Protein AF-A0A412KP10-F1 (afdb_monomer)

Sequence (404 aa):
MRKADDGAYVVTQIYSGVNSINGANCYIDQDGYIKDGSGTRIGQVLYYVGNEQYPNHDNIYYIGATITDPSKNLLAYNSRESYRRLEGVEKEKNELLAPALAEAKVETGKITVKVVPQTMDNARNGSELYDSTTACDPFMYEVRVTNGTNEKIYKIYSENESFSISKEITGKVKISVRAVSMFDDVEPSKWYDLPEQSINKVLPDPDVRIELISKQNADNNHVYRFVLNNLDEYNATDENGNAIYPNWQVKIKVAGIGDLTLNASNPTGTMQVAHREDGAHTYQMTAQASTTSGTTMAESSKEISTATQLPGYRPPITLKEWTPKLEQNVTVTGTTLEDLSVKVELDAKDQKMNTPPIYRAELIGTWNGEDNIVFAKEDILTVSAGKASATFTNLPEYIGRQVT

Solvent-accessible surface area (backbone atoms only — not comparable to full-atom values): 23023 Å² total; per-residue (Å²): 91,70,44,88,89,82,52,34,24,34,45,67,50,68,40,91,91,63,89,75,81,59,73,91,47,38,49,70,50,99,85,36,39,29,21,41,79,86,66,50,78,50,28,32,57,52,30,48,64,44,75,61,87,72,95,49,74,67,59,59,53,50,52,64,73,70,43,82,51,66,94,74,16,54,53,58,45,29,45,51,58,47,47,54,78,40,32,21,48,23,75,89,75,44,26,29,53,36,47,70,41,66,49,75,46,82,54,76,23,26,40,38,40,40,50,40,56,30,39,37,15,72,22,52,80,63,37,92,86,38,54,88,77,45,62,27,55,44,62,28,34,39,37,38,43,30,43,89,82,45,76,50,77,44,82,38,82,52,51,69,44,72,46,72,61,54,73,81,54,44,45,60,33,47,40,30,37,21,29,30,57,85,45,93,87,41,43,55,18,57,72,39,75,42,79,77,46,73,38,48,53,48,42,67,63,68,45,76,45,77,43,87,41,82,40,91,94,43,76,83,36,45,32,36,37,39,35,51,79,55,49,64,71,57,66,35,55,46,99,87,68,46,59,71,47,67,65,44,32,36,43,35,37,35,62,97,69,51,74,50,66,29,27,89,93,38,60,58,42,75,47,71,49,73,67,58,93,86,66,79,31,71,32,52,30,40,29,31,23,34,46,54,92,92,51,92,69,43,25,18,16,54,74,46,78,42,84,41,78,59,67,46,80,69,68,86,53,29,84,78,92,45,87,51,55,39,46,79,46,78,48,79,46,64,91,49,75,80,57,32,33,43,35,43,34,43,31,38,55,84,47,78,49,97,70,56,59,73,46,76,50,67,49,64,41,74,52,98,89,42,73,74,43,75,76,48,74,48,78,34,62,44,45,52,40,31,72,25,67,46,69,51,57,76,61,64,68,71,82,74,57,77,85,126

Mean predicted aligned error: 14.52 Å

Secondary structure (DSSP, 8-state):
-B-TTT--EEEEEEPTT-----TTSEEE-TTSEEEETTS-EEEEEEEEEESS---SHHHHHHHHHH---TTT-HHHHHHHHHHHTTTTEETTTTEEPPPSEEEEEEETTEEEEEEEPPBHHHHTTT-TTS-TT-B---SEEEEEEE-SS-EEEEEESSSEEEEEPPTT--EEEEEEEEEE-SSTTSBPPPPEEPPPEEEPEEPPPP-EEEEEEE-TTSGGGEEEEEEETTHHHHT-B-TTS-BSSTTEEEEEEETTTEEEEEESS--EEEEE----TT---EEEEEEEEEEPTT-TTEE--PPEEEEEE------SSBSSSSSSBPEEEEEEE-SSSSS-EEEEEEE-TT---SSPPEEEEEEEEEETTEEEEEEEEEEEE--SSSEEEEEE-S--GGGG----

Organism: NCBI:txid39486

Nearest PDB structures (foldseek):
  4z6a-assembly1_T  TM=3.660E-01  e=2.085E-05  Homo sapiens
  4zma-assembly1_T  TM=3.516E-01  e=5.536E-05  Homo sapiens
  1tfh-assembly1_A  TM=3.583E-01  e=4.220E-05  Homo sapiens
  1w2k-assembly1_T  TM=3.477E-01  e=1.249E-04  Homo sapiens
  2hft-assembly1_A-2  TM=3.495E-01  e=1.638E-04  Homo sapiens

pLDDT: mean 84.83, std 11.31, range [42.09, 98.44]

Foldseek 3Di:
DAQPPPRWDFDKDFDPPCPDDDNVQWDQDPLFFIAGVVRDTGIGTQFTDTNDDDPDPVVLVVLVVPDPPCVPSRSNVRNQVNLVLQQLQQPVQLAHAWFPDKDWDDAQQKIKIATHAAFNCVSDVNPPPGDRPRGRQAQWKWKWKDPPPDIDIDIGRDNIDMDGDDLPRFAKIKIWMWGDHPDPSGHIHDTDTDPIDGAAREQDFFDKDKDWDADPPAALRTKIKIAGPVVCSQQDADPVRHGLHPQKKKWKAWPPFGIDIADPVRRMDMTHDHADPVQPQKTKMWIKMDHPPPDPNHRIYDIDIDTDGDHSDDFLEDDDDDPPHWDWDWDWDDDDQQFTKIKIKTASAQAADPQFDKDKDFDFADDPNDGGDTQDIDIWRDDGHGMTMDMDHPTDPVRVDDPD

Structure (mmCIF, N/CA/C/O backbone):
data_AF-A0A412KP10-F1
#
_entry.id   AF-A0A412KP10-F1
#
loop_
_atom_site.group_PDB
_atom_site.id
_atom_site.type_symbol
_atom_site.label_atom_id
_atom_site.label_alt_id
_atom_site.label_comp_id
_atom_site.label_asym_id
_atom_site.label_entity_id
_atom_site.label_seq_id
_atom_site.pdbx_PDB_ins_code
_atom_site.Cartn_x
_atom_site.Cartn_y
_atom_site.Cartn_z
_atom_site.occupancy
_atom_site.B_iso_or_equiv
_atom_site.auth_seq_id
_atom_site.auth_comp_id
_atom_site.auth_asym_id
_atom_site.auth_atom_id
_atom_site.pdbx_PDB_model_num
ATOM 1 N N . MET A 1 1 ? -0.105 12.695 -44.748 1.00 79.44 1 MET A N 1
ATOM 2 C CA . MET A 1 1 ? 0.785 12.783 -45.932 1.00 79.44 1 MET A CA 1
ATOM 3 C C . MET A 1 1 ? 0.633 11.505 -46.753 1.00 79.44 1 MET A C 1
ATOM 5 O O . MET A 1 1 ? 0.355 10.481 -46.147 1.00 79.44 1 MET A O 1
ATOM 9 N N . ARG A 1 2 ? 0.754 11.546 -48.088 1.00 81.94 2 ARG A N 1
ATOM 10 C CA . ARG A 1 2 ? 0.743 10.344 -48.945 1.00 81.94 2 ARG A CA 1
ATOM 11 C C . ARG A 1 2 ? 2.174 10.014 -49.364 1.00 81.94 2 ARG A C 1
ATOM 13 O O . ARG A 1 2 ? 2.870 10.911 -49.835 1.00 81.94 2 ARG A O 1
ATOM 20 N N . LYS A 1 3 ? 2.600 8.768 -49.186 1.00 82.06 3 LYS A N 1
ATOM 21 C CA . LYS A 1 3 ? 3.906 8.287 -49.627 1.00 82.06 3 LYS A CA 1
ATOM 22 C C . LYS A 1 3 ? 3.930 8.107 -51.146 1.00 82.06 3 LYS A C 1
ATOM 24 O O . LYS A 1 3 ? 2.923 7.744 -51.753 1.00 82.06 3 LYS A O 1
ATOM 29 N N . ALA A 1 4 ? 5.073 8.396 -51.759 1.00 79.88 4 ALA A N 1
ATOM 30 C CA . ALA A 1 4 ? 5.234 8.336 -53.211 1.00 79.88 4 ALA A CA 1
ATOM 31 C C . ALA A 1 4 ? 5.583 6.929 -53.732 1.00 79.88 4 ALA A C 1
ATOM 33 O O . ALA A 1 4 ? 5.329 6.645 -54.897 1.00 79.88 4 ALA A O 1
ATOM 34 N N . ASP A 1 5 ? 6.157 6.070 -52.887 1.00 78.69 5 ASP A N 1
ATOM 35 C CA . ASP A 1 5 ? 6.628 4.719 -53.218 1.00 78.69 5 ASP A CA 1
ATOM 36 C C . ASP A 1 5 ? 5.481 3.701 -53.319 1.00 78.69 5 ASP A C 1
ATOM 38 O O . ASP A 1 5 ? 5.358 3.009 -54.326 1.00 78.69 5 ASP A O 1
ATOM 42 N N . ASP A 1 6 ? 4.628 3.630 -52.298 1.00 81.69 6 ASP A N 1
ATOM 43 C CA . ASP A 1 6 ? 3.544 2.646 -52.180 1.00 81.69 6 ASP A CA 1
ATOM 44 C C . ASP A 1 6 ? 2.143 3.277 -52.213 1.00 81.69 6 ASP A C 1
ATOM 46 O O . ASP A 1 6 ? 1.133 2.576 -52.287 1.00 81.69 6 ASP A O 1
ATOM 50 N N . GLY A 1 7 ? 2.064 4.611 -52.200 1.00 81.50 7 GLY A N 1
ATOM 51 C CA . GLY A 1 7 ? 0.806 5.345 -52.208 1.00 81.50 7 GLY A CA 1
ATOM 52 C C . GLY A 1 7 ? 0.069 5.362 -50.868 1.00 81.50 7 GLY A C 1
ATOM 53 O O . GLY A 1 7 ? -1.032 5.922 -50.839 1.00 81.50 7 GLY A O 1
ATOM 54 N N . ALA A 1 8 ? 0.646 4.808 -49.796 1.00 81.81 8 ALA A N 1
ATOM 55 C CA . ALA A 1 8 ? 0.033 4.747 -48.476 1.00 81.81 8 ALA A CA 1
ATOM 56 C C . ALA A 1 8 ? -0.031 6.128 -47.812 1.00 81.81 8 ALA A C 1
ATOM 58 O O . ALA A 1 8 ? 0.820 6.999 -48.004 1.00 81.81 8 ALA A O 1
ATOM 59 N N . TYR A 1 9 ? -1.049 6.335 -46.990 1.00 81.19 9 TYR A N 1
ATOM 60 C CA . TYR A 1 9 ? -1.227 7.526 -46.181 1.00 81.19 9 TYR A CA 1
ATOM 61 C C . TYR A 1 9 ? -0.643 7.310 -44.784 1.00 81.19 9 TYR A C 1
ATOM 63 O O . TYR A 1 9 ? -0.798 6.259 -44.158 1.00 81.19 9 TYR A O 1
ATOM 71 N N . VAL A 1 10 ? 0.025 8.346 -44.288 1.00 81.50 10 VAL A N 1
ATOM 72 C CA . VAL A 1 10 ? 0.677 8.383 -42.978 1.00 81.50 10 VAL A CA 1
ATOM 73 C C . VAL A 1 10 ? 0.269 9.634 -42.211 1.00 81.50 10 VAL A C 1
ATOM 75 O O . VAL A 1 10 ? 0.104 10.718 -42.793 1.00 81.50 10 VAL A O 1
ATOM 78 N N . VAL A 1 11 ? 0.140 9.491 -40.896 1.00 81.50 11 VAL A N 1
ATOM 79 C CA . VAL A 1 11 ? 0.078 10.616 -39.963 1.00 81.50 11 VAL A CA 1
ATOM 80 C C . VAL A 1 11 ? 1.502 10.969 -39.571 1.00 81.50 11 VAL A C 1
ATOM 82 O O . VAL A 1 11 ? 2.318 10.091 -39.303 1.00 81.50 11 VAL A O 1
ATOM 85 N N . THR A 1 12 ? 1.822 12.257 -39.587 1.00 82.75 12 THR A N 1
ATOM 86 C CA . THR A 1 12 ? 3.193 12.748 -39.434 1.00 82.75 12 THR A CA 1
ATOM 87 C C . THR A 1 12 ? 3.227 13.913 -38.465 1.00 82.75 12 THR A C 1
ATOM 89 O O . THR A 1 12 ? 2.376 14.798 -38.545 1.00 82.75 12 THR A O 1
ATOM 92 N N . GLN A 1 13 ? 4.248 13.959 -37.622 1.00 84.75 13 GLN A N 1
ATOM 93 C CA . GLN A 1 13 ? 4.609 15.147 -36.866 1.00 84.75 13 GLN A CA 1
ATOM 94 C C . GLN A 1 13 ? 5.710 15.877 -37.621 1.00 84.75 13 GLN A C 1
ATOM 96 O O . GLN A 1 13 ? 6.762 15.302 -37.893 1.00 84.75 13 GLN A O 1
ATOM 101 N N . ILE A 1 14 ? 5.470 17.140 -37.949 1.00 86.75 14 ILE A N 1
ATOM 102 C CA . ILE A 1 14 ? 6.458 18.000 -38.596 1.00 86.75 14 ILE A CA 1
ATOM 103 C C . ILE A 1 14 ? 7.065 18.906 -37.529 1.00 86.75 14 ILE A C 1
ATOM 105 O O . ILE A 1 14 ? 6.340 19.437 -36.686 1.00 86.75 14 ILE A O 1
ATOM 109 N N . TYR A 1 15 ? 8.391 19.020 -37.509 1.00 84.56 15 TYR A N 1
ATOM 110 C CA . TYR A 1 15 ? 9.088 19.755 -36.459 1.00 84.56 15 TYR A CA 1
ATOM 111 C C . TYR A 1 15 ? 8.885 21.266 -36.585 1.00 84.56 15 TYR A C 1
ATOM 113 O O . TYR A 1 15 ? 8.647 21.808 -37.666 1.00 84.56 15 TYR A O 1
ATOM 121 N N . SER A 1 16 ? 8.961 21.947 -35.440 1.00 74.06 16 SER A N 1
ATOM 122 C CA . SER A 1 16 ? 8.778 23.396 -35.363 1.00 74.06 16 SER A CA 1
ATOM 123 C C . SER A 1 16 ? 9.774 24.119 -36.276 1.00 74.06 16 SER A C 1
ATOM 125 O O . SER A 1 16 ? 10.959 23.792 -36.285 1.00 74.06 16 SER A O 1
ATOM 127 N N . GLY A 1 17 ? 9.291 25.092 -37.052 1.00 77.56 17 GLY A N 1
ATOM 128 C CA . GLY A 1 17 ? 10.096 25.846 -38.023 1.00 77.56 17 GLY A CA 1
ATOM 129 C C . GLY A 1 17 ? 10.082 25.291 -39.453 1.00 77.56 17 GLY A C 1
ATOM 130 O O . GLY A 1 17 ? 10.558 25.963 -40.367 1.00 77.56 17 GLY A O 1
ATOM 131 N N . VAL A 1 18 ? 9.490 24.115 -39.684 1.00 82.00 18 VAL A N 1
ATOM 132 C CA . VAL A 1 18 ? 9.300 23.560 -41.032 1.00 82.00 18 VAL A CA 1
ATOM 133 C C . VAL A 1 18 ? 7.932 23.989 -41.569 1.00 82.00 18 VAL A C 1
ATOM 135 O O . VAL A 1 18 ? 6.897 23.429 -41.220 1.00 82.00 18 VAL A O 1
ATOM 138 N N . ASN A 1 19 ? 7.926 25.000 -42.441 1.00 76.56 19 ASN A N 1
ATOM 139 C CA . ASN A 1 19 ? 6.686 25.607 -42.951 1.00 76.56 19 ASN A CA 1
ATOM 140 C C . ASN A 1 19 ? 6.087 24.886 -44.172 1.00 76.56 19 ASN A C 1
ATOM 142 O O . ASN A 1 19 ? 4.939 25.130 -44.533 1.00 76.56 19 ASN A O 1
ATOM 146 N N . SER A 1 20 ? 6.857 24.027 -44.845 1.00 76.12 20 SER A N 1
ATOM 147 C CA . SER A 1 20 ? 6.394 23.250 -46.001 1.00 76.12 20 SER A CA 1
ATOM 148 C C . SER A 1 20 ? 7.300 22.043 -46.242 1.00 76.12 20 SER A C 1
ATOM 150 O O . SER A 1 20 ? 8.484 22.095 -45.916 1.00 76.12 20 SER A O 1
ATOM 152 N N . ILE A 1 21 ? 6.753 20.977 -46.830 1.00 78.19 21 ILE A N 1
ATOM 153 C CA . ILE A 1 21 ? 7.496 19.761 -47.184 1.00 78.19 21 ILE A CA 1
ATOM 154 C C . ILE A 1 21 ? 7.459 19.594 -48.693 1.00 78.19 21 ILE A C 1
ATOM 156 O O . ILE A 1 21 ? 6.390 19.436 -49.283 1.00 78.19 21 ILE A O 1
ATOM 160 N N . ASN A 1 22 ? 8.635 19.609 -49.317 1.00 81.88 22 ASN A N 1
ATOM 161 C CA . ASN A 1 22 ? 8.770 19.297 -50.731 1.00 81.88 22 ASN A CA 1
ATOM 162 C C . ASN A 1 22 ? 8.966 17.787 -50.896 1.00 81.88 22 ASN A C 1
ATOM 164 O O . ASN A 1 22 ? 10.085 17.291 -50.779 1.00 81.88 22 ASN A O 1
ATOM 168 N N . GLY A 1 23 ? 7.880 17.070 -51.191 1.00 76.25 23 GLY A N 1
ATOM 169 C CA . GLY A 1 23 ? 7.894 15.612 -51.333 1.00 76.25 23 GLY A CA 1
ATOM 170 C C . GLY A 1 23 ? 8.857 15.069 -52.396 1.00 76.25 23 GLY A C 1
ATOM 171 O O . GLY A 1 23 ? 9.241 13.913 -52.298 1.00 76.25 23 GLY A O 1
ATOM 172 N N . ALA A 1 24 ? 9.292 15.876 -53.374 1.00 81.50 24 ALA A N 1
ATOM 173 C CA . ALA A 1 24 ? 10.288 15.454 -54.367 1.00 81.50 24 ALA A CA 1
ATOM 174 C C . ALA A 1 24 ? 11.726 15.441 -53.815 1.00 81.50 24 ALA A C 1
ATOM 176 O O . ALA A 1 24 ? 12.576 14.723 -54.330 1.00 81.50 24 ALA A O 1
ATOM 177 N N . ASN A 1 25 ? 11.984 16.225 -52.764 1.00 84.31 25 ASN A N 1
ATOM 178 C CA . ASN A 1 25 ? 13.296 16.378 -52.136 1.00 84.31 25 ASN A CA 1
ATOM 179 C C . ASN A 1 25 ? 13.304 15.855 -50.695 1.00 84.31 25 ASN A C 1
ATOM 181 O O . ASN A 1 25 ? 14.192 16.214 -49.931 1.00 84.31 25 ASN A O 1
ATOM 185 N N . CYS A 1 26 ? 12.301 15.072 -50.297 1.00 88.31 26 CYS A N 1
ATOM 186 C CA . CYS A 1 26 ? 12.229 14.477 -48.970 1.00 88.31 26 CYS A CA 1
ATOM 187 C C . CYS A 1 26 ? 12.041 12.969 -49.092 1.00 88.31 26 CYS A C 1
ATOM 189 O O . CYS A 1 26 ? 11.443 12.486 -50.051 1.00 88.31 26 CYS A O 1
ATOM 191 N N . TYR A 1 27 ? 12.509 12.231 -48.097 1.00 86.62 27 TYR A N 1
ATOM 192 C CA . TYR A 1 27 ? 12.306 10.791 -48.010 1.00 86.62 27 TYR A CA 1
ATOM 193 C C . TYR A 1 27 ? 11.984 10.386 -46.574 1.00 86.62 27 TYR A C 1
ATOM 195 O O . TYR A 1 27 ? 12.261 11.125 -45.626 1.00 86.62 27 TYR A O 1
ATOM 203 N N . ILE A 1 28 ? 11.357 9.220 -46.434 1.00 85.50 28 ILE A N 1
ATOM 204 C CA . ILE A 1 28 ? 11.134 8.568 -45.146 1.00 85.50 28 ILE A CA 1
ATOM 205 C C . ILE A 1 28 ? 12.194 7.478 -45.030 1.00 85.50 28 ILE A C 1
ATOM 207 O O . ILE A 1 28 ? 12.312 6.651 -45.935 1.00 85.50 28 ILE A O 1
ATOM 211 N N . ASP A 1 29 ? 12.993 7.504 -43.970 1.00 79.75 29 ASP A N 1
ATOM 212 C CA . ASP A 1 29 ? 13.972 6.445 -43.732 1.00 79.75 29 ASP A CA 1
ATOM 213 C C . ASP A 1 29 ? 13.335 5.192 -43.105 1.00 79.75 29 ASP A C 1
ATOM 215 O O . ASP A 1 29 ? 12.141 5.140 -42.804 1.00 79.75 29 ASP A O 1
ATOM 219 N N . GLN A 1 30 ? 14.147 4.150 -42.926 1.00 72.44 30 GLN A N 1
ATOM 220 C CA . GLN A 1 30 ? 13.713 2.864 -42.371 1.00 72.44 30 GLN A CA 1
ATOM 221 C C . GLN A 1 30 ? 13.149 2.950 -40.942 1.00 72.44 30 GLN A C 1
ATOM 223 O O . GLN A 1 30 ? 12.477 2.018 -40.506 1.00 72.44 30 GLN A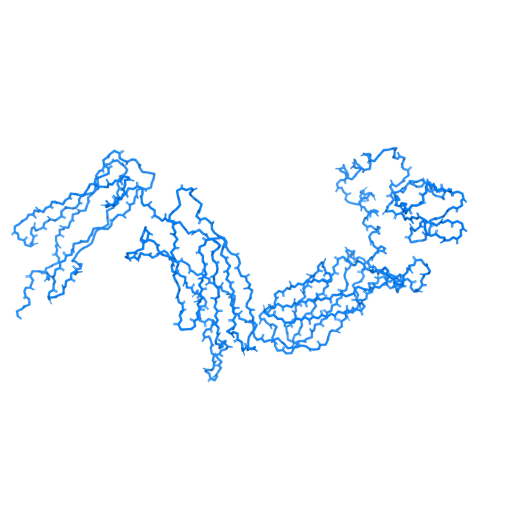 O 1
ATOM 228 N N . ASP A 1 31 ? 13.431 4.034 -40.218 1.00 68.62 31 ASP A N 1
ATOM 229 C CA . ASP A 1 31 ? 12.998 4.255 -38.838 1.00 68.62 31 ASP A CA 1
ATOM 230 C C . ASP A 1 31 ? 11.792 5.215 -38.766 1.00 68.62 31 ASP A C 1
ATOM 232 O O . ASP A 1 31 ? 11.282 5.530 -37.689 1.00 68.62 31 ASP A O 1
ATOM 236 N N . GLY A 1 32 ? 11.276 5.633 -39.928 1.00 77.81 32 GLY A N 1
ATOM 237 C CA . GLY A 1 32 ? 10.089 6.468 -40.049 1.00 77.81 32 GLY A CA 1
ATOM 238 C C . GLY A 1 32 ? 10.366 7.964 -39.912 1.00 77.81 32 GLY A C 1
ATOM 239 O O . GLY A 1 32 ? 9.411 8.735 -39.801 1.00 77.81 32 GLY A O 1
ATOM 240 N N . TYR A 1 33 ? 11.624 8.416 -39.939 1.00 82.25 33 TYR A N 1
ATOM 241 C CA . TYR A 1 33 ? 11.930 9.846 -39.934 1.00 82.25 33 TYR A CA 1
ATOM 242 C C . TYR A 1 33 ? 11.780 10.454 -41.318 1.00 82.25 33 TYR A C 1
ATOM 244 O O . TYR A 1 33 ? 12.179 9.874 -42.324 1.00 82.25 33 TYR A O 1
ATOM 252 N N . ILE A 1 34 ? 11.236 11.666 -41.355 1.00 87.19 34 ILE A N 1
ATOM 253 C CA . ILE A 1 34 ? 11.106 12.461 -42.570 1.00 87.19 34 ILE A CA 1
ATOM 254 C C . ILE A 1 34 ? 12.347 13.338 -42.668 1.00 87.19 34 ILE A C 1
ATOM 256 O O . ILE A 1 34 ? 12.588 14.185 -41.798 1.00 87.19 34 ILE A O 1
ATOM 260 N N . LYS A 1 35 ? 13.125 13.137 -43.728 1.00 86.50 35 LYS A N 1
ATOM 261 C CA . LYS A 1 35 ? 14.367 13.859 -43.994 1.00 86.50 35 LYS A CA 1
ATOM 262 C C . LYS A 1 35 ? 14.273 14.669 -45.273 1.00 86.50 35 LYS A C 1
ATOM 264 O O . LYS A 1 35 ? 13.626 14.238 -46.224 1.00 86.50 35 LYS A O 1
ATOM 269 N N . ASP A 1 36 ? 14.929 15.822 -45.295 1.00 87.62 36 ASP A N 1
ATOM 270 C CA . ASP A 1 36 ? 15.137 16.583 -46.526 1.00 87.62 36 ASP A CA 1
ATOM 271 C C . ASP A 1 36 ? 16.292 16.004 -47.369 1.00 87.62 36 ASP A C 1
ATOM 273 O O . ASP A 1 36 ? 16.970 15.050 -46.979 1.00 87.62 36 ASP A O 1
ATOM 277 N N . GLY A 1 37 ? 16.542 16.601 -48.536 1.00 82.81 37 GLY A N 1
ATOM 278 C CA . GLY A 1 37 ? 17.571 16.152 -49.476 1.00 82.81 37 GLY A CA 1
ATOM 279 C C . GLY A 1 37 ? 19.006 16.285 -48.958 1.00 82.81 37 GLY A C 1
ATOM 280 O O . GLY A 1 37 ? 19.913 15.732 -49.572 1.00 82.81 37 GLY A O 1
ATOM 281 N N . SER A 1 38 ? 19.220 16.984 -47.837 1.00 82.62 38 SER A N 1
ATOM 282 C CA . SER A 1 38 ? 20.507 17.062 -47.136 1.00 82.62 38 SER A CA 1
ATOM 283 C C . SER A 1 38 ? 20.658 15.998 -46.040 1.00 82.62 38 SER A C 1
ATOM 285 O O . SER A 1 38 ? 21.730 15.864 -45.459 1.00 82.62 38 SER A O 1
ATOM 287 N N . GLY A 1 39 ? 19.598 15.231 -45.753 1.00 81.06 39 GLY A N 1
ATOM 288 C CA . GLY A 1 39 ? 19.554 14.251 -44.667 1.00 81.06 39 GLY A CA 1
ATOM 289 C C . GLY A 1 39 ? 19.132 14.833 -43.314 1.00 81.06 39 GLY A C 1
ATOM 290 O O . GLY A 1 39 ? 19.095 14.091 -42.325 1.00 81.06 39 GLY A O 1
ATOM 291 N N . THR A 1 40 ? 18.777 16.122 -43.263 1.00 84.06 40 THR A N 1
ATOM 292 C CA . THR A 1 40 ? 18.306 16.801 -42.049 1.00 84.06 40 THR A CA 1
ATOM 293 C C . THR A 1 40 ? 16.900 16.329 -41.699 1.00 84.06 40 THR A C 1
ATOM 295 O O . THR A 1 40 ? 16.026 16.252 -42.563 1.00 84.06 40 THR A O 1
ATOM 298 N N . ARG A 1 41 ? 16.656 16.016 -40.420 1.00 85.19 41 ARG A N 1
ATOM 299 C CA . ARG A 1 41 ? 15.336 15.578 -39.943 1.00 85.19 41 ARG A CA 1
ATOM 300 C C . ARG A 1 41 ? 14.390 16.765 -39.831 1.00 85.19 41 ARG A C 1
ATOM 302 O O . ARG A 1 41 ? 14.661 17.713 -39.100 1.00 85.19 41 ARG A O 1
ATOM 309 N N . ILE A 1 42 ? 13.258 16.669 -40.513 1.00 87.62 42 ILE A N 1
ATOM 310 C CA . ILE A 1 42 ? 12.224 17.711 -40.560 1.00 87.62 42 ILE A CA 1
ATOM 311 C C . ILE A 1 42 ? 10.883 17.232 -39.989 1.00 87.62 42 ILE A C 1
ATOM 313 O O . ILE A 1 42 ? 9.948 18.016 -39.827 1.00 87.62 42 ILE A O 1
ATOM 317 N N . GLY A 1 43 ? 10.779 15.947 -39.658 1.00 86.06 43 GLY A N 1
ATOM 318 C CA . GLY A 1 43 ? 9.617 15.370 -39.001 1.00 86.06 43 GLY A CA 1
ATOM 319 C C . GLY A 1 43 ? 9.751 13.867 -38.800 1.00 86.06 43 GLY A C 1
ATOM 320 O O . GLY A 1 43 ? 10.803 13.276 -39.041 1.00 86.06 43 GLY A O 1
ATOM 321 N N . GLN A 1 44 ? 8.657 13.242 -38.386 1.00 84.94 44 GLN A N 1
ATOM 322 C CA . GLN A 1 44 ? 8.554 11.799 -38.201 1.00 84.94 44 GLN A CA 1
ATOM 323 C C . GLN A 1 44 ? 7.159 11.289 -38.555 1.00 84.94 44 GLN A C 1
ATOM 325 O O . GLN A 1 44 ? 6.153 11.978 -38.364 1.00 84.94 44 GLN A O 1
ATOM 330 N N . VAL A 1 45 ? 7.094 10.058 -39.047 1.00 83.62 45 VAL A N 1
ATOM 331 C CA . VAL A 1 45 ? 5.858 9.295 -39.187 1.00 83.62 45 VAL A CA 1
ATOM 332 C C . VAL A 1 45 ? 5.398 8.883 -37.794 1.00 83.62 45 VAL A C 1
ATOM 334 O O . VAL A 1 45 ? 6.130 8.260 -37.032 1.00 83.62 45 VAL A O 1
ATOM 337 N N . LEU A 1 46 ? 4.175 9.255 -37.437 1.00 78.00 46 LEU A N 1
ATOM 338 C CA . LEU A 1 46 ? 3.551 8.828 -36.192 1.00 78.00 46 LEU A CA 1
ATOM 339 C C . LEU A 1 46 ? 2.909 7.459 -36.336 1.00 78.00 46 LEU A C 1
ATOM 341 O O . LEU A 1 46 ? 3.034 6.690 -35.403 1.00 78.00 46 LEU A O 1
ATOM 345 N N . TYR A 1 47 ? 2.239 7.177 -37.457 1.00 76.81 47 TYR A N 1
ATOM 346 C CA . TYR A 1 47 ? 1.681 5.864 -37.796 1.00 76.81 47 TYR A CA 1
ATOM 347 C C . TYR A 1 47 ? 1.114 5.861 -39.225 1.00 76.81 47 TYR A C 1
ATOM 349 O O . TYR A 1 47 ? 0.827 6.910 -39.813 1.00 76.81 47 TYR A O 1
ATOM 357 N N . TYR A 1 48 ? 0.932 4.665 -39.786 1.00 78.50 48 TYR A N 1
ATOM 358 C CA . TYR A 1 48 ? 0.307 4.442 -41.091 1.00 78.50 48 TYR A CA 1
ATOM 359 C C . TYR A 1 48 ? -1.219 4.334 -40.956 1.00 78.50 48 TYR A C 1
ATOM 361 O O . TYR A 1 48 ? -1.725 3.766 -39.989 1.00 78.50 48 TYR A O 1
ATOM 369 N N . VAL A 1 49 ? -1.960 4.844 -41.942 1.00 75.44 49 VAL A N 1
ATOM 370 C CA . VAL A 1 49 ? -3.437 4.774 -41.991 1.00 75.44 49 VAL A CA 1
ATOM 371 C C . VAL A 1 49 ? -3.964 4.018 -43.222 1.00 75.44 49 VAL A C 1
ATOM 373 O O . VAL A 1 49 ? -5.166 3.989 -43.471 1.00 75.44 49 VAL A O 1
ATOM 376 N N . GLY A 1 50 ? -3.077 3.351 -43.968 1.00 73.06 50 GLY A N 1
ATOM 377 C CA . GLY A 1 50 ? -3.423 2.531 -45.135 1.00 73.06 50 GLY A CA 1
ATOM 378 C C . GLY A 1 50 ? -3.516 3.333 -46.437 1.00 73.06 50 GLY A C 1
ATOM 379 O O . GLY A 1 50 ? -2.954 4.416 -46.540 1.00 73.06 50 GLY A O 1
ATOM 380 N N . ASN A 1 51 ? -4.207 2.801 -47.449 1.00 74.44 51 ASN A N 1
ATOM 381 C CA . ASN A 1 51 ? -4.254 3.383 -48.804 1.00 74.44 51 ASN A CA 1
ATOM 382 C C . ASN A 1 51 ? -5.433 4.340 -49.038 1.00 74.44 51 ASN A C 1
ATOM 384 O O . ASN A 1 51 ? -5.586 4.880 -50.134 1.00 74.44 51 ASN A O 1
ATOM 388 N N . GLU A 1 52 ? -6.269 4.547 -48.026 1.00 71.00 52 GLU A N 1
ATOM 389 C CA . GLU A 1 52 ? -7.431 5.425 -48.113 1.00 71.00 52 GLU A CA 1
ATOM 390 C C . GLU A 1 52 ? -7.061 6.874 -47.788 1.00 71.00 52 GLU A C 1
ATOM 392 O O . GLU A 1 52 ? -6.257 7.163 -46.899 1.00 71.00 52 GLU A O 1
ATOM 397 N N . GLN A 1 53 ? -7.663 7.806 -48.527 1.00 67.69 53 GLN A N 1
ATOM 398 C CA . GLN A 1 53 ? -7.486 9.230 -48.289 1.00 67.69 53 GLN A CA 1
ATOM 399 C C . GLN A 1 53 ? -8.431 9.699 -47.181 1.00 67.69 53 GLN A C 1
ATOM 401 O O . GLN A 1 53 ? -9.648 9.622 -47.326 1.00 67.69 53 GLN A O 1
ATOM 406 N N . TYR A 1 54 ? -7.870 10.297 -46.129 1.00 69.19 54 TYR A N 1
ATOM 407 C CA . TYR A 1 54 ? -8.641 10.887 -45.031 1.00 69.19 54 TYR A CA 1
ATOM 408 C C . TYR A 1 54 ? -8.532 12.416 -45.067 1.00 69.19 54 TYR A C 1
ATOM 410 O O . TYR A 1 54 ? -7.517 12.968 -44.638 1.00 69.19 54 TYR A O 1
ATOM 418 N N . PRO A 1 55 ? -9.531 13.120 -45.628 1.00 62.94 55 PRO A N 1
ATOM 419 C CA . PRO A 1 55 ? -9.462 14.568 -45.831 1.00 62.94 55 PRO A CA 1
ATOM 420 C C . PRO A 1 55 ? -9.563 15.393 -44.535 1.00 62.94 55 PRO A C 1
ATOM 422 O O . PRO A 1 55 ? -9.196 16.565 -44.537 1.00 62.94 55 PRO A O 1
ATOM 425 N N . ASN A 1 56 ? -10.034 14.807 -43.434 1.00 66.19 56 ASN A N 1
ATOM 426 C CA . ASN A 1 56 ? -10.260 15.466 -42.149 1.00 66.19 56 ASN A CA 1
ATOM 427 C C . ASN A 1 56 ? -9.934 14.532 -40.970 1.00 66.19 56 ASN A C 1
ATOM 429 O O . ASN A 1 56 ? -10.116 13.317 -41.048 1.00 66.19 56 ASN A O 1
ATOM 433 N N . HIS A 1 57 ? -9.453 15.123 -39.870 1.00 60.16 57 HIS A N 1
ATOM 434 C CA . HIS A 1 57 ? -9.005 14.411 -38.666 1.00 60.16 57 HIS A CA 1
ATOM 435 C C . HIS A 1 57 ? -10.118 13.557 -38.029 1.00 60.16 57 HIS A C 1
ATOM 437 O O . HIS A 1 57 ? -9.845 12.472 -37.519 1.00 60.16 57 HIS A O 1
ATOM 443 N N . ASP A 1 58 ? -11.377 13.987 -38.147 1.00 62.50 58 ASP A N 1
ATOM 444 C CA . ASP A 1 58 ? -12.543 13.266 -37.620 1.00 62.50 58 ASP A CA 1
ATOM 445 C C . ASP A 1 58 ? -12.690 11.857 -38.218 1.00 62.50 58 ASP A C 1
ATOM 447 O O . ASP A 1 58 ? -13.088 10.927 -37.520 1.00 62.50 58 ASP A O 1
ATOM 451 N N . ASN A 1 59 ? -12.293 11.646 -39.478 1.00 63.12 59 ASN A N 1
ATOM 452 C CA . ASN A 1 59 ? -12.381 10.328 -40.114 1.00 63.12 59 ASN A CA 1
ATOM 453 C C . ASN A 1 59 ? -11.374 9.320 -39.530 1.00 63.12 59 ASN A C 1
ATOM 455 O O . ASN A 1 59 ? -11.646 8.122 -39.526 1.00 63.12 59 ASN A O 1
ATOM 459 N N . ILE A 1 60 ? -10.246 9.793 -38.984 1.00 63.94 60 ILE A N 1
ATOM 460 C CA . ILE A 1 60 ? -9.263 8.946 -38.287 1.00 63.94 60 ILE A CA 1
ATOM 461 C C . ILE A 1 60 ? -9.846 8.470 -36.946 1.00 63.94 60 ILE A C 1
ATOM 463 O O . ILE A 1 60 ? -9.709 7.300 -36.592 1.00 63.94 60 ILE A O 1
ATOM 467 N N . TYR A 1 61 ? -10.569 9.346 -36.237 1.00 61.75 61 TYR A N 1
ATOM 468 C CA . TYR A 1 61 ? -11.275 8.995 -34.999 1.00 61.75 61 TYR A CA 1
ATOM 469 C C . TYR A 1 61 ? -12.340 7.908 -35.226 1.00 61.75 61 TYR A C 1
ATOM 471 O O . TYR A 1 61 ? -12.419 6.949 -34.456 1.00 61.75 61 TYR A O 1
ATOM 479 N N . TYR A 1 62 ? -13.112 7.999 -36.317 1.00 61.12 62 TYR A N 1
ATOM 480 C CA . TYR A 1 62 ? -14.149 7.010 -36.639 1.00 61.12 62 TYR A CA 1
ATOM 481 C C . TYR A 1 62 ? -13.602 5.593 -36.873 1.00 61.12 62 TYR A C 1
ATOM 483 O O . TYR A 1 62 ? -14.244 4.629 -36.457 1.00 61.12 62 TYR A O 1
ATOM 491 N N . ILE A 1 63 ? -12.414 5.440 -37.466 1.00 61.75 63 ILE A N 1
ATOM 492 C CA . ILE A 1 63 ? -11.771 4.125 -37.664 1.00 61.75 63 ILE A CA 1
ATOM 493 C C . ILE A 1 63 ? -11.407 3.486 -36.324 1.00 61.75 63 ILE A C 1
ATOM 495 O O . ILE A 1 63 ? -11.706 2.314 -36.092 1.00 61.75 63 ILE A O 1
ATOM 499 N N . GLY A 1 64 ? -10.809 4.270 -35.424 1.00 59.88 64 GLY A N 1
ATOM 500 C CA . GLY A 1 64 ? -10.439 3.803 -34.089 1.00 59.88 64 GLY A CA 1
ATOM 501 C C . GLY A 1 64 ? -11.648 3.403 -33.239 1.00 59.88 64 GLY A C 1
ATOM 502 O O . GLY A 1 64 ? -11.566 2.436 -32.487 1.00 59.88 64 GLY A O 1
ATOM 503 N N . ALA A 1 65 ? -12.769 4.117 -33.384 1.00 62.94 65 ALA A N 1
ATOM 504 C CA . ALA A 1 65 ? -13.972 3.924 -32.574 1.00 62.94 65 ALA A CA 1
ATOM 505 C C . ALA A 1 65 ? -14.918 2.815 -33.079 1.00 62.94 65 ALA A C 1
ATOM 507 O O . ALA A 1 65 ? -15.686 2.271 -32.287 1.00 62.94 65 ALA A O 1
ATOM 508 N N . THR A 1 66 ? -14.901 2.484 -34.376 1.00 64.00 66 THR A N 1
ATOM 509 C CA . THR A 1 66 ? -15.852 1.522 -34.976 1.00 64.00 66 THR A CA 1
ATOM 510 C C . THR A 1 66 ? -15.278 0.119 -35.172 1.00 64.00 66 THR A C 1
ATOM 512 O O . THR A 1 66 ? -16.040 -0.849 -35.190 1.00 64.00 66 THR A O 1
ATOM 515 N N . ILE A 1 67 ? -13.951 -0.025 -35.270 1.00 68.25 67 ILE A N 1
ATOM 516 C CA . ILE A 1 67 ? -13.282 -1.324 -35.414 1.00 68.25 67 ILE A CA 1
ATOM 517 C C . ILE A 1 67 ? -12.776 -1.786 -34.044 1.00 68.25 67 ILE A C 1
ATOM 519 O O . ILE A 1 67 ? -11.685 -1.423 -33.606 1.00 68.25 67 ILE A O 1
ATOM 523 N N . THR A 1 68 ? -13.581 -2.601 -33.364 1.00 66.31 68 THR A N 1
ATOM 524 C CA . THR A 1 68 ? -13.277 -3.124 -32.019 1.00 66.31 68 THR A CA 1
ATOM 525 C C . THR A 1 68 ? -12.354 -4.339 -32.022 1.00 66.31 68 THR A C 1
ATOM 527 O O . THR A 1 68 ? -11.782 -4.655 -30.985 1.00 66.31 68 THR A O 1
ATOM 530 N N . ASP A 1 69 ? -12.196 -5.014 -33.166 1.00 68.62 69 ASP A N 1
ATOM 531 C CA . ASP A 1 69 ? -11.247 -6.115 -33.348 1.00 68.62 69 ASP A CA 1
ATOM 532 C C . ASP A 1 69 ? -9.829 -5.545 -33.543 1.00 68.62 69 ASP A C 1
ATOM 534 O O . ASP A 1 69 ? -9.548 -4.975 -34.606 1.00 68.62 69 ASP A O 1
ATOM 538 N N . PRO A 1 70 ? -8.914 -5.695 -32.564 1.00 64.19 70 PRO A N 1
ATOM 539 C CA . PRO A 1 70 ? -7.580 -5.102 -32.637 1.00 64.19 70 PRO A CA 1
ATOM 540 C C . PRO A 1 70 ? -6.759 -5.616 -33.825 1.00 64.19 70 PRO A C 1
ATOM 542 O O . PRO A 1 70 ? -5.926 -4.883 -34.347 1.00 64.19 70 PRO A O 1
ATOM 545 N N . SER A 1 71 ? -7.029 -6.840 -34.299 1.00 65.06 71 SER A N 1
ATOM 546 C CA . SER A 1 71 ? -6.333 -7.438 -35.449 1.00 65.06 71 SER A CA 1
ATOM 547 C C . SER A 1 71 ? -6.718 -6.806 -36.791 1.00 65.06 71 SER A C 1
ATOM 549 O O . SER A 1 71 ? -5.990 -6.929 -37.774 1.00 65.06 71 SER A O 1
ATOM 551 N N . LYS A 1 72 ? -7.860 -6.111 -36.835 1.00 69.31 72 LYS A N 1
ATOM 552 C CA . LYS A 1 72 ? -8.382 -5.410 -38.019 1.00 69.31 72 LYS A CA 1
ATOM 553 C C . LYS A 1 72 ? -8.298 -3.894 -37.881 1.00 69.31 72 LYS A C 1
ATOM 555 O O . LYS A 1 72 ? -8.484 -3.177 -38.862 1.00 69.31 72 LYS A O 1
ATOM 560 N N . ASN A 1 73 ? -8.017 -3.396 -36.678 1.00 72.75 73 ASN A N 1
ATOM 561 C CA . ASN A 1 73 ? -7.829 -1.980 -36.414 1.00 72.75 73 ASN A CA 1
ATOM 562 C C . ASN A 1 73 ? -6.393 -1.575 -36.768 1.00 72.75 73 ASN A C 1
ATOM 564 O O . ASN A 1 73 ? -5.518 -1.456 -35.912 1.00 72.75 73 ASN A O 1
ATOM 568 N N . LEU A 1 74 ? -6.161 -1.368 -38.066 1.00 68.88 74 LEU A N 1
ATOM 569 C CA . LEU A 1 74 ? -4.854 -1.001 -38.608 1.00 68.88 74 LEU A CA 1
ATOM 570 C C . LEU A 1 74 ? -4.311 0.299 -37.985 1.00 68.88 74 LEU A C 1
ATOM 572 O O . LEU A 1 74 ? -3.106 0.435 -37.805 1.00 68.88 74 LEU A O 1
ATOM 576 N N . LEU A 1 75 ? -5.193 1.225 -37.596 1.00 71.56 75 LEU A N 1
ATOM 577 C CA . LEU A 1 75 ? -4.819 2.447 -36.887 1.00 71.56 75 LEU A CA 1
ATOM 578 C C . LEU A 1 75 ? -4.246 2.136 -35.497 1.00 71.56 75 LEU A C 1
ATOM 580 O O . LEU A 1 75 ? -3.164 2.622 -35.171 1.00 71.56 75 LEU A O 1
ATOM 584 N N . ALA A 1 76 ? -4.933 1.320 -34.694 1.00 69.81 76 ALA A N 1
ATOM 585 C CA . ALA A 1 76 ? -4.456 0.910 -33.375 1.00 69.81 76 ALA A CA 1
ATOM 586 C C . ALA A 1 76 ? -3.164 0.086 -33.473 1.00 69.81 76 ALA A C 1
ATOM 588 O O . ALA A 1 76 ? -2.213 0.356 -32.741 1.00 69.81 76 ALA A O 1
ATOM 589 N N . TYR A 1 77 ? -3.104 -0.855 -34.420 1.00 72.88 77 TYR A N 1
ATOM 590 C CA . TYR A 1 77 ? -1.909 -1.653 -34.691 1.00 72.88 77 TYR A CA 1
ATOM 591 C C . TYR A 1 77 ? -0.717 -0.764 -35.064 1.00 72.88 77 TYR A C 1
ATOM 593 O O . TYR A 1 77 ? 0.307 -0.805 -34.394 1.00 72.88 77 TYR A O 1
ATOM 601 N N . ASN A 1 78 ? -0.864 0.120 -36.054 1.00 73.50 78 ASN A N 1
ATOM 602 C CA . ASN A 1 78 ? 0.231 0.979 -36.505 1.00 73.50 78 ASN A CA 1
ATOM 603 C C . ASN A 1 78 ? 0.630 2.039 -35.473 1.00 73.50 78 ASN A C 1
ATOM 605 O O . ASN A 1 78 ? 1.801 2.413 -35.414 1.00 73.50 78 ASN A O 1
ATOM 609 N N . SER A 1 79 ? -0.317 2.529 -34.666 1.00 72.94 79 SER A N 1
ATOM 610 C CA . SER A 1 79 ? -0.019 3.441 -33.551 1.00 72.94 79 SER A CA 1
ATOM 611 C C . SER A 1 79 ? 0.815 2.738 -32.487 1.00 72.94 79 SER A C 1
ATOM 613 O O . SER A 1 79 ? 1.789 3.302 -31.997 1.00 72.94 79 SER A O 1
ATOM 615 N N . ARG A 1 80 ? 0.476 1.483 -32.178 1.00 74.44 80 ARG A N 1
ATOM 616 C CA . ARG A 1 80 ? 1.231 0.654 -31.242 1.00 74.44 80 ARG A CA 1
ATOM 617 C C . ARG A 1 80 ? 2.609 0.303 -31.800 1.00 74.44 80 ARG A C 1
ATOM 619 O O . ARG A 1 80 ? 3.601 0.571 -31.142 1.00 74.44 80 ARG A O 1
ATOM 626 N N . GLU A 1 81 ? 2.699 -0.194 -33.032 1.00 77.12 81 GLU A N 1
ATOM 627 C CA . GLU A 1 81 ? 3.975 -0.500 -33.706 1.00 77.12 81 GLU A CA 1
ATOM 628 C C . GLU A 1 81 ? 4.905 0.714 -33.798 1.00 77.12 81 GLU A C 1
ATOM 630 O O . GLU A 1 81 ? 6.126 0.594 -33.746 1.00 77.12 81 GLU A O 1
ATOM 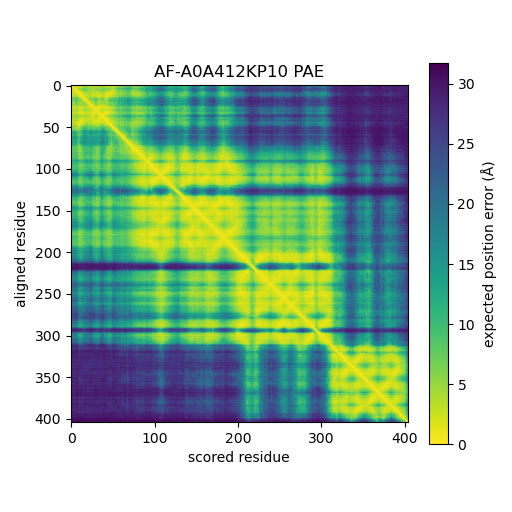635 N N . SER A 1 82 ? 4.339 1.915 -33.858 1.00 75.31 82 SER A N 1
ATOM 636 C CA . SER A 1 82 ? 5.120 3.145 -33.831 1.00 75.31 82 SER A CA 1
ATOM 637 C C . SER A 1 82 ? 5.783 3.417 -32.483 1.00 75.31 82 SER A C 1
ATOM 639 O O . SER A 1 82 ? 6.810 4.087 -32.468 1.00 75.31 82 SER A O 1
ATOM 641 N N . TYR A 1 83 ? 5.264 2.872 -31.380 1.00 79.38 83 TYR A N 1
ATOM 642 C CA . TYR A 1 83 ? 5.917 2.900 -30.070 1.00 79.38 83 TYR A CA 1
ATOM 643 C C . TYR A 1 83 ? 7.110 1.939 -29.998 1.00 79.38 83 TYR A C 1
ATOM 645 O O . TYR A 1 83 ? 8.119 2.267 -29.382 1.00 79.38 83 TYR A O 1
ATOM 653 N N . ARG A 1 84 ? 7.070 0.805 -30.718 1.00 83.44 84 ARG A N 1
ATOM 654 C CA . ARG A 1 84 ? 8.167 -0.186 -30.770 1.00 83.44 84 ARG A CA 1
ATOM 655 C C . ARG A 1 84 ? 9.524 0.440 -31.106 1.00 83.44 84 ARG A C 1
ATOM 657 O O . ARG A 1 84 ? 10.560 -0.008 -30.626 1.00 83.44 84 ARG A O 1
ATOM 664 N N . ARG A 1 85 ? 9.528 1.496 -31.926 1.00 78.62 85 ARG A N 1
ATOM 665 C CA . AR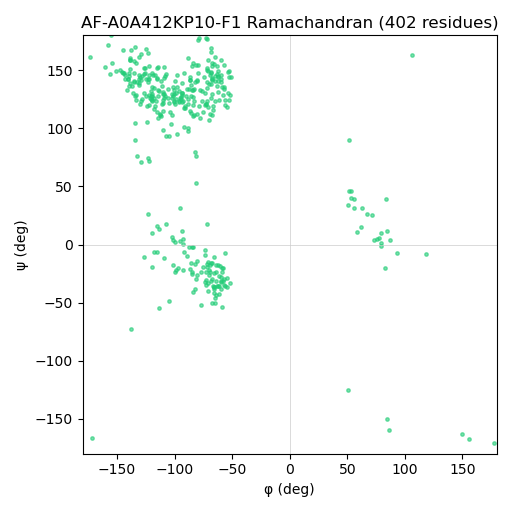G A 1 85 ? 10.748 2.219 -32.321 1.00 78.62 85 ARG A CA 1
ATOM 666 C C . ARG A 1 85 ? 11.369 3.047 -31.194 1.00 78.62 85 ARG A C 1
ATOM 668 O O . ARG A 1 85 ? 12.482 3.514 -31.377 1.00 78.62 85 ARG A O 1
ATOM 675 N N . LEU A 1 86 ? 10.641 3.296 -30.106 1.00 84.81 86 LEU A N 1
ATOM 676 C CA . LEU A 1 86 ? 11.092 4.078 -28.955 1.00 84.81 86 LEU A CA 1
ATOM 677 C C . LEU A 1 86 ? 11.569 3.180 -27.813 1.00 84.81 86 LEU A C 1
ATOM 679 O O . LEU A 1 86 ? 12.375 3.623 -27.010 1.00 84.81 86 LEU A O 1
ATOM 683 N N . GLU A 1 87 ? 11.145 1.914 -27.761 1.00 89.00 87 GLU A N 1
ATOM 684 C CA . GLU A 1 87 ? 11.458 1.030 -26.630 1.00 89.00 87 GLU A CA 1
ATOM 685 C C . GLU A 1 87 ? 12.946 0.658 -26.509 1.00 89.00 87 GLU A C 1
ATOM 687 O O . GLU A 1 87 ? 13.377 0.206 -25.453 1.00 89.00 87 GLU A O 1
ATOM 692 N N . GLY A 1 88 ? 13.751 0.862 -27.558 1.00 88.81 88 GLY A N 1
ATOM 693 C CA . GLY A 1 88 ? 15.172 0.496 -27.554 1.00 88.81 88 GLY A CA 1
ATOM 694 C C . GLY A 1 88 ? 15.431 -0.974 -27.898 1.00 88.81 88 GLY A C 1
ATOM 695 O O . GLY A 1 88 ? 16.295 -1.609 -27.297 1.00 88.81 88 GLY A O 1
ATOM 696 N N . VAL A 1 89 ? 14.679 -1.532 -28.854 1.00 89.06 89 VAL A N 1
ATOM 697 C CA . VAL A 1 89 ? 14.867 -2.911 -29.343 1.00 89.06 89 VAL A CA 1
ATOM 698 C C . VAL A 1 89 ? 16.127 -3.015 -30.208 1.00 89.06 89 VAL A C 1
ATOM 700 O O . VAL A 1 89 ? 16.224 -2.378 -31.265 1.00 89.06 89 VAL A O 1
ATOM 703 N N . GLU A 1 90 ? 17.069 -3.869 -29.802 1.00 86.00 90 GLU A N 1
ATOM 704 C CA . GLU A 1 90 ? 18.253 -4.210 -30.587 1.00 86.00 90 GLU A CA 1
ATOM 705 C C . GLU A 1 90 ? 17.837 -5.005 -31.833 1.00 86.00 90 GLU A C 1
ATOM 707 O O . GLU A 1 90 ? 17.399 -6.155 -31.749 1.00 86.00 90 GLU A O 1
ATOM 712 N N . LYS A 1 91 ? 17.992 -4.395 -33.015 1.00 74.00 91 LYS A N 1
ATOM 713 C CA . LYS A 1 91 ? 17.430 -4.907 -34.283 1.00 74.00 91 LYS A CA 1
ATOM 714 C C . LYS A 1 91 ? 17.873 -6.334 -34.629 1.00 74.00 91 LYS A C 1
ATOM 716 O O . LYS A 1 91 ? 17.106 -7.076 -35.230 1.00 74.00 91 LYS A O 1
ATOM 721 N N . GLU A 1 92 ? 19.109 -6.694 -34.293 1.00 79.69 92 GLU A N 1
ATOM 722 C CA . GLU A 1 92 ? 19.698 -7.989 -34.660 1.00 79.69 92 GLU A CA 1
ATOM 723 C C . GLU A 1 92 ? 19.279 -9.125 -33.724 1.00 79.69 92 GLU A C 1
ATOM 725 O O . GLU A 1 92 ? 19.205 -10.274 -34.156 1.00 79.69 92 GLU A O 1
ATOM 730 N N . LYS A 1 93 ? 19.002 -8.810 -32.454 1.00 83.50 93 LYS A N 1
ATOM 731 C CA . LYS A 1 93 ? 18.643 -9.804 -31.435 1.00 83.50 93 LYS A CA 1
ATOM 732 C C . LYS A 1 93 ? 17.150 -9.869 -31.151 1.00 83.50 93 LYS A C 1
ATOM 734 O O . LYS A 1 93 ? 16.697 -10.862 -30.595 1.00 83.50 93 LYS A O 1
ATOM 739 N N . ASN A 1 94 ? 16.408 -8.831 -31.539 1.00 89.31 94 ASN A N 1
ATOM 740 C CA . ASN A 1 94 ? 15.014 -8.638 -31.153 1.00 89.31 94 ASN A CA 1
ATOM 741 C C . ASN A 1 94 ? 14.832 -8.696 -29.619 1.00 89.31 94 ASN A C 1
ATOM 743 O O . ASN A 1 94 ? 13.887 -9.284 -29.100 1.00 89.31 94 ASN A O 1
ATOM 747 N N . GLU A 1 95 ? 15.792 -8.093 -28.911 1.00 93.19 95 GLU A N 1
ATOM 748 C CA . GLU A 1 95 ? 15.912 -8.022 -27.451 1.00 93.19 95 GLU A CA 1
ATOM 749 C C . GLU A 1 95 ? 16.018 -6.544 -27.053 1.00 93.19 95 GLU A C 1
ATOM 751 O O . GLU A 1 95 ? 16.646 -5.754 -27.764 1.00 93.19 95 GLU A O 1
ATOM 756 N N . LEU A 1 96 ? 15.414 -6.141 -25.936 1.00 94.69 96 LEU A N 1
ATOM 757 C CA . LEU A 1 96 ? 15.579 -4.779 -25.427 1.00 94.69 96 LEU A CA 1
ATOM 758 C C . LEU A 1 96 ? 16.996 -4.514 -24.914 1.00 94.69 96 LEU A C 1
ATOM 760 O O . LEU A 1 96 ? 17.653 -5.378 -24.331 1.00 94.69 96 LEU A O 1
ATOM 764 N N . LEU A 1 97 ? 17.444 -3.267 -25.042 1.00 93.56 97 LEU A N 1
ATOM 765 C CA . LEU A 1 97 ? 18.640 -2.817 -24.343 1.00 93.56 97 LEU A CA 1
ATOM 766 C C . LEU A 1 97 ? 18.423 -2.766 -22.830 1.00 93.56 97 LEU A C 1
ATOM 768 O O . LEU A 1 97 ? 17.376 -2.350 -22.334 1.00 93.56 97 LEU A O 1
ATOM 772 N N . ALA A 1 98 ? 19.457 -3.156 -22.085 1.00 95.38 98 ALA A N 1
ATOM 773 C CA . ALA A 1 98 ? 19.467 -2.980 -20.641 1.00 95.38 98 ALA A CA 1
ATOM 774 C C . ALA A 1 98 ? 19.539 -1.486 -20.279 1.00 95.38 98 ALA A C 1
ATOM 776 O O . ALA A 1 98 ? 20.093 -0.699 -21.055 1.00 95.38 98 ALA A O 1
ATOM 777 N N . PRO A 1 99 ? 19.037 -1.085 -19.095 1.00 96.56 99 PRO A N 1
ATOM 778 C CA . PRO A 1 99 ? 19.229 0.270 -18.593 1.00 96.56 99 PRO A CA 1
ATOM 779 C C . PRO A 1 99 ? 20.700 0.701 -18.629 1.00 96.56 99 PRO A C 1
ATOM 781 O O . PRO A 1 99 ? 21.593 -0.106 -18.363 1.00 96.56 99 PRO A O 1
ATOM 784 N N . ALA A 1 100 ? 20.953 1.982 -18.912 1.00 95.25 100 ALA A N 1
ATOM 785 C CA . ALA A 1 100 ? 22.304 2.541 -18.866 1.00 95.25 100 ALA A CA 1
ATOM 786 C C . ALA A 1 100 ? 22.858 2.546 -17.435 1.00 95.25 100 ALA A C 1
ATOM 788 O O . ALA A 1 100 ? 24.041 2.294 -17.212 1.00 95.25 100 ALA A O 1
ATOM 789 N N . LEU A 1 101 ? 21.985 2.844 -16.473 1.00 96.88 101 LEU A N 1
ATOM 790 C CA . LEU A 1 101 ? 22.271 2.842 -15.047 1.00 96.88 101 LEU A CA 1
ATOM 791 C C . LEU A 1 101 ? 20.982 2.513 -14.292 1.00 96.88 101 LEU A C 1
ATOM 793 O O . LEU A 1 101 ? 19.889 2.891 -14.711 1.00 96.88 101 LEU A O 1
ATOM 797 N N . ALA A 1 102 ? 21.112 1.861 -13.143 1.00 97.50 102 ALA A N 1
ATOM 798 C CA . ALA A 1 102 ? 20.044 1.787 -12.162 1.00 97.50 102 ALA A CA 1
ATOM 799 C C . ALA A 1 102 ? 20.608 1.921 -10.745 1.00 97.50 102 ALA A C 1
ATOM 801 O O . ALA A 1 102 ? 21.674 1.389 -10.427 1.00 97.50 102 ALA A O 1
ATOM 802 N N . GLU A 1 103 ? 19.863 2.609 -9.890 1.00 97.44 103 GLU A N 1
ATOM 803 C CA . GLU A 1 103 ? 20.139 2.772 -8.468 1.00 97.44 103 GLU A CA 1
ATOM 804 C C . GLU A 1 103 ? 18.915 2.338 -7.663 1.00 97.44 103 GLU A C 1
ATOM 806 O O . GLU A 1 103 ? 17.775 2.506 -8.094 1.00 97.44 103 GLU A O 1
ATOM 811 N N . ALA A 1 104 ? 19.139 1.792 -6.472 1.00 96.12 104 ALA A N 1
ATOM 812 C CA . ALA A 1 104 ? 18.066 1.435 -5.559 1.00 96.12 104 ALA A CA 1
ATOM 813 C C . ALA A 1 104 ? 18.418 1.882 -4.150 1.00 96.12 104 ALA A C 1
ATOM 815 O O . ALA A 1 104 ? 19.561 1.737 -3.716 1.00 96.12 104 ALA A O 1
ATOM 816 N N . LYS A 1 105 ? 17.419 2.387 -3.435 1.00 93.81 105 LYS A N 1
ATOM 817 C CA . LYS A 1 105 ? 17.534 2.801 -2.042 1.00 93.81 105 LYS A CA 1
ATOM 818 C C . LYS A 1 105 ? 16.505 2.056 -1.205 1.00 93.81 105 LYS A C 1
ATOM 820 O O . LYS A 1 105 ? 15.305 2.189 -1.444 1.00 93.81 105 LYS A O 1
ATOM 825 N N . VAL A 1 106 ? 16.991 1.286 -0.236 1.00 89.94 106 VAL A N 1
ATOM 826 C CA . VAL A 1 106 ? 16.176 0.653 0.805 1.00 89.94 106 VAL A CA 1
ATOM 827 C C . VAL A 1 106 ? 16.006 1.651 1.940 1.00 89.94 106 VAL A C 1
ATOM 829 O O . VAL A 1 106 ? 16.980 2.029 2.589 1.00 89.94 106 VAL A O 1
ATOM 832 N N . GLU A 1 107 ? 14.778 2.093 2.179 1.00 86.50 107 GLU A N 1
ATOM 833 C CA . GLU A 1 107 ? 14.462 2.887 3.359 1.00 86.50 107 GLU A CA 1
ATOM 834 C C . GLU A 1 107 ? 12.988 2.775 3.719 1.00 86.50 107 GLU A C 1
ATOM 836 O O . GLU A 1 107 ? 12.113 2.720 2.851 1.00 86.50 107 GLU A O 1
ATOM 841 N N . THR A 1 108 ? 12.684 2.827 5.015 1.00 82.19 108 THR A N 1
ATOM 842 C CA . THR A 1 108 ? 11.306 2.971 5.510 1.00 82.19 108 THR A CA 1
ATOM 843 C C . THR A 1 108 ? 10.356 1.887 4.979 1.00 82.19 108 THR A C 1
ATOM 845 O O . THR A 1 108 ? 9.207 2.171 4.642 1.00 82.19 108 THR A O 1
ATOM 848 N N . GLY A 1 109 ? 10.819 0.633 4.869 1.00 85.00 109 GLY A N 1
ATOM 849 C CA . GLY A 1 109 ? 9.957 -0.451 4.368 1.00 85.00 109 GLY A CA 1
ATOM 850 C C . GLY A 1 109 ? 9.745 -0.478 2.859 1.00 85.00 109 GLY A C 1
ATOM 851 O O . GLY A 1 109 ? 8.939 -1.271 2.360 1.00 85.00 109 GLY A O 1
ATOM 852 N N . LYS A 1 110 ? 10.441 0.387 2.119 1.00 91.75 110 LYS A N 1
ATOM 853 C CA . LYS A 1 110 ? 10.318 0.516 0.670 1.00 91.75 110 LYS A CA 1
ATOM 854 C C . LYS A 1 110 ? 11.672 0.383 -0.012 1.00 91.75 110 LYS A C 1
ATOM 856 O O . LYS A 1 110 ? 12.710 0.729 0.547 1.0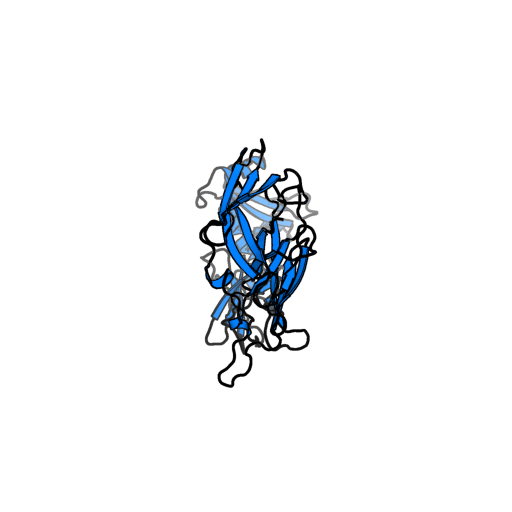0 91.75 110 LYS A O 1
ATOM 861 N N . ILE A 1 111 ? 11.630 -0.091 -1.250 1.00 94.19 111 ILE A N 1
ATOM 862 C CA . ILE A 1 111 ? 12.723 0.043 -2.206 1.00 94.19 111 ILE A CA 1
ATOM 863 C C . ILE A 1 111 ? 12.291 1.114 -3.195 1.00 94.19 111 ILE A C 1
ATOM 865 O O . ILE A 1 111 ? 11.247 0.982 -3.831 1.00 94.19 111 ILE A O 1
ATOM 869 N N . THR A 1 112 ? 13.085 2.172 -3.300 1.00 96.06 112 THR A N 1
ATOM 870 C CA . THR A 1 112 ? 12.948 3.179 -4.355 1.00 96.06 112 THR A CA 1
ATOM 871 C C . THR A 1 112 ? 13.978 2.882 -5.423 1.00 96.06 112 THR A C 1
ATOM 873 O O . THR A 1 112 ? 15.168 2.867 -5.113 1.00 96.06 112 THR A O 1
ATOM 876 N N . VAL A 1 113 ? 13.530 2.639 -6.650 1.00 97.38 113 VAL A N 1
ATOM 877 C CA . VAL A 1 113 ? 14.398 2.374 -7.800 1.00 97.38 113 VAL A CA 1
ATOM 878 C C . VAL A 1 113 ? 14.409 3.596 -8.698 1.00 97.38 113 VAL A C 1
ATOM 880 O O . VAL A 1 113 ? 13.359 4.163 -8.994 1.00 97.38 113 VAL A O 1
ATOM 883 N N . LYS A 1 114 ? 15.610 3.985 -9.121 1.00 97.88 114 LYS A N 1
ATOM 884 C CA . LYS A 1 114 ? 15.847 4.989 -10.149 1.00 97.88 114 LYS A CA 1
ATOM 885 C C . LYS A 1 114 ? 16.536 4.330 -11.328 1.00 97.88 114 LYS A C 1
ATOM 887 O O . LYS A 1 114 ? 17.601 3.741 -11.159 1.00 97.88 114 LYS A O 1
ATOM 892 N N . VAL A 1 115 ? 15.943 4.435 -12.502 1.00 97.94 115 VAL A N 1
ATOM 893 C CA . VAL A 1 115 ? 16.445 3.862 -13.745 1.00 97.94 115 VAL A CA 1
ATOM 894 C C . VAL A 1 115 ? 16.836 5.000 -14.673 1.00 97.94 115 VAL A C 1
ATOM 896 O O . VAL A 1 115 ? 16.088 5.955 -14.850 1.00 97.94 115 VAL A O 1
ATOM 899 N N . VAL A 1 116 ? 18.020 4.909 -15.262 1.00 96.75 116 VAL A N 1
ATOM 900 C CA . VAL A 1 116 ? 18.412 5.738 -16.399 1.00 96.75 116 VAL A CA 1
ATOM 901 C C . VAL A 1 116 ? 18.282 4.849 -17.633 1.00 96.75 116 VAL A C 1
ATOM 903 O O . VAL A 1 116 ? 19.049 3.882 -17.756 1.00 96.75 116 VAL A O 1
ATOM 906 N N . PRO A 1 117 ? 17.314 5.121 -18.526 1.00 95.06 117 PRO A N 1
ATOM 907 C CA . PRO A 1 117 ? 17.150 4.334 -19.737 1.00 95.06 117 PRO A CA 1
ATOM 908 C C . PRO A 1 117 ? 18.408 4.389 -20.606 1.00 95.06 117 PRO A C 1
ATOM 910 O O . PRO A 1 117 ? 19.226 5.307 -20.498 1.00 95.06 117 PRO A O 1
ATOM 913 N N . GLN A 1 118 ? 18.566 3.402 -21.484 1.00 92.56 118 GLN A N 1
ATOM 914 C CA . GLN A 1 118 ? 19.586 3.494 -22.523 1.00 92.56 118 GLN A CA 1
ATOM 915 C C . GLN A 1 118 ? 19.235 4.582 -23.550 1.00 92.56 118 GLN A C 1
ATOM 917 O O . GLN A 1 118 ? 18.107 5.051 -23.595 1.00 92.56 118 GLN A O 1
ATOM 922 N N . THR A 1 119 ? 20.180 4.997 -24.380 1.00 89.38 119 THR A N 1
ATOM 923 C CA . THR A 1 119 ? 19.994 5.885 -25.521 1.00 89.38 119 THR A CA 1
ATOM 924 C C . THR A 1 119 ? 19.736 5.096 -26.808 1.00 89.38 119 THR A C 1
ATOM 926 O O . THR A 1 119 ? 20.217 3.981 -27.011 1.00 89.38 119 THR A O 1
ATOM 929 N N . MET A 1 120 ? 18.942 5.685 -27.698 1.00 82.69 120 MET A N 1
ATOM 930 C CA . MET A 1 120 ? 18.467 5.031 -28.920 1.00 82.69 120 MET A CA 1
ATOM 931 C C . MET A 1 120 ? 19.573 4.692 -29.935 1.00 82.69 120 MET A C 1
ATOM 933 O O . MET A 1 120 ? 19.413 3.772 -30.739 1.00 82.69 120 MET A O 1
ATOM 937 N N . ASP A 1 121 ? 20.703 5.399 -29.904 1.00 78.19 121 ASP A N 1
ATOM 938 C CA . ASP A 1 121 ? 21.868 5.140 -30.761 1.00 78.19 121 ASP A CA 1
ATOM 939 C C . ASP A 1 121 ? 22.470 3.743 -30.532 1.00 78.19 121 ASP A C 1
ATOM 941 O O . ASP A 1 121 ? 22.859 3.067 -31.490 1.00 78.19 121 ASP A O 1
ATOM 945 N N . ASN A 1 122 ? 22.458 3.252 -29.292 1.00 74.25 122 ASN A N 1
ATOM 946 C CA . ASN A 1 122 ? 22.945 1.913 -28.964 1.00 74.25 122 ASN A CA 1
ATOM 947 C C . ASN A 1 122 ? 22.002 0.799 -29.443 1.00 74.25 122 ASN A C 1
ATOM 949 O O . ASN A 1 122 ? 22.457 -0.316 -29.683 1.00 74.25 122 ASN A O 1
ATOM 953 N N . ALA A 1 123 ? 20.705 1.073 -29.640 1.00 71.00 123 ALA A N 1
ATOM 954 C CA . ALA A 1 123 ? 19.746 0.054 -30.097 1.00 71.00 123 ALA A CA 1
ATOM 955 C C . ALA A 1 123 ? 19.917 -0.255 -31.594 1.00 71.00 123 ALA A C 1
ATOM 957 O O . ALA A 1 123 ? 19.466 -1.282 -32.111 1.00 71.00 123 ALA A O 1
ATOM 958 N N . ARG A 1 124 ? 20.568 0.663 -32.313 1.00 69.88 124 ARG A N 1
ATOM 959 C CA . ARG A 1 124 ? 20.721 0.642 -33.768 1.00 69.88 124 ARG A CA 1
ATOM 960 C C . ARG A 1 124 ? 22.188 0.666 -34.206 1.00 69.88 124 ARG A C 1
ATOM 962 O O . ARG A 1 124 ? 22.466 1.111 -35.317 1.00 69.88 124 ARG A O 1
ATOM 969 N N . ASN A 1 125 ? 23.111 0.182 -33.365 1.00 62.41 125 ASN A N 1
ATOM 970 C CA . ASN A 1 125 ? 24.551 0.089 -33.654 1.00 62.41 125 ASN A CA 1
ATOM 971 C C . ASN A 1 125 ? 25.164 1.414 -34.154 1.00 62.41 125 ASN A C 1
ATOM 973 O O . ASN A 1 125 ? 25.899 1.439 -35.140 1.00 62.41 125 ASN A O 1
ATOM 977 N N . GLY A 1 126 ? 24.842 2.530 -33.493 1.00 53.91 126 GLY A N 1
ATOM 978 C CA . GLY A 1 126 ? 25.396 3.843 -33.835 1.00 53.91 126 GLY A CA 1
ATOM 979 C C . GLY A 1 126 ? 24.862 4.417 -35.147 1.00 53.91 126 GLY A C 1
ATOM 980 O O . GLY A 1 126 ? 25.545 5.206 -35.798 1.00 53.91 126 GLY A O 1
ATOM 981 N N . SER A 1 127 ? 23.658 4.012 -35.565 1.00 55.41 127 SER A N 1
ATOM 982 C CA . SER A 1 127 ? 22.981 4.617 -36.708 1.00 55.41 127 SER A CA 1
ATOM 983 C C . SER A 1 127 ? 22.932 6.143 -36.556 1.00 55.41 127 SER A C 1
ATOM 985 O O . SER A 1 127 ? 22.420 6.649 -35.561 1.00 55.41 127 SER A O 1
ATOM 987 N N . GLU A 1 128 ? 23.366 6.884 -37.584 1.00 51.12 128 GLU A N 1
ATOM 988 C CA . GLU A 1 128 ? 23.265 8.359 -37.669 1.00 51.12 128 GLU A CA 1
ATOM 989 C C . GLU A 1 128 ? 21.807 8.880 -37.517 1.00 51.12 128 GLU A C 1
ATOM 991 O O . GLU A 1 128 ? 21.531 10.085 -37.452 1.00 51.12 128 GLU A O 1
ATOM 996 N N . LEU A 1 129 ? 20.841 7.955 -37.486 1.00 52.50 129 LEU A N 1
ATOM 997 C CA . LEU A 1 129 ? 19.402 8.151 -37.355 1.00 52.50 129 LEU A CA 1
ATOM 998 C C . LEU A 1 129 ? 18.910 8.293 -35.914 1.00 52.50 129 LEU A C 1
ATOM 1000 O O . LEU A 1 129 ? 17.742 8.621 -35.725 1.00 52.50 129 LEU A O 1
ATOM 1004 N N . TYR A 1 130 ? 19.769 8.191 -34.901 1.00 58.75 130 TYR A N 1
ATOM 1005 C CA . TYR A 1 130 ? 19.417 8.510 -33.514 1.00 58.75 130 TYR A CA 1
ATOM 1006 C C . TYR A 1 130 ? 20.544 9.297 -32.854 1.00 58.75 130 TYR A C 1
ATOM 1008 O O . TYR A 1 130 ? 21.714 9.016 -33.089 1.00 58.75 130 TYR A O 1
ATOM 1016 N N . ASP A 1 131 ? 20.193 10.347 -32.110 1.00 62.25 131 ASP A N 1
ATOM 1017 C CA . ASP A 1 131 ? 21.198 11.058 -31.324 1.00 62.25 131 ASP A CA 1
ATOM 1018 C C . ASP A 1 131 ? 21.482 10.294 -30.024 1.00 62.25 131 ASP A C 1
ATOM 1020 O O . ASP A 1 131 ? 20.634 9.565 -29.505 1.00 62.25 131 ASP A O 1
ATOM 1024 N N . SER A 1 132 ? 22.678 10.487 -29.477 1.00 69.75 132 SER A N 1
ATOM 1025 C CA . SER A 1 132 ? 23.092 9.925 -28.188 1.00 69.75 132 SER A CA 1
ATOM 1026 C C . SER A 1 132 ? 22.401 10.605 -26.993 1.00 69.75 132 SER A C 1
ATOM 1028 O O . SER A 1 132 ? 22.917 10.562 -25.878 1.00 69.75 132 SER A O 1
ATOM 1030 N N . THR A 1 133 ? 21.297 11.328 -27.217 1.00 74.62 133 THR A N 1
ATOM 1031 C CA . THR A 1 133 ? 20.571 12.098 -26.193 1.00 74.62 133 THR A CA 1
ATOM 1032 C C . THR A 1 133 ? 19.125 11.641 -26.020 1.00 74.62 133 THR A C 1
ATOM 1034 O O . THR A 1 133 ? 18.525 11.888 -24.976 1.00 74.62 133 THR A O 1
ATOM 1037 N N . THR A 1 134 ? 18.571 10.937 -27.006 1.00 82.88 134 THR A N 1
ATOM 1038 C CA . THR A 1 134 ? 17.217 10.395 -26.978 1.00 82.88 134 THR A CA 1
ATOM 1039 C C . THR A 1 134 ? 17.220 9.099 -26.179 1.00 82.88 134 THR A C 1
ATOM 1041 O O . THR A 1 134 ? 17.809 8.104 -26.605 1.00 82.88 134 THR A O 1
ATOM 1044 N N . ALA A 1 135 ? 16.566 9.115 -25.020 1.00 88.88 135 ALA A N 1
ATOM 1045 C CA . ALA A 1 135 ? 16.376 7.940 -24.181 1.00 88.88 135 ALA A CA 1
ATOM 1046 C C . ALA A 1 135 ? 15.414 6.930 -24.834 1.00 88.88 135 ALA A C 1
ATOM 1048 O O . ALA A 1 135 ? 14.465 7.313 -25.518 1.00 88.88 135 ALA A O 1
ATOM 1049 N N . CYS A 1 136 ? 15.671 5.647 -24.602 1.00 91.62 136 CYS A N 1
ATOM 1050 C CA . CYS A 1 136 ? 14.739 4.560 -24.854 1.00 91.62 136 CYS A CA 1
ATOM 1051 C C . CYS A 1 136 ? 13.574 4.661 -23.863 1.00 91.62 136 CYS A C 1
ATOM 1053 O O . CYS A 1 136 ? 13.765 5.067 -22.717 1.00 91.62 136 CYS A O 1
ATOM 1055 N N . ASP A 1 137 ? 12.396 4.244 -24.299 1.00 91.25 137 ASP A N 1
ATOM 1056 C CA . ASP A 1 137 ? 11.135 4.332 -23.565 1.00 91.25 137 ASP A CA 1
ATOM 1057 C C . ASP A 1 137 ? 10.450 2.954 -23.550 1.00 91.25 137 ASP A C 1
ATOM 1059 O O . ASP A 1 137 ? 9.501 2.714 -24.306 1.00 91.25 137 ASP A O 1
ATOM 1063 N N . PRO A 1 138 ? 10.989 1.972 -22.802 1.00 94.88 138 PRO A N 1
ATOM 1064 C CA . PRO A 1 138 ? 10.382 0.650 -22.714 1.00 94.88 138 PRO A CA 1
ATOM 1065 C C . PRO A 1 138 ? 9.023 0.725 -22.013 1.00 94.88 138 PRO A C 1
ATOM 1067 O O . PRO A 1 138 ? 8.777 1.597 -21.188 1.00 94.88 138 PRO A O 1
ATOM 1070 N N . PHE A 1 139 ? 8.145 -0.238 -22.287 1.00 95.06 139 PHE A N 1
ATOM 1071 C CA . PHE A 1 139 ? 6.804 -0.265 -21.698 1.00 95.06 139 PHE A CA 1
ATOM 1072 C C . PHE A 1 139 ? 6.793 -0.329 -20.165 1.00 95.06 139 PHE A C 1
ATOM 1074 O O . PHE A 1 139 ? 5.921 0.251 -19.517 1.00 95.06 139 PHE A O 1
ATOM 1081 N N . MET A 1 140 ? 7.727 -1.083 -19.584 1.00 96.62 140 MET A N 1
ATOM 1082 C CA . MET A 1 140 ? 7.911 -1.169 -18.139 1.00 96.62 140 MET A CA 1
ATOM 1083 C C . MET A 1 140 ? 9.328 -1.636 -17.796 1.00 96.62 140 MET A C 1
ATOM 1085 O O . MET A 1 140 ? 10.065 -2.137 -18.650 1.00 96.62 140 MET A O 1
ATOM 1089 N N . TYR A 1 141 ? 9.662 -1.591 -16.510 1.00 98.19 141 TYR A N 1
ATOM 1090 C CA . TYR A 1 141 ? 10.822 -2.285 -15.968 1.00 98.19 141 TYR A CA 1
ATOM 1091 C C . TYR A 1 141 ? 10.401 -3.372 -14.984 1.00 98.19 141 TYR A C 1
ATOM 1093 O O . TYR A 1 141 ? 9.482 -3.204 -14.179 1.00 98.19 141 TYR A O 1
ATOM 1101 N N . GLU A 1 142 ? 11.127 -4.483 -15.010 1.00 98.44 142 GLU A N 1
ATOM 1102 C CA . GLU A 1 142 ? 11.065 -5.496 -13.964 1.00 98.44 142 GLU A CA 1
ATOM 1103 C C . GLU A 1 142 ? 12.221 -5.310 -12.993 1.00 98.44 142 GLU A C 1
ATOM 1105 O O . GLU A 1 142 ? 13.380 -5.220 -13.396 1.00 98.44 142 GLU A O 1
ATOM 1110 N N . VAL A 1 143 ? 11.901 -5.300 -11.703 1.00 98.19 143 VAL A N 1
ATOM 1111 C CA . VAL A 1 143 ? 12.864 -5.249 -10.609 1.00 98.19 143 VAL A CA 1
ATOM 1112 C C . VAL A 1 143 ? 12.828 -6.576 -9.874 1.00 98.19 143 VAL A C 1
ATOM 1114 O O . VAL A 1 143 ? 11.861 -6.894 -9.181 1.00 98.19 143 VAL A O 1
ATOM 1117 N N . ARG A 1 144 ? 13.895 -7.356 -10.003 1.00 97.75 144 ARG A N 1
ATOM 1118 C CA . ARG A 1 144 ? 14.078 -8.597 -9.257 1.00 97.75 144 ARG A CA 1
ATOM 1119 C C . ARG A 1 144 ? 14.801 -8.304 -7.955 1.00 97.75 144 ARG A C 1
ATOM 1121 O O . ARG A 1 144 ? 15.883 -7.724 -7.966 1.00 97.75 144 ARG A O 1
ATOM 1128 N N . VAL A 1 145 ? 14.234 -8.767 -6.849 1.00 96.88 145 VAL A N 1
ATOM 1129 C CA . VAL A 1 145 ? 14.859 -8.735 -5.525 1.00 96.88 145 VAL A CA 1
ATOM 1130 C C . VAL A 1 145 ? 14.964 -10.169 -5.023 1.00 96.88 145 VAL A C 1
ATOM 1132 O O . VAL A 1 145 ? 13.962 -10.883 -4.976 1.00 96.88 145 VAL A O 1
ATOM 1135 N N . THR A 1 146 ? 16.166 -10.601 -4.649 1.00 95.44 146 THR A N 1
ATOM 1136 C CA . THR A 1 146 ? 16.396 -11.945 -4.107 1.00 95.44 146 THR A CA 1
ATOM 1137 C C . THR A 1 146 ? 17.390 -11.931 -2.953 1.00 95.44 146 THR A C 1
ATOM 1139 O O . THR A 1 146 ? 18.351 -11.164 -2.968 1.00 95.44 146 THR A O 1
ATOM 1142 N N . ASN A 1 147 ? 17.172 -12.799 -1.963 1.00 94.25 147 ASN A N 1
ATOM 1143 C CA . ASN A 1 147 ? 18.131 -13.102 -0.893 1.00 94.25 147 ASN A CA 1
ATOM 1144 C C . ASN A 1 147 ? 18.768 -14.500 -1.055 1.00 94.25 147 ASN A C 1
ATOM 1146 O O . ASN A 1 147 ? 19.282 -15.070 -0.094 1.00 94.25 147 ASN A O 1
ATOM 1150 N N . GLY A 1 148 ? 18.680 -15.088 -2.253 1.00 92.00 148 GLY A N 1
ATOM 1151 C CA . GLY A 1 148 ? 19.174 -16.431 -2.573 1.00 92.00 148 GLY A CA 1
ATOM 1152 C C . GLY A 1 148 ? 18.228 -17.577 -2.197 1.00 92.00 148 GLY A C 1
ATOM 1153 O O . GLY A 1 148 ? 18.353 -18.654 -2.768 1.00 92.00 148 GLY A O 1
ATOM 1154 N N . THR A 1 149 ? 17.273 -17.354 -1.287 1.00 93.38 149 THR A N 1
ATOM 1155 C CA . THR A 1 149 ? 16.227 -18.339 -0.937 1.00 93.38 149 THR A CA 1
ATOM 1156 C C . THR A 1 149 ? 14.882 -17.956 -1.542 1.00 93.38 149 THR A C 1
ATOM 1158 O O . THR A 1 149 ? 14.232 -18.771 -2.187 1.00 93.38 149 THR A O 1
ATOM 1161 N N . ASN A 1 150 ? 14.492 -16.695 -1.363 1.00 94.88 150 ASN A N 1
ATOM 1162 C CA . ASN A 1 150 ? 13.257 -16.123 -1.874 1.00 94.88 150 ASN A CA 1
ATOM 1163 C C . ASN A 1 150 ? 13.577 -15.152 -3.014 1.00 94.88 150 ASN A C 1
ATOM 1165 O O . ASN A 1 150 ? 14.585 -14.435 -2.986 1.00 94.88 150 ASN A O 1
ATOM 1169 N N . GLU A 1 151 ? 12.702 -15.109 -4.011 1.00 95.62 151 GLU A N 1
ATOM 1170 C CA . GLU A 1 151 ? 12.777 -14.187 -5.140 1.00 95.62 151 GLU A CA 1
ATOM 1171 C C . GLU A 1 151 ? 11.418 -13.524 -5.342 1.00 95.62 151 GLU A C 1
ATOM 1173 O O . GLU A 1 151 ? 10.373 -14.169 -5.249 1.00 95.62 151 GLU A O 1
ATOM 1178 N N . LYS A 1 152 ? 11.434 -12.223 -5.634 1.00 96.19 152 LYS A N 1
ATOM 1179 C CA . LYS A 1 152 ? 10.241 -11.497 -6.048 1.00 96.19 152 LYS A CA 1
ATOM 1180 C C . LYS A 1 152 ? 10.560 -10.518 -7.162 1.00 96.19 152 LYS A C 1
ATOM 1182 O O . LYS A 1 152 ? 11.549 -9.789 -7.090 1.00 96.19 152 LYS A O 1
ATOM 1187 N N . ILE A 1 153 ? 9.688 -10.497 -8.163 1.00 97.12 153 ILE A N 1
ATOM 1188 C CA . ILE A 1 153 ? 9.746 -9.571 -9.291 1.00 97.12 153 ILE A CA 1
ATOM 1189 C C . ILE A 1 153 ? 8.651 -8.521 -9.104 1.00 97.12 153 ILE A C 1
ATOM 1191 O O . ILE A 1 153 ? 7.480 -8.853 -8.913 1.00 97.12 153 ILE A O 1
ATOM 1195 N N . TYR A 1 154 ? 9.048 -7.255 -9.143 1.00 97.00 154 TYR A N 1
ATOM 1196 C CA . TYR A 1 154 ? 8.166 -6.094 -9.125 1.00 97.00 154 TYR A CA 1
ATOM 1197 C C . TYR A 1 154 ? 8.149 -5.463 -10.513 1.00 97.00 154 TYR A C 1
ATOM 1199 O O . TYR A 1 154 ? 9.161 -5.480 -11.206 1.00 97.00 154 TYR A O 1
ATOM 1207 N N . LYS A 1 155 ? 7.009 -4.903 -10.910 1.00 97.38 155 LYS A N 1
ATOM 1208 C CA . LYS A 1 155 ? 6.856 -4.168 -12.167 1.00 97.38 155 LYS A CA 1
ATOM 1209 C C . LYS A 1 155 ? 6.717 -2.690 -11.837 1.00 97.38 155 LYS A C 1
ATOM 1211 O O . LYS A 1 155 ? 5.887 -2.360 -10.992 1.00 97.38 155 LYS A O 1
ATOM 1216 N N . ILE A 1 156 ? 7.526 -1.852 -12.474 1.00 97.12 156 ILE A N 1
ATOM 1217 C CA . ILE A 1 156 ? 7.471 -0.392 -12.356 1.00 97.12 156 ILE A CA 1
ATOM 1218 C C . ILE A 1 156 ? 7.249 0.206 -13.747 1.00 97.12 156 ILE A C 1
ATOM 1220 O O . ILE A 1 156 ? 7.777 -0.308 -14.734 1.00 97.12 156 ILE A O 1
ATOM 1224 N N . TYR A 1 157 ? 6.455 1.268 -13.822 1.00 95.69 157 TYR A N 1
ATOM 1225 C CA . TYR A 1 157 ? 6.063 1.930 -15.078 1.00 95.69 157 TYR A CA 1
ATOM 1226 C C . TYR A 1 157 ? 6.636 3.350 -15.182 1.00 95.69 157 TYR A C 1
ATOM 1228 O O . TYR A 1 157 ? 6.193 4.153 -15.995 1.00 95.69 157 TYR A O 1
ATOM 1236 N N . SER A 1 158 ? 7.585 3.672 -14.307 1.00 95.06 158 SER A N 1
ATOM 1237 C CA . SER A 1 158 ? 8.284 4.949 -14.225 1.00 95.06 158 SER A CA 1
ATOM 1238 C C . SER A 1 158 ? 9.758 4.688 -13.939 1.00 95.06 158 SER A C 1
ATOM 1240 O O . SER A 1 158 ? 10.107 3.756 -13.210 1.00 95.06 158 SER A O 1
ATOM 1242 N N . GLU A 1 159 ? 10.631 5.553 -14.449 1.00 96.38 159 GLU A N 1
ATOM 1243 C CA . GLU A 1 159 ? 12.064 5.562 -14.149 1.00 96.38 159 GLU A CA 1
ATOM 1244 C C . GLU A 1 159 ? 12.350 5.832 -12.673 1.00 96.38 159 GLU A C 1
ATOM 1246 O O . GLU A 1 159 ? 13.455 5.583 -12.207 1.00 96.38 159 GLU A O 1
ATOM 1251 N N . ASN A 1 160 ? 11.388 6.371 -11.926 1.00 97.06 160 ASN A N 1
ATOM 1252 C CA . ASN A 1 160 ? 11.511 6.617 -10.497 1.00 97.06 160 ASN A CA 1
ATOM 1253 C C . ASN A 1 160 ? 10.241 6.147 -9.794 1.00 97.06 160 ASN A C 1
ATOM 1255 O O . ASN A 1 160 ? 9.201 6.810 -9.863 1.00 97.06 160 ASN A O 1
ATOM 1259 N N . GLU A 1 161 ? 10.329 5.003 -9.123 1.00 96.44 161 GLU A N 1
ATOM 1260 C CA . GLU A 1 161 ? 9.187 4.382 -8.461 1.00 96.44 161 GLU A CA 1
ATOM 1261 C C . GLU A 1 161 ? 9.605 3.690 -7.160 1.00 96.44 161 GLU A C 1
ATOM 1263 O O . GLU A 1 161 ? 10.718 3.172 -7.022 1.00 96.44 161 GLU A O 1
ATOM 1268 N N . SER A 1 162 ? 8.698 3.688 -6.182 1.00 94.81 162 SER A N 1
ATOM 1269 C CA . SER A 1 162 ? 8.902 3.049 -4.884 1.00 94.81 162 SER A CA 1
ATOM 1270 C C . SER A 1 162 ? 7.854 1.972 -4.647 1.00 94.81 162 SER A C 1
ATOM 1272 O O . SER A 1 162 ? 6.659 2.217 -4.794 1.00 94.81 162 SER A O 1
ATOM 1274 N N . PHE A 1 163 ? 8.285 0.813 -4.162 1.00 94.12 163 PHE A N 1
ATOM 1275 C CA . PHE A 1 163 ? 7.396 -0.288 -3.797 1.00 94.12 163 PHE A CA 1
ATOM 1276 C C . PHE A 1 163 ? 7.765 -0.873 -2.434 1.00 94.12 163 PHE A C 1
ATOM 1278 O O . PHE A 1 163 ? 8.891 -0.746 -1.952 1.00 94.12 163 PHE A O 1
ATOM 1285 N N . SER A 1 164 ? 6.790 -1.503 -1.783 1.00 92.44 164 SER A N 1
ATOM 1286 C CA . SER A 1 164 ? 6.985 -2.114 -0.469 1.00 92.44 164 SER A CA 1
ATOM 1287 C C . SER A 1 164 ? 7.833 -3.379 -0.538 1.00 92.44 164 SER A C 1
ATOM 1289 O O . SER A 1 164 ? 7.633 -4.231 -1.406 1.00 92.44 164 SER A O 1
ATOM 1291 N N . ILE A 1 165 ? 8.713 -3.535 0.445 1.00 90.94 165 ILE A N 1
ATOM 1292 C CA . ILE A 1 165 ? 9.561 -4.714 0.613 1.00 90.94 165 ILE A CA 1
ATOM 1293 C C . ILE A 1 165 ? 8.699 -5.935 0.975 1.00 90.94 165 ILE A C 1
ATOM 1295 O O . ILE A 1 165 ? 7.716 -5.836 1.715 1.00 90.94 165 ILE A O 1
ATOM 1299 N N . SER A 1 166 ? 9.059 -7.109 0.452 1.00 89.12 166 SER A N 1
ATOM 1300 C CA . SER A 1 166 ? 8.445 -8.374 0.869 1.00 89.12 166 SER A CA 1
ATOM 1301 C C . SER A 1 166 ? 8.986 -8.798 2.229 1.00 89.12 166 SER A C 1
ATOM 1303 O O . SER A 1 166 ? 10.200 -8.859 2.395 1.00 89.12 166 SER A O 1
ATOM 1305 N N . LYS A 1 167 ? 8.114 -9.183 3.167 1.00 86.38 167 LYS A N 1
ATOM 1306 C CA . LYS A 1 167 ? 8.525 -9.658 4.503 1.00 86.38 167 LYS A CA 1
ATOM 1307 C C . LYS A 1 167 ? 9.440 -10.892 4.454 1.00 86.38 167 LYS A C 1
ATOM 1309 O O . LYS A 1 167 ? 10.216 -11.115 5.373 1.00 86.38 167 LYS A O 1
ATOM 1314 N N . GLU A 1 168 ? 9.370 -11.661 3.370 1.00 88.88 168 GLU A N 1
ATOM 1315 C CA . GLU A 1 168 ? 10.169 -12.872 3.125 1.00 88.88 168 GLU A CA 1
ATOM 1316 C C . GLU A 1 168 ? 11.594 -12.582 2.619 1.00 88.88 168 GLU A C 1
ATOM 1318 O O . GLU A 1 168 ? 12.442 -13.476 2.595 1.00 88.88 168 GLU A O 1
ATOM 1323 N N . ILE A 1 169 ? 11.866 -11.350 2.178 1.00 90.44 169 ILE A N 1
ATOM 1324 C CA . ILE A 1 169 ? 13.152 -10.954 1.602 1.00 90.44 169 ILE A CA 1
ATOM 1325 C C . ILE A 1 169 ? 13.878 -10.062 2.606 1.00 90.44 169 ILE A C 1
ATOM 1327 O O . ILE A 1 169 ? 13.698 -8.848 2.636 1.00 90.44 169 ILE A O 1
ATOM 1331 N N . THR A 1 170 ? 14.714 -10.689 3.426 1.00 89.75 170 THR A N 1
ATOM 1332 C CA . THR A 1 170 ? 15.540 -10.031 4.447 1.00 89.75 170 THR A CA 1
ATOM 1333 C C . THR A 1 170 ? 16.996 -10.473 4.335 1.00 89.75 170 THR A C 1
ATOM 1335 O O . THR A 1 170 ? 17.285 -11.521 3.753 1.00 89.75 170 THR A O 1
ATOM 1338 N N . GLY A 1 171 ? 17.901 -9.726 4.963 1.00 90.88 171 GLY A N 1
ATOM 1339 C CA . GLY A 1 171 ? 19.339 -9.976 4.954 1.00 90.88 171 GLY A CA 1
ATOM 1340 C C . GLY A 1 171 ? 20.016 -9.374 3.727 1.00 90.88 171 GLY A C 1
ATOM 1341 O O . GLY A 1 171 ? 19.571 -8.355 3.2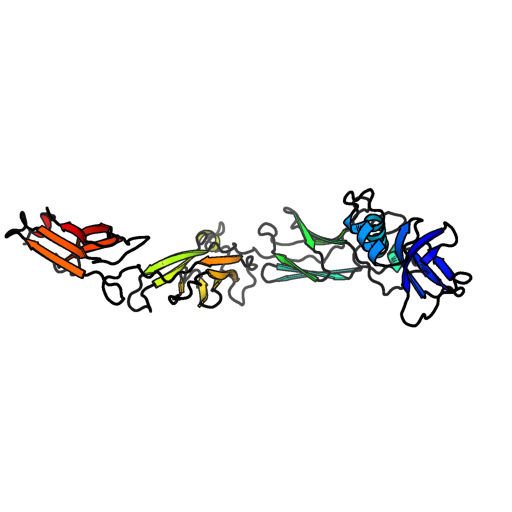01 1.00 90.88 171 GLY A O 1
ATOM 1342 N N . LYS A 1 172 ? 21.109 -9.999 3.283 1.00 94.00 172 LYS A N 1
ATOM 1343 C CA . LYS A 1 172 ? 21.815 -9.604 2.061 1.00 94.00 172 LYS A CA 1
ATOM 1344 C C . LYS A 1 172 ? 20.945 -9.885 0.844 1.00 94.00 172 LYS A C 1
ATOM 1346 O O . LYS A 1 172 ? 20.444 -10.999 0.689 1.00 94.00 172 LYS A O 1
ATOM 1351 N N . VAL A 1 173 ? 20.783 -8.885 -0.013 1.00 94.88 173 VAL A N 1
ATOM 1352 C CA . VAL A 1 173 ? 19.950 -8.976 -1.209 1.00 94.88 173 VAL A CA 1
ATOM 1353 C C . VAL A 1 173 ? 20.699 -8.544 -2.455 1.00 94.88 173 VAL A C 1
ATOM 1355 O O . VAL A 1 173 ? 21.488 -7.595 -2.443 1.00 94.88 173 VAL A O 1
ATOM 1358 N N . LYS A 1 174 ? 20.372 -9.216 -3.555 1.00 96.44 174 LYS A N 1
ATOM 1359 C CA . LYS A 1 174 ? 20.714 -8.797 -4.906 1.00 96.44 174 LYS A CA 1
ATOM 1360 C C . LYS A 1 174 ? 19.478 -8.176 -5.550 1.00 96.44 174 LYS A C 1
ATOM 1362 O O . LYS A 1 174 ? 18.413 -8.798 -5.577 1.00 96.44 174 LYS A O 1
ATOM 1367 N N . ILE A 1 175 ? 19.633 -6.951 -6.047 1.00 97.19 175 ILE A N 1
ATOM 1368 C CA . ILE A 1 175 ? 18.606 -6.235 -6.805 1.00 97.19 175 ILE A CA 1
ATOM 1369 C C . ILE A 1 175 ? 19.077 -6.162 -8.256 1.00 97.19 175 ILE A C 1
ATOM 1371 O O . ILE A 1 175 ? 20.221 -5.792 -8.515 1.00 97.19 175 ILE A O 1
ATOM 1375 N N . SER A 1 176 ? 18.204 -6.517 -9.191 1.00 97.94 176 SER A N 1
ATOM 1376 C CA . SER A 1 176 ? 18.466 -6.406 -10.625 1.00 97.94 176 SER A CA 1
ATOM 1377 C C . SER A 1 176 ? 17.291 -5.717 -11.312 1.00 97.94 176 SER A C 1
ATOM 1379 O O . SER A 1 176 ? 16.146 -5.948 -10.927 1.00 97.94 176 SER A O 1
ATOM 1381 N N . VAL A 1 177 ? 17.553 -4.923 -12.347 1.00 98.25 177 VAL A N 1
ATOM 1382 C CA . VAL A 1 177 ? 16.519 -4.244 -13.146 1.00 98.25 177 VAL A CA 1
ATOM 1383 C C . VAL A 1 177 ? 16.665 -4.627 -14.615 1.00 98.25 177 VAL A C 1
ATOM 1385 O O . VAL A 1 177 ? 17.786 -4.728 -15.107 1.00 98.25 177 VAL A O 1
ATOM 1388 N N . ARG A 1 178 ? 15.560 -4.845 -15.328 1.00 98.06 178 ARG A N 1
ATOM 1389 C CA . ARG A 1 178 ? 15.564 -5.022 -16.788 1.00 98.06 178 ARG A CA 1
ATOM 1390 C C . ARG A 1 178 ? 14.402 -4.293 -17.445 1.00 98.06 178 ARG A C 1
ATOM 1392 O O . ARG A 1 178 ? 13.353 -4.139 -16.823 1.00 98.06 178 ARG A O 1
ATOM 1399 N N . ALA A 1 179 ? 14.593 -3.869 -18.687 1.00 97.88 179 ALA A N 1
ATOM 1400 C CA . ALA A 1 179 ? 13.547 -3.288 -19.515 1.00 97.88 179 ALA A CA 1
ATOM 1401 C C . ALA A 1 179 ? 12.683 -4.399 -20.128 1.00 97.88 179 ALA A C 1
ATOM 1403 O O . ALA A 1 179 ? 13.199 -5.454 -20.513 1.00 97.88 179 ALA A O 1
ATOM 1404 N N . VAL A 1 180 ? 11.373 -4.167 -20.210 1.00 97.38 180 VAL A N 1
ATOM 1405 C CA . VAL A 1 180 ? 10.415 -5.107 -20.800 1.00 97.38 180 VAL A CA 1
ATOM 1406 C C . VAL A 1 180 ? 9.519 -4.383 -21.793 1.00 97.38 180 VAL A C 1
ATOM 1408 O O . VAL A 1 180 ? 9.062 -3.266 -21.550 1.00 97.38 180 VAL A O 1
ATOM 1411 N N . SER A 1 181 ? 9.298 -5.043 -22.924 1.00 95.06 181 SER A N 1
ATOM 1412 C CA . SER A 1 181 ? 8.531 -4.522 -24.045 1.00 95.06 181 SER A CA 1
ATOM 1413 C C . SER A 1 181 ? 7.039 -4.692 -23.794 1.00 95.06 181 SER A C 1
ATOM 1415 O O . SER A 1 181 ? 6.616 -5.603 -23.077 1.00 95.06 181 SER A O 1
ATOM 1417 N N . MET A 1 182 ? 6.217 -3.851 -24.421 1.00 91.19 182 MET A N 1
ATOM 1418 C CA . MET A 1 182 ? 4.783 -4.126 -24.480 1.00 91.19 182 MET A CA 1
ATOM 1419 C C . MET A 1 182 ? 4.464 -5.332 -25.370 1.00 91.19 182 MET A C 1
ATOM 1421 O O . MET A 1 182 ? 3.330 -5.818 -25.328 1.00 91.19 182 MET A O 1
ATOM 1425 N N . PHE A 1 183 ? 5.394 -5.745 -26.236 1.00 89.38 183 PHE A N 1
ATOM 1426 C CA . PHE A 1 183 ? 5.192 -6.761 -27.257 1.00 89.38 183 PHE A CA 1
ATOM 1427 C C . PHE A 1 183 ? 5.775 -8.114 -26.846 1.00 89.38 183 PHE A C 1
ATOM 1429 O O . PHE A 1 183 ? 6.956 -8.226 -26.537 1.00 89.38 183 PHE A O 1
ATOM 1436 N N . ASP A 1 184 ? 4.942 -9.152 -26.924 1.00 89.12 184 ASP A N 1
ATOM 1437 C CA . ASP A 1 184 ? 5.314 -10.520 -26.544 1.00 89.12 184 ASP A CA 1
ATOM 1438 C C . ASP A 1 184 ? 6.354 -11.151 -27.486 1.00 89.12 184 ASP A C 1
ATOM 1440 O O . ASP A 1 184 ? 6.944 -12.176 -27.156 1.00 89.12 184 ASP A O 1
ATOM 1444 N N . ASP A 1 185 ? 6.555 -10.568 -28.672 1.00 90.44 185 ASP A N 1
ATOM 1445 C CA . ASP A 1 185 ? 7.549 -11.009 -29.646 1.00 90.44 185 ASP A CA 1
ATOM 1446 C C . ASP A 1 185 ? 8.934 -10.387 -29.424 1.00 90.44 185 ASP A C 1
ATOM 1448 O O . ASP A 1 185 ? 9.845 -10.720 -30.174 1.00 90.44 185 ASP A O 1
ATOM 1452 N N . VAL A 1 186 ? 9.114 -9.506 -28.432 1.00 92.50 186 VAL A N 1
ATOM 1453 C CA . VAL A 1 186 ? 10.401 -8.878 -28.093 1.00 92.50 186 VAL A CA 1
ATOM 1454 C C . VAL A 1 186 ? 10.912 -9.433 -26.773 1.00 92.50 186 VAL A C 1
ATOM 1456 O O . VAL A 1 186 ? 10.238 -9.359 -25.745 1.00 92.50 186 VAL A O 1
ATOM 1459 N N . GLU A 1 187 ? 12.144 -9.936 -26.780 1.00 96.12 187 GLU A N 1
ATOM 1460 C CA . GLU A 1 187 ? 12.760 -10.456 -25.565 1.00 96.12 187 GLU A CA 1
ATOM 1461 C C . GLU A 1 187 ? 13.101 -9.316 -24.581 1.00 96.12 187 GLU A C 1
ATOM 1463 O O . GLU A 1 187 ? 13.604 -8.259 -24.991 1.00 96.12 187 GLU A O 1
ATOM 1468 N N . PRO A 1 188 ? 12.859 -9.499 -23.267 1.00 97.38 188 PRO A N 1
ATOM 1469 C CA . PRO A 1 188 ? 13.298 -8.555 -22.245 1.00 97.38 188 PRO A CA 1
ATOM 1470 C C . PRO A 1 188 ? 14.804 -8.331 -22.283 1.00 97.38 188 PRO A C 1
ATOM 1472 O O . PRO A 1 188 ? 15.565 -9.235 -22.625 1.00 97.38 188 PRO A O 1
ATOM 1475 N N . SER A 1 189 ? 15.249 -7.171 -21.809 1.00 97.25 189 SER A N 1
ATOM 1476 C CA . SER A 1 189 ? 16.680 -6.905 -21.739 1.00 97.25 189 SER A CA 1
ATOM 1477 C C . SER A 1 189 ? 17.397 -7.838 -20.766 1.00 97.25 189 SER A C 1
ATOM 1479 O O . SER A 1 189 ? 16.818 -8.364 -19.803 1.00 97.25 189 SER A O 1
ATOM 1481 N N . LYS A 1 190 ? 18.721 -7.929 -20.915 1.00 96.62 190 LYS A N 1
ATOM 1482 C CA . LYS A 1 190 ? 19.591 -8.430 -19.844 1.00 96.62 190 LYS A CA 1
ATOM 1483 C C . LYS A 1 190 ? 19.349 -7.677 -18.535 1.00 96.62 190 LYS A C 1
ATOM 1485 O O . LYS A 1 190 ? 19.028 -6.487 -18.520 1.00 96.62 190 LYS A O 1
ATOM 1490 N N . TRP A 1 191 ? 19.550 -8.391 -17.432 1.00 98.12 191 TRP A N 1
ATOM 1491 C CA . TRP A 1 191 ? 19.511 -7.828 -16.089 1.00 98.12 191 TRP A CA 1
ATOM 1492 C C . TRP A 1 191 ? 20.690 -6.877 -15.863 1.00 98.12 191 TRP A C 1
ATOM 1494 O O . TRP A 1 191 ? 21.846 -7.269 -16.013 1.00 98.12 191 TRP A O 1
ATOM 1504 N N . TYR A 1 192 ? 20.387 -5.653 -15.443 1.00 97.94 192 TYR A N 1
ATOM 1505 C CA . TYR A 1 192 ? 21.337 -4.728 -14.843 1.00 97.94 192 TYR A CA 1
ATOM 1506 C C . TYR A 1 192 ? 21.412 -5.023 -13.342 1.00 97.94 192 TYR A C 1
ATOM 1508 O O . TYR A 1 192 ? 20.428 -4.841 -12.624 1.00 97.94 192 TYR A O 1
ATOM 1516 N N . ASP A 1 193 ? 22.555 -5.513 -12.868 1.00 97.44 193 ASP A N 1
ATOM 1517 C CA . ASP A 1 193 ? 22.762 -5.850 -11.460 1.00 97.44 193 ASP A CA 1
ATOM 1518 C C . ASP A 1 193 ? 23.214 -4.623 -10.661 1.00 97.44 193 ASP A C 1
ATOM 1520 O O . ASP A 1 193 ? 24.186 -3.954 -11.012 1.00 97.44 193 ASP A O 1
ATOM 1524 N N . LEU A 1 194 ? 22.521 -4.346 -9.558 1.00 96.75 194 LEU A N 1
ATOM 1525 C CA . LEU A 1 194 ? 22.873 -3.273 -8.637 1.00 96.75 194 LEU A CA 1
ATOM 1526 C C . LEU A 1 194 ? 23.861 -3.774 -7.570 1.00 96.75 194 LEU A C 1
ATOM 1528 O O . LEU A 1 194 ? 23.935 -4.983 -7.317 1.00 96.75 194 LEU A O 1
ATOM 1532 N N . PRO A 1 195 ? 24.595 -2.863 -6.899 1.00 94.62 195 PRO A N 1
ATOM 1533 C CA . PRO A 1 195 ? 25.403 -3.218 -5.737 1.00 94.62 195 PRO A CA 1
ATOM 1534 C C . PRO A 1 195 ? 24.588 -3.970 -4.676 1.00 94.62 195 PRO A C 1
ATOM 1536 O O . PRO A 1 195 ? 23.410 -3.672 -4.465 1.00 94.62 195 PRO A O 1
ATOM 1539 N N . GLU A 1 196 ? 25.225 -4.929 -3.998 1.00 92.19 196 GLU A N 1
ATOM 1540 C CA . GLU A 1 196 ? 24.601 -5.689 -2.908 1.00 92.19 196 GLU A CA 1
ATOM 1541 C C . GLU A 1 196 ? 24.142 -4.741 -1.793 1.00 92.19 196 GLU A C 1
ATOM 1543 O O . GLU A 1 196 ? 24.870 -3.836 -1.379 1.00 92.19 196 GLU A O 1
ATOM 1548 N N . GLN A 1 197 ? 22.927 -4.966 -1.299 1.00 91.88 197 GLN A N 1
ATOM 1549 C CA . GLN A 1 197 ? 22.340 -4.206 -0.196 1.00 91.88 197 GLN A CA 1
ATOM 1550 C C . GLN A 1 197 ? 21.908 -5.155 0.917 1.00 91.88 197 GLN A C 1
ATOM 1552 O O . GLN A 1 197 ? 21.878 -6.373 0.746 1.00 91.88 197 GLN A O 1
ATOM 1557 N N . SER A 1 198 ? 21.587 -4.604 2.083 1.00 90.12 198 SER A N 1
ATOM 1558 C CA . SER A 1 198 ? 21.018 -5.370 3.191 1.00 90.12 198 SER A CA 1
ATOM 1559 C C . SER A 1 198 ? 19.661 -4.804 3.571 1.00 90.12 198 SER A C 1
ATOM 1561 O O . SER A 1 198 ? 19.512 -3.595 3.725 1.00 90.12 198 SER A O 1
ATOM 1563 N N . ILE A 1 199 ? 18.684 -5.691 3.714 1.00 89.62 199 ILE A N 1
ATOM 1564 C CA . ILE A 1 199 ? 17.322 -5.376 4.130 1.00 89.62 199 ILE A CA 1
ATOM 1565 C C . ILE A 1 199 ? 17.119 -5.940 5.535 1.00 89.62 199 ILE A C 1
ATOM 1567 O O . ILE A 1 199 ? 17.272 -7.144 5.753 1.00 89.62 199 ILE A O 1
ATOM 1571 N N . ASN A 1 200 ? 16.776 -5.086 6.498 1.00 88.44 200 ASN A N 1
ATOM 1572 C CA . ASN A 1 200 ? 16.431 -5.550 7.842 1.00 88.44 200 ASN A CA 1
ATOM 1573 C C . ASN A 1 200 ? 15.102 -6.319 7.833 1.00 88.44 200 ASN A C 1
ATOM 1575 O O . ASN A 1 200 ? 14.359 -6.302 6.851 1.00 88.44 200 ASN A O 1
ATOM 1579 N N . LYS A 1 201 ? 14.758 -6.988 8.939 1.00 89.12 201 LYS A N 1
ATOM 1580 C CA . LYS A 1 201 ? 13.429 -7.604 9.059 1.00 89.12 201 LYS A CA 1
ATOM 1581 C C . LYS A 1 201 ? 12.346 -6.546 8.869 1.00 89.12 201 LYS A C 1
ATOM 1583 O O . LYS A 1 201 ? 12.436 -5.469 9.445 1.00 89.12 201 LYS A O 1
ATOM 1588 N N . VAL A 1 202 ? 11.320 -6.858 8.089 1.00 91.06 202 VAL A N 1
ATOM 1589 C CA . VAL A 1 202 ? 10.181 -5.958 7.884 1.00 91.06 202 VAL A CA 1
ATOM 1590 C C . VAL A 1 202 ? 9.186 -6.157 9.023 1.00 91.06 202 VAL A C 1
ATOM 1592 O O . VAL A 1 202 ? 8.873 -7.298 9.376 1.00 91.06 202 VAL A O 1
ATOM 1595 N N . LEU A 1 203 ? 8.707 -5.060 9.610 1.00 93.31 203 LEU A N 1
ATOM 1596 C CA . LEU A 1 203 ? 7.676 -5.097 10.646 1.00 93.31 203 LEU A CA 1
ATOM 1597 C C . LEU A 1 203 ? 6.354 -5.686 10.113 1.00 93.31 203 LEU A C 1
ATOM 1599 O O . LEU A 1 203 ? 6.027 -5.502 8.933 1.00 93.31 203 LEU A O 1
ATOM 1603 N N . PRO A 1 204 ? 5.559 -6.358 10.968 1.00 93.94 204 PRO A N 1
ATOM 1604 C CA . PRO A 1 204 ? 4.207 -6.775 10.620 1.00 93.94 204 PRO A CA 1
ATOM 1605 C C . PRO A 1 204 ? 3.356 -5.599 10.128 1.00 93.94 204 PRO A C 1
ATOM 1607 O O . PRO A 1 204 ? 3.536 -4.459 10.565 1.00 93.94 204 PRO A O 1
ATOM 1610 N N . ASP A 1 205 ? 2.419 -5.880 9.220 1.00 94.75 205 ASP A N 1
ATOM 1611 C CA . ASP A 1 205 ? 1.498 -4.848 8.737 1.00 94.75 205 ASP A CA 1
ATOM 1612 C C . ASP A 1 205 ? 0.427 -4.655 9.821 1.00 94.75 205 ASP A C 1
ATOM 1614 O O . ASP A 1 205 ? -0.067 -5.664 10.328 1.00 94.75 205 ASP A O 1
ATOM 1618 N N . PRO A 1 206 ? 0.080 -3.419 10.214 1.00 96.12 206 PRO A N 1
ATOM 1619 C CA . PRO A 1 206 ? -0.875 -3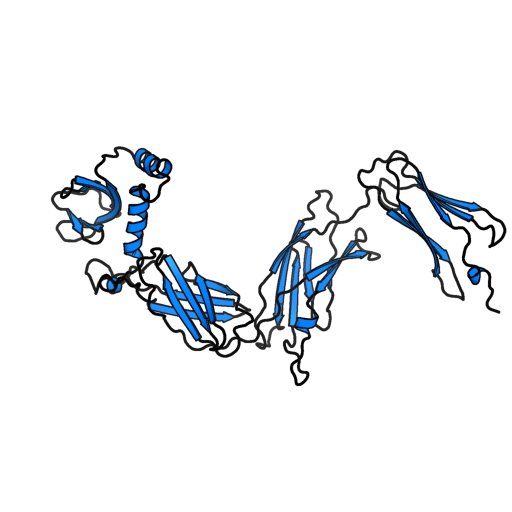.203 11.296 1.00 96.12 206 PRO A CA 1
ATOM 1620 C C . PRO A 1 206 ? -2.259 -3.777 10.985 1.00 96.12 206 PRO A C 1
ATOM 1622 O O . PRO A 1 206 ? -2.884 -3.369 10.007 1.00 96.12 206 PRO A O 1
ATOM 1625 N N . ASP A 1 207 ? -2.766 -4.653 11.855 1.00 96.50 207 ASP A N 1
ATOM 1626 C CA . ASP A 1 207 ? -4.173 -5.065 11.864 1.00 96.50 207 ASP A CA 1
ATOM 1627 C C . ASP A 1 207 ? -4.892 -4.375 13.030 1.00 96.50 207 ASP A C 1
ATOM 1629 O O . ASP A 1 207 ? -4.846 -4.816 14.182 1.00 96.50 207 ASP A O 1
ATOM 1633 N N . VAL A 1 208 ? -5.489 -3.220 12.731 1.00 96.06 208 VAL A N 1
ATOM 1634 C CA . VAL A 1 208 ? -6.084 -2.324 13.727 1.00 96.06 208 VAL A CA 1
ATOM 1635 C C . VAL A 1 208 ? -7.557 -2.660 13.932 1.00 96.06 208 VAL A C 1
ATOM 1637 O O . VAL A 1 208 ? -8.379 -2.484 13.032 1.00 96.06 208 VAL A O 1
ATOM 1640 N N . ARG A 1 209 ? -7.914 -3.040 15.161 1.00 92.56 209 ARG A N 1
ATOM 1641 C CA . ARG A 1 209 ? -9.300 -3.162 15.619 1.00 92.56 209 ARG A CA 1
ATOM 1642 C C . ARG A 1 209 ? -9.708 -1.911 16.384 1.00 92.56 209 ARG A C 1
ATOM 1644 O O . ARG A 1 209 ? -8.970 -1.415 17.236 1.00 92.56 209 ARG A O 1
ATOM 1651 N N . ILE A 1 210 ? -10.906 -1.421 16.084 1.00 91.44 210 ILE A N 1
ATOM 1652 C CA . ILE A 1 210 ? -11.468 -0.218 16.693 1.00 91.44 210 ILE A CA 1
ATOM 1653 C C . ILE A 1 210 ? -12.754 -0.593 17.419 1.00 91.44 210 ILE A C 1
ATOM 1655 O O . ILE A 1 210 ? -13.631 -1.245 16.858 1.00 91.44 210 ILE A O 1
ATOM 1659 N N . GLU A 1 211 ? -12.863 -0.174 18.672 1.00 86.25 211 GLU A N 1
ATOM 1660 C CA . GLU A 1 211 ? -13.971 -0.503 19.560 1.00 86.25 211 GLU A CA 1
ATOM 1661 C C . GLU A 1 211 ? -14.597 0.783 20.096 1.00 86.25 211 GLU A C 1
ATOM 1663 O O . GLU A 1 211 ? -13.904 1.640 20.647 1.00 86.25 211 GLU A O 1
ATOM 1668 N N . LEU A 1 212 ? -15.916 0.913 19.965 1.00 83.00 212 LEU A N 1
ATOM 1669 C CA . LEU A 1 212 ? -16.657 1.980 20.624 1.00 83.00 212 LEU A CA 1
ATOM 1670 C C . LEU A 1 212 ? -16.753 1.670 22.121 1.00 83.00 212 LEU A C 1
ATOM 1672 O O . LEU A 1 212 ? -17.316 0.650 22.517 1.00 83.00 212 LEU A O 1
ATOM 1676 N N . ILE A 1 213 ? -16.216 2.557 22.949 1.00 80.38 213 ILE A N 1
ATOM 1677 C CA . ILE A 1 213 ? -16.272 2.474 24.406 1.00 80.38 213 ILE A CA 1
ATOM 1678 C C . ILE A 1 213 ? -16.984 3.702 24.980 1.00 80.38 213 ILE A C 1
ATOM 1680 O O . ILE A 1 213 ? -16.897 4.814 24.454 1.00 80.38 213 ILE A O 1
ATOM 1684 N N . SER A 1 214 ? -17.687 3.494 26.091 1.00 68.88 214 SER A N 1
ATOM 1685 C CA . SER A 1 214 ? -18.251 4.586 26.882 1.00 68.88 214 SER A CA 1
ATOM 1686 C C . SER A 1 214 ? -17.179 5.143 27.814 1.00 68.88 214 SER A C 1
ATOM 1688 O O . SER A 1 214 ? -16.467 4.380 28.472 1.00 68.88 214 SER A O 1
ATOM 1690 N N . LYS A 1 215 ? -17.055 6.470 27.882 1.00 66.94 215 LYS A N 1
ATOM 1691 C CA . LYS A 1 215 ? -16.172 7.145 28.839 1.00 66.94 215 LYS A CA 1
ATOM 1692 C C . LYS A 1 215 ? -16.927 8.291 29.498 1.00 66.94 215 LYS A C 1
ATOM 1694 O O . LYS A 1 215 ? -17.426 9.174 28.805 1.00 66.94 215 LYS A O 1
ATOM 1699 N N . GLN A 1 216 ? -16.989 8.277 30.831 1.00 54.22 216 GLN A N 1
ATOM 1700 C CA . GLN A 1 216 ? -17.548 9.391 31.598 1.00 54.22 216 GLN A CA 1
ATOM 1701 C C . GLN A 1 216 ? -16.753 10.675 31.305 1.00 54.22 216 GLN A C 1
ATOM 1703 O O . GLN A 1 216 ? -15.524 10.632 31.206 1.00 54.22 216 GLN A O 1
ATOM 1708 N N . ASN A 1 217 ? -17.455 11.807 31.185 1.00 57.06 217 ASN A N 1
ATOM 1709 C CA . ASN A 1 217 ? -16.896 13.143 30.922 1.00 57.06 217 ASN A CA 1
ATOM 1710 C C . ASN A 1 217 ? -16.256 13.336 29.528 1.00 57.06 217 ASN A C 1
ATOM 1712 O O . ASN A 1 217 ? -15.368 14.172 29.374 1.00 57.06 217 ASN A O 1
ATOM 1716 N N . ALA A 1 218 ? -16.678 12.576 28.514 1.00 56.22 218 ALA A N 1
ATOM 1717 C CA . ALA A 1 218 ? -16.353 12.856 27.113 1.00 56.22 218 ALA A CA 1
ATOM 1718 C C . ALA A 1 218 ? -17.514 13.598 26.433 1.00 56.22 218 ALA A C 1
ATOM 1720 O O . ALA A 1 218 ? -18.674 13.302 26.722 1.00 56.22 218 ALA A O 1
ATOM 1721 N N . ASP A 1 219 ? -17.225 14.501 25.492 1.00 54.06 219 ASP A N 1
ATOM 1722 C CA . ASP A 1 219 ? -18.266 15.125 24.669 1.00 54.06 219 ASP A CA 1
ATOM 1723 C C . ASP A 1 219 ? -19.077 14.029 23.957 1.00 54.06 219 ASP A C 1
ATOM 1725 O O . ASP A 1 219 ? -18.535 13.202 23.224 1.00 54.06 219 ASP A O 1
ATOM 1729 N N . ASN A 1 220 ? -20.385 13.976 24.221 1.00 60.66 220 ASN A N 1
ATOM 1730 C CA . ASN A 1 220 ? -21.306 12.927 23.763 1.00 60.66 220 ASN A CA 1
ATOM 1731 C C . ASN A 1 220 ? -21.010 11.487 24.252 1.00 60.66 220 ASN A C 1
ATOM 1733 O O . ASN A 1 220 ? -21.606 10.559 23.713 1.00 60.66 220 ASN A O 1
ATOM 1737 N N . ASN A 1 221 ? -20.160 11.273 25.270 1.00 61.22 221 ASN A N 1
ATOM 1738 C CA . ASN A 1 221 ? -19.857 9.983 25.934 1.00 61.22 221 ASN A CA 1
ATOM 1739 C C . ASN A 1 221 ? -19.298 8.835 25.058 1.00 61.22 221 ASN A C 1
ATOM 1741 O O . ASN A 1 221 ? -19.190 7.706 25.542 1.00 61.22 221 ASN A O 1
ATOM 1745 N N . HIS A 1 222 ? -18.899 9.092 23.810 1.00 73.31 222 HIS A N 1
ATOM 1746 C CA . HIS A 1 222 ? -18.365 8.071 22.900 1.00 73.31 222 HIS A CA 1
ATOM 1747 C C . HIS A 1 222 ? -16.868 8.267 22.663 1.00 73.31 222 HIS A C 1
ATOM 1749 O O . HIS A 1 222 ? -16.417 9.328 22.234 1.00 73.31 222 HIS A O 1
ATOM 1755 N N . VAL A 1 223 ? -16.088 7.224 22.932 1.00 85.12 223 VAL A N 1
ATOM 1756 C CA . VAL A 1 223 ? -14.643 7.191 22.695 1.00 85.12 223 VAL A CA 1
ATOM 1757 C C . VAL A 1 223 ? -14.323 5.930 21.913 1.00 85.12 223 VAL A C 1
ATOM 1759 O O . VAL A 1 223 ? -14.897 4.878 22.163 1.00 85.12 223 VAL A O 1
ATOM 1762 N N . TYR A 1 224 ? -13.402 6.019 20.968 1.00 88.75 224 TYR A N 1
ATOM 1763 C CA . TYR A 1 224 ? -12.953 4.873 20.195 1.00 88.75 224 TYR A CA 1
ATOM 1764 C C . TYR A 1 224 ? -11.623 4.376 20.738 1.00 88.75 224 TYR A C 1
ATOM 1766 O O . TYR A 1 224 ? -10.664 5.143 20.813 1.00 88.75 224 TYR A O 1
ATOM 1774 N N . ARG A 1 225 ? -11.569 3.102 21.130 1.00 92.81 225 ARG A N 1
ATOM 1775 C CA . ARG A 1 225 ? -10.350 2.401 21.537 1.00 92.81 225 ARG A CA 1
ATOM 1776 C C . ARG A 1 225 ? -9.753 1.675 20.339 1.00 92.81 225 ARG A C 1
ATOM 1778 O O . ARG A 1 225 ? -10.449 0.929 19.663 1.00 92.81 225 ARG A O 1
ATOM 1785 N N . PHE A 1 226 ? -8.463 1.874 20.118 1.00 95.38 226 PHE A N 1
ATOM 1786 C CA . PHE A 1 226 ? -7.679 1.271 19.049 1.00 95.38 226 PHE A CA 1
ATOM 1787 C C . PHE A 1 226 ? -6.729 0.248 19.656 1.00 95.38 226 PHE A C 1
ATOM 1789 O O . PHE A 1 226 ? -6.009 0.560 20.611 1.00 95.38 226 PHE A O 1
ATOM 1796 N N . VAL A 1 227 ? -6.738 -0.960 19.102 1.00 94.81 227 VAL A N 1
ATOM 1797 C CA . VAL A 1 227 ? -5.893 -2.088 19.510 1.00 94.81 227 VAL A CA 1
ATOM 1798 C C . VAL A 1 227 ? -5.383 -2.828 18.274 1.00 94.81 227 VAL A C 1
ATOM 1800 O O . VAL A 1 227 ? -5.959 -2.698 17.195 1.00 94.81 227 VAL A O 1
ATOM 1803 N N . LEU A 1 228 ? -4.314 -3.609 18.421 1.00 96.38 228 LEU A N 1
ATOM 1804 C CA . LEU A 1 228 ? -3.786 -4.459 17.350 1.00 96.38 228 LEU A CA 1
ATOM 1805 C C . LEU A 1 228 ? -4.282 -5.893 17.541 1.00 96.38 228 LEU A C 1
ATOM 1807 O O . LEU A 1 228 ? -4.065 -6.476 18.603 1.00 96.38 228 LEU A O 1
ATOM 1811 N N . ASN A 1 229 ? -4.923 -6.471 16.526 1.00 94.06 229 ASN A N 1
ATOM 1812 C CA . ASN A 1 229 ? -5.259 -7.899 16.530 1.00 94.06 229 ASN A CA 1
ATOM 1813 C C . ASN A 1 229 ? -3.993 -8.759 16.467 1.00 94.06 229 ASN A C 1
ATOM 1815 O O . ASN A 1 229 ? -3.921 -9.799 17.112 1.00 94.06 229 ASN A O 1
ATOM 1819 N N . ASN A 1 230 ? -2.983 -8.298 15.729 1.00 95.94 230 ASN A N 1
ATOM 1820 C CA . ASN A 1 230 ? -1.699 -8.967 15.558 1.00 95.94 230 ASN A CA 1
ATOM 1821 C C . ASN A 1 230 ? -0.620 -8.459 16.528 1.00 95.94 230 ASN A C 1
ATOM 1823 O O . ASN A 1 230 ? 0.564 -8.456 16.196 1.00 95.94 230 ASN A O 1
ATOM 1827 N N . LEU A 1 231 ? -1.008 -8.025 17.735 1.00 95.38 231 LEU A N 1
ATOM 1828 C CA . LEU A 1 231 ? -0.072 -7.539 18.758 1.00 95.38 231 LEU A CA 1
ATOM 1829 C C . LEU A 1 231 ? 1.030 -8.565 19.079 1.00 95.38 231 LEU A C 1
ATOM 1831 O O . LEU A 1 231 ? 2.186 -8.189 19.278 1.00 95.38 231 LEU A O 1
ATOM 1835 N N . ASP A 1 232 ? 0.682 -9.851 19.083 1.00 95.25 232 ASP A N 1
ATOM 1836 C CA . ASP A 1 232 ? 1.615 -10.940 19.377 1.00 95.25 232 ASP A CA 1
ATOM 1837 C C . ASP A 1 232 ? 2.741 -11.048 18.336 1.00 95.25 232 ASP A C 1
ATOM 1839 O O . ASP A 1 232 ? 3.870 -11.369 18.697 1.00 95.25 232 ASP A O 1
ATOM 1843 N N . GLU A 1 233 ? 2.490 -10.699 17.065 1.00 95.44 233 GLU A N 1
ATOM 1844 C CA . GLU A 1 233 ? 3.532 -10.684 16.025 1.00 95.44 233 GLU A CA 1
ATOM 1845 C C . GLU A 1 233 ? 4.601 -9.620 16.307 1.00 95.44 233 GLU A C 1
ATOM 1847 O O . GLU A 1 233 ? 5.788 -9.840 16.063 1.00 95.44 233 GLU A O 1
ATOM 1852 N N . TYR A 1 234 ? 4.197 -8.470 16.851 1.00 94.25 234 TYR A N 1
ATOM 1853 C CA . TYR A 1 234 ? 5.125 -7.403 17.229 1.00 94.25 234 TYR A CA 1
ATOM 1854 C C . TYR A 1 234 ? 5.935 -7.747 18.483 1.00 94.25 234 TYR A C 1
ATOM 1856 O O . TYR A 1 234 ? 7.081 -7.320 18.616 1.00 94.25 234 TYR A O 1
ATOM 1864 N N . ASN A 1 235 ? 5.352 -8.534 19.390 1.00 92.38 235 ASN A N 1
ATOM 1865 C CA . ASN A 1 235 ? 5.983 -8.959 20.640 1.00 92.38 235 ASN A CA 1
ATOM 1866 C C . ASN A 1 235 ? 6.713 -10.307 20.529 1.00 92.38 235 ASN A C 1
ATOM 1868 O O . ASN A 1 235 ? 7.212 -10.815 21.533 1.00 92.38 235 ASN A O 1
ATOM 1872 N N . ALA A 1 236 ? 6.789 -10.883 19.328 1.00 91.69 236 ALA A N 1
ATOM 1873 C CA . ALA A 1 236 ? 7.454 -12.153 19.093 1.00 91.69 236 ALA A CA 1
ATOM 1874 C C . ALA A 1 236 ? 8.941 -12.100 19.483 1.00 91.69 236 ALA A C 1
ATOM 1876 O O . ALA A 1 236 ? 9.635 -11.101 19.252 1.00 91.69 236 ALA A O 1
ATOM 1877 N N . THR A 1 237 ? 9.442 -13.203 20.039 1.00 92.56 237 THR A N 1
ATOM 1878 C CA . THR A 1 237 ? 10.841 -13.368 20.452 1.00 92.56 237 THR A CA 1
ATOM 1879 C C . THR A 1 237 ? 11.553 -14.437 19.628 1.00 92.56 237 THR A C 1
ATOM 1881 O O . THR A 1 237 ? 10.924 -15.366 19.124 1.00 92.56 237 THR A O 1
ATOM 1884 N N . ASP A 1 238 ? 12.870 -14.309 19.487 1.00 88.44 238 ASP A N 1
ATOM 1885 C CA . ASP A 1 238 ? 13.725 -15.355 18.928 1.00 88.44 238 ASP A CA 1
ATOM 1886 C C . ASP A 1 238 ? 13.914 -16.531 19.910 1.00 88.44 238 ASP A C 1
ATOM 1888 O O . ASP A 1 238 ? 13.423 -16.513 21.042 1.00 88.44 238 ASP A O 1
ATOM 1892 N N . GLU A 1 239 ? 14.641 -17.566 19.479 1.00 90.25 239 GLU A N 1
ATOM 1893 C CA . GLU A 1 239 ? 14.939 -18.765 20.285 1.00 90.25 239 GLU A CA 1
ATOM 1894 C C . GLU A 1 239 ? 15.694 -18.455 21.590 1.00 90.25 239 GLU A C 1
ATOM 1896 O O . GLU A 1 239 ? 15.661 -19.247 22.530 1.00 90.25 239 GLU A O 1
ATOM 1901 N N . ASN A 1 240 ? 16.349 -17.293 21.669 1.00 89.44 240 ASN A N 1
ATOM 1902 C CA . ASN A 1 240 ? 17.094 -16.835 22.838 1.00 89.44 240 ASN A CA 1
ATOM 1903 C C . ASN A 1 240 ? 16.258 -15.913 23.745 1.00 89.44 240 ASN A C 1
ATOM 1905 O O . ASN A 1 240 ? 16.778 -15.394 24.733 1.00 89.44 240 ASN A O 1
ATOM 1909 N N . GLY A 1 241 ? 14.978 -15.693 23.423 1.00 88.56 241 GLY A N 1
ATOM 1910 C CA . GLY A 1 241 ? 14.075 -14.819 24.170 1.00 88.56 241 GLY A CA 1
ATOM 1911 C C . GLY A 1 241 ? 14.248 -13.324 23.878 1.00 88.56 241 GLY A C 1
ATOM 1912 O O . GLY A 1 241 ? 13.653 -12.503 24.575 1.00 88.56 241 GLY A O 1
ATOM 1913 N N . ASN A 1 242 ? 15.024 -12.939 22.860 1.00 88.25 242 ASN A N 1
ATOM 1914 C CA . ASN A 1 242 ? 15.157 -11.536 22.465 1.00 88.25 242 ASN A CA 1
ATOM 1915 C C . ASN A 1 242 ? 13.992 -11.125 21.567 1.00 88.25 242 ASN A C 1
ATOM 1917 O O . ASN A 1 242 ? 13.603 -11.871 20.671 1.00 88.25 242 ASN A O 1
ATOM 1921 N N . ALA A 1 243 ? 13.469 -9.912 21.750 1.00 88.69 243 ALA A N 1
ATOM 1922 C CA . ALA A 1 243 ? 12.431 -9.375 20.875 1.00 88.69 243 ALA A CA 1
ATOM 1923 C C . ALA A 1 243 ? 12.910 -9.339 19.414 1.00 88.69 243 ALA A C 1
ATOM 1925 O O . ALA A 1 243 ? 13.962 -8.775 19.112 1.00 88.69 243 ALA A O 1
ATOM 1926 N N . ILE A 1 244 ?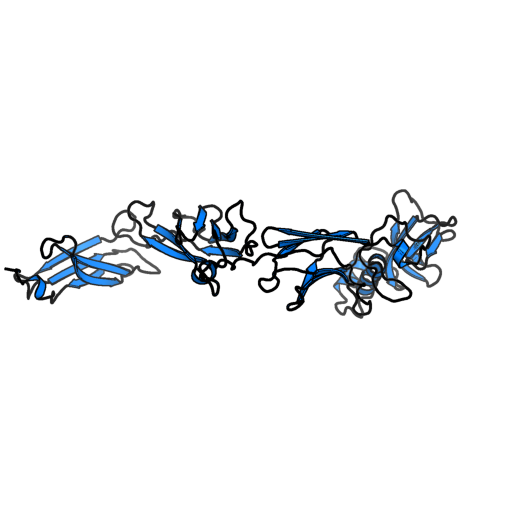 12.109 -9.895 18.502 1.00 88.62 244 ILE A N 1
ATOM 1927 C CA . ILE A 1 244 ? 12.379 -9.853 17.059 1.00 88.62 244 ILE A CA 1
ATOM 1928 C C . ILE A 1 244 ? 12.304 -8.411 16.547 1.00 88.62 244 ILE A C 1
ATOM 1930 O O . ILE A 1 244 ? 13.092 -8.017 15.685 1.00 88.62 244 ILE A O 1
ATOM 1934 N N . TYR A 1 245 ? 11.373 -7.631 17.098 1.00 90.12 245 TYR A N 1
ATOM 1935 C CA . TYR A 1 245 ? 11.109 -6.245 16.728 1.00 90.12 245 TYR A CA 1
ATOM 1936 C C . TYR A 1 245 ? 11.230 -5.326 17.952 1.00 90.12 245 TYR A C 1
ATOM 1938 O O . TYR A 1 245 ? 10.222 -4.887 18.507 1.00 90.12 245 TYR A O 1
ATOM 1946 N N . PRO A 1 246 ? 12.448 -5.025 18.428 1.00 87.19 246 PRO A N 1
ATOM 1947 C CA . PRO A 1 246 ? 12.613 -4.123 19.558 1.00 87.19 246 PRO A CA 1
ATOM 1948 C C . PRO A 1 246 ? 12.149 -2.708 19.192 1.00 87.19 246 PRO A C 1
ATOM 1950 O O . PRO A 1 246 ? 12.343 -2.244 18.069 1.00 87.19 246 PRO A O 1
ATOM 1953 N N . ASN A 1 247 ? 11.567 -2.005 20.165 1.00 90.38 247 ASN A N 1
ATOM 1954 C CA . ASN A 1 247 ? 11.130 -0.611 20.029 1.00 90.38 247 ASN A CA 1
ATOM 1955 C C . ASN A 1 247 ? 10.154 -0.360 18.865 1.00 90.38 247 ASN A C 1
ATOM 1957 O O . ASN A 1 247 ? 10.162 0.718 18.257 1.00 90.38 247 ASN A O 1
ATOM 1961 N N . TRP A 1 248 ? 9.323 -1.353 18.540 1.00 94.12 248 TRP A N 1
ATOM 1962 C CA . TRP A 1 248 ? 8.264 -1.181 17.559 1.00 94.12 248 TRP A CA 1
ATOM 1963 C C . TRP A 1 248 ? 7.261 -0.122 18.034 1.00 94.12 248 TRP A C 1
ATOM 1965 O O . TRP A 1 248 ? 6.949 0.007 19.222 1.00 94.12 248 TRP A O 1
ATOM 1975 N N . GLN A 1 249 ? 6.737 0.634 17.079 1.00 95.44 249 GLN A N 1
ATOM 1976 C CA . GLN A 1 249 ? 5.599 1.516 17.271 1.00 95.44 249 GLN A CA 1
ATOM 1977 C C . GLN A 1 249 ? 4.693 1.444 16.043 1.00 95.44 249 GLN A C 1
ATOM 1979 O O . GLN A 1 249 ? 5.174 1.393 14.910 1.00 95.44 249 GLN A O 1
ATOM 1984 N N . VAL A 1 250 ? 3.385 1.497 16.252 1.00 97.31 250 VAL A N 1
ATOM 1985 C CA . VAL A 1 250 ? 2.396 1.648 15.186 1.00 97.31 250 VAL A CA 1
ATOM 1986 C C . VAL A 1 250 ? 1.790 3.035 15.296 1.00 97.31 250 VAL A C 1
ATOM 1988 O O . VAL A 1 250 ? 1.125 3.347 16.283 1.00 97.31 250 VAL A O 1
ATOM 1991 N N . LYS A 1 251 ? 2.019 3.872 14.284 1.00 96.94 251 LYS A N 1
ATOM 1992 C CA . LYS A 1 251 ? 1.371 5.180 14.169 1.00 96.94 251 LYS A CA 1
ATOM 1993 C C . LYS A 1 251 ? 0.059 5.006 13.425 1.00 96.94 251 LYS A C 1
ATOM 1995 O O . LYS A 1 251 ? 0.056 4.467 12.322 1.00 96.94 251 LYS A O 1
ATOM 2000 N N . ILE A 1 252 ? -1.027 5.462 14.035 1.00 98.19 252 ILE A N 1
ATOM 2001 C CA . ILE A 1 252 ? -2.371 5.444 13.464 1.00 98.19 252 ILE A CA 1
ATOM 2002 C C . ILE A 1 252 ? -2.834 6.888 13.336 1.00 98.19 252 ILE A C 1
ATOM 2004 O O . ILE A 1 252 ? -2.826 7.632 14.315 1.00 98.19 252 ILE A O 1
ATOM 2008 N N . LYS A 1 253 ? -3.253 7.263 12.134 1.00 97.81 253 LYS A N 1
ATOM 2009 C CA . LYS A 1 253 ? -3.787 8.578 11.798 1.00 97.81 253 LYS A CA 1
ATOM 2010 C C . LYS A 1 253 ? -5.202 8.423 11.288 1.00 97.81 253 LYS A C 1
ATOM 2012 O O . LYS A 1 253 ? -5.435 7.661 10.359 1.00 97.81 253 LYS A O 1
ATOM 2017 N N . VAL A 1 254 ? -6.140 9.168 11.854 1.00 95.44 254 VAL A N 1
ATOM 2018 C CA . VAL A 1 254 ? -7.516 9.255 11.362 1.00 95.44 254 VAL A CA 1
ATOM 2019 C C . VAL A 1 254 ? -7.732 10.672 10.847 1.00 95.44 254 VAL A C 1
ATOM 2021 O O . VAL A 1 254 ? -7.723 11.638 11.614 1.00 95.44 254 VAL A O 1
ATOM 2024 N N . ALA A 1 255 ? -7.890 10.808 9.530 1.00 93.88 255 ALA A N 1
ATOM 2025 C CA . ALA A 1 255 ? -7.991 12.100 8.862 1.00 93.88 255 ALA A CA 1
ATOM 2026 C C . ALA A 1 255 ? -9.137 12.941 9.447 1.00 93.88 255 ALA A C 1
ATOM 2028 O O . ALA A 1 255 ? -10.282 12.505 9.478 1.00 93.88 255 ALA A O 1
ATOM 2029 N N . GLY A 1 256 ? -8.823 14.153 9.910 1.00 89.31 256 GLY A N 1
ATOM 2030 C CA . GLY A 1 256 ? -9.799 15.061 10.521 1.00 89.31 256 GLY A CA 1
ATOM 2031 C C . GLY A 1 256 ? -10.151 14.765 11.985 1.00 89.31 256 GLY A C 1
ATOM 2032 O O . GLY A 1 256 ? -10.924 15.527 12.556 1.00 89.31 256 GLY A O 1
ATOM 2033 N N . ILE A 1 257 ? -9.588 13.714 12.594 1.00 89.75 257 ILE A N 1
ATOM 2034 C CA . ILE A 1 257 ? -9.790 13.373 14.013 1.00 89.75 257 ILE A CA 1
ATOM 2035 C C . ILE A 1 257 ? -8.494 13.538 14.810 1.00 89.75 257 ILE A C 1
ATOM 2037 O O . ILE A 1 257 ? -8.476 14.265 15.799 1.00 89.75 257 ILE A O 1
ATOM 2041 N N . GLY A 1 258 ? -7.401 12.899 14.387 1.00 93.06 258 GLY A N 1
ATOM 2042 C CA . GLY A 1 258 ? -6.120 12.985 15.090 1.00 93.06 258 GLY A CA 1
ATOM 2043 C C . GLY A 1 258 ? -5.200 11.798 14.836 1.00 93.06 258 GLY A C 1
ATOM 2044 O O . GLY A 1 258 ? -5.458 10.975 13.957 1.00 93.06 258 GLY A O 1
ATOM 2045 N N . ASP A 1 259 ? -4.146 11.711 15.647 1.00 96.44 259 ASP A N 1
ATOM 2046 C CA . ASP A 1 259 ? -3.103 10.687 15.572 1.00 96.44 259 ASP A CA 1
ATOM 2047 C C . ASP A 1 259 ? -2.919 9.991 16.932 1.00 96.44 259 ASP A C 1
ATOM 2049 O O . ASP A 1 259 ? -3.066 10.611 17.987 1.00 96.44 259 ASP A O 1
ATOM 2053 N N . LEU A 1 260 ? -2.581 8.702 16.923 1.00 95.62 260 LEU A N 1
ATOM 2054 C CA . LEU A 1 260 ? -2.192 7.937 18.108 1.00 95.62 260 LEU A CA 1
ATOM 2055 C C . LEU A 1 260 ? -1.018 7.011 17.784 1.00 95.62 260 LEU A C 1
ATOM 2057 O O . LEU A 1 260 ? -0.751 6.691 16.627 1.00 95.62 260 LEU A O 1
ATOM 2061 N N . THR A 1 261 ? -0.289 6.586 18.812 1.00 97.06 261 THR A N 1
ATOM 2062 C CA . THR A 1 261 ? 0.821 5.638 18.671 1.00 97.06 261 THR A CA 1
ATOM 2063 C C . THR A 1 261 ? 0.633 4.484 19.641 1.00 97.06 261 THR A C 1
ATOM 2065 O O . THR A 1 261 ? 0.493 4.711 20.840 1.00 97.06 261 THR A O 1
ATOM 2068 N N . LEU A 1 262 ? 0.644 3.262 19.114 1.00 97.31 262 LEU A N 1
ATOM 2069 C CA . LEU A 1 262 ? 0.657 2.029 19.897 1.00 97.31 262 LEU A CA 1
ATOM 2070 C C . LEU A 1 262 ? 2.086 1.494 19.965 1.00 97.31 262 LEU A C 1
ATOM 2072 O O . LEU A 1 262 ? 2.820 1.576 18.984 1.00 97.31 262 LEU A O 1
ATOM 2076 N N . ASN A 1 263 ? 2.491 0.969 21.114 1.00 95.44 263 ASN A N 1
ATOM 2077 C CA . ASN A 1 263 ? 3.795 0.336 21.325 1.00 95.44 263 ASN A CA 1
ATOM 2078 C C . ASN A 1 263 ? 3.714 -0.659 22.490 1.00 95.44 263 ASN A C 1
ATOM 2080 O O . ASN A 1 263 ? 2.666 -0.796 23.117 1.00 95.44 263 ASN A O 1
ATOM 2084 N N . ALA A 1 264 ? 4.821 -1.328 22.817 1.00 91.69 264 ALA A N 1
ATOM 2085 C CA . ALA A 1 264 ? 4.854 -2.313 23.898 1.00 91.69 264 ALA A CA 1
ATOM 2086 C C . ALA A 1 264 ? 4.396 -1.756 25.266 1.00 91.69 264 ALA A C 1
ATOM 2088 O O . ALA A 1 264 ? 3.741 -2.463 26.027 1.00 91.69 264 ALA A O 1
ATOM 2089 N N . SER A 1 265 ? 4.700 -0.490 25.581 1.00 91.94 265 SER A N 1
ATOM 2090 C CA . SER A 1 265 ? 4.286 0.146 26.844 1.00 91.94 265 SER A CA 1
ATOM 2091 C C . SER A 1 265 ? 2.842 0.650 26.821 1.00 91.94 265 SER A C 1
ATOM 2093 O O . SER A 1 265 ? 2.215 0.756 27.870 1.00 91.94 265 SER A O 1
ATOM 2095 N N . ASN A 1 266 ? 2.316 0.974 25.638 1.00 93.75 266 ASN A N 1
ATOM 2096 C CA . ASN A 1 266 ? 0.962 1.476 25.425 1.00 93.75 266 ASN A CA 1
ATOM 2097 C C . ASN A 1 266 ? 0.319 0.700 24.262 1.00 93.75 266 ASN A C 1
ATOM 2099 O O . ASN A 1 266 ? 0.237 1.218 23.145 1.00 93.75 266 ASN A O 1
ATOM 2103 N N . PRO A 1 267 ? -0.120 -0.553 24.487 1.00 91.75 267 PRO A N 1
ATOM 2104 C CA . PRO A 1 267 ? -0.646 -1.410 23.421 1.00 91.75 267 PRO A CA 1
ATOM 2105 C C . PRO A 1 267 ? -2.050 -0.997 22.956 1.00 91.75 267 PRO A C 1
ATOM 2107 O O . PRO A 1 267 ? -2.556 -1.513 21.961 1.00 91.75 267 PRO A O 1
ATOM 2110 N N . THR A 1 268 ? -2.689 -0.067 23.670 1.00 93.31 268 THR A N 1
ATOM 2111 C CA . THR A 1 268 ? -4.020 0.459 23.359 1.00 93.31 268 THR A CA 1
ATOM 2112 C C . THR A 1 268 ? -4.013 1.983 23.382 1.00 93.31 268 THR A C 1
ATOM 2114 O O . THR A 1 268 ? -3.391 2.578 24.261 1.00 93.31 268 THR A O 1
ATOM 2117 N N . GLY A 1 269 ? -4.760 2.611 22.476 1.00 91.88 269 GLY A N 1
ATOM 2118 C CA . GLY A 1 269 ? -4.931 4.064 22.405 1.00 91.88 269 GLY A CA 1
ATOM 2119 C C . GLY A 1 269 ? -6.403 4.442 22.293 1.00 91.88 269 GLY A C 1
ATOM 2120 O O . GLY A 1 269 ? -7.232 3.605 21.941 1.00 91.88 269 GLY A O 1
ATOM 2121 N N . THR A 1 270 ? -6.752 5.693 22.591 1.00 92.19 270 THR A N 1
ATOM 2122 C CA . THR A 1 270 ? -8.138 6.168 22.476 1.00 92.19 270 THR A CA 1
ATOM 2123 C C . THR A 1 270 ? -8.232 7.498 21.745 1.00 92.19 270 THR A C 1
ATOM 2125 O O . THR A 1 270 ? -7.438 8.390 22.031 1.00 92.19 270 THR A O 1
ATOM 2128 N N . MET A 1 271 ? -9.243 7.663 20.891 1.00 89.56 271 MET A N 1
ATOM 2129 C CA . MET A 1 271 ? -9.607 8.943 20.275 1.00 89.56 271 MET A CA 1
ATOM 2130 C C . MET A 1 271 ? -11.059 9.298 20.576 1.00 89.56 271 MET A C 1
ATOM 2132 O O . MET A 1 271 ? -11.938 8.436 20.586 1.00 89.56 271 MET A O 1
ATOM 2136 N N . GLN A 1 272 ? -11.309 10.584 20.794 1.00 86.75 272 GLN A N 1
ATOM 2137 C CA . GLN A 1 272 ? -12.658 11.134 20.863 1.00 86.75 272 GLN A CA 1
ATOM 2138 C C . GLN A 1 272 ? -13.096 11.544 19.459 1.00 86.75 272 GLN A C 1
ATOM 2140 O O . GLN A 1 272 ? -12.336 12.180 18.732 1.00 86.75 272 GLN A O 1
ATOM 2145 N N . VAL A 1 273 ? -14.317 11.173 19.083 1.00 82.25 273 VAL A N 1
ATOM 2146 C CA . VAL A 1 273 ? -14.912 11.547 17.798 1.00 82.25 273 VAL A CA 1
ATOM 2147 C C . VAL A 1 273 ? -16.201 12.292 18.091 1.00 82.25 273 VAL A C 1
ATOM 2149 O O . VAL A 1 273 ? -17.104 11.757 18.733 1.00 82.25 273 VAL A O 1
ATOM 2152 N N . ALA A 1 274 ? -16.274 13.542 17.645 1.00 77.44 274 ALA A N 1
ATOM 2153 C CA . ALA A 1 274 ? -17.468 14.352 17.820 1.00 77.44 274 ALA A CA 1
ATOM 2154 C C . ALA A 1 274 ? -18.633 13.790 16.989 1.00 77.44 274 ALA A C 1
ATOM 2156 O O . ALA A 1 274 ? -18.451 13.339 15.857 1.00 77.44 274 ALA A O 1
ATOM 2157 N N . HIS A 1 275 ? -19.846 13.859 17.540 1.00 76.56 275 HIS A N 1
ATOM 2158 C CA . HIS A 1 275 ? -21.066 13.597 16.782 1.00 76.56 275 HIS A CA 1
ATOM 2159 C C . HIS A 1 275 ? -21.212 14.636 15.667 1.00 76.56 275 HIS A C 1
ATOM 2161 O O . HIS A 1 275 ? -21.045 15.833 15.914 1.00 76.56 275 HIS A O 1
ATOM 2167 N N . ARG A 1 276 ? -21.586 14.193 14.464 1.00 75.06 276 ARG A N 1
ATOM 2168 C CA . ARG A 1 276 ? -21.844 15.082 13.331 1.00 75.06 276 ARG A CA 1
ATOM 2169 C C . ARG A 1 276 ? -23.279 14.929 12.846 1.00 75.06 276 ARG A C 1
ATOM 2171 O O . ARG A 1 276 ? -23.710 13.838 12.488 1.00 75.06 276 ARG A O 1
ATOM 2178 N N . GLU A 1 277 ? -24.016 16.037 12.811 1.00 73.50 277 GLU A N 1
ATOM 2179 C CA . GLU A 1 277 ? -25.407 16.053 12.328 1.00 73.50 277 GLU A CA 1
ATOM 2180 C C . GLU A 1 277 ? -25.515 15.825 10.813 1.00 73.50 277 GLU A C 1
ATOM 2182 O O . GLU A 1 277 ? -26.546 15.367 10.331 1.00 73.50 277 GLU A O 1
ATOM 2187 N N . ASP A 1 278 ? -24.438 16.090 10.067 1.00 77.94 278 ASP A N 1
ATOM 2188 C CA . ASP A 1 278 ? -24.359 15.889 8.615 1.00 77.94 278 ASP A CA 1
ATOM 2189 C C . ASP A 1 278 ? -24.254 14.409 8.196 1.00 77.94 278 ASP A C 1
ATOM 2191 O O . ASP A 1 278 ? -24.270 14.102 7.004 1.00 77.94 278 ASP A O 1
ATOM 2195 N N . GLY A 1 279 ? -24.141 13.480 9.153 1.00 73.19 279 GLY A N 1
ATOM 2196 C CA . GLY A 1 279 ? -24.029 12.048 8.882 1.00 73.19 279 GLY A CA 1
ATOM 2197 C C . GLY A 1 279 ? -22.670 11.607 8.324 1.00 73.19 279 GLY A C 1
ATOM 2198 O O . GLY A 1 279 ? -22.499 10.423 8.017 1.00 73.19 279 GLY A O 1
ATOM 2199 N N . ALA A 1 280 ? -21.694 12.515 8.204 1.00 80.44 280 ALA A N 1
ATOM 2200 C CA . ALA A 1 280 ? -20.384 12.244 7.619 1.00 80.44 280 ALA A CA 1
ATOM 2201 C C . ALA A 1 280 ? -19.443 11.572 8.633 1.00 80.44 280 ALA A C 1
ATOM 2203 O O . ALA A 1 280 ? -18.533 12.186 9.187 1.00 80.44 280 ALA A O 1
ATOM 2204 N N . HIS A 1 281 ? -19.677 10.280 8.858 1.00 84.56 281 HIS A N 1
ATOM 2205 C CA . HIS A 1 281 ? -18.953 9.457 9.834 1.00 84.56 281 HIS A CA 1
ATOM 2206 C C . HIS A 1 281 ? -17.848 8.588 9.227 1.00 84.56 281 HIS A C 1
ATOM 2208 O O . HIS A 1 281 ? -17.242 7.787 9.936 1.00 84.56 281 HIS A O 1
ATOM 2214 N N . THR A 1 282 ? -17.620 8.689 7.920 1.00 90.00 282 THR A N 1
ATOM 2215 C CA . THR A 1 282 ? -16.577 7.933 7.227 1.00 90.00 282 THR A CA 1
ATOM 2216 C C . THR A 1 282 ? -15.304 8.760 7.180 1.00 90.00 282 THR A C 1
ATOM 2218 O O . THR A 1 282 ? -15.296 9.874 6.657 1.00 90.00 282 THR A O 1
ATOM 2221 N N . TYR A 1 283 ? -14.225 8.195 7.703 1.00 91.62 283 TYR A N 1
ATOM 2222 C CA . TYR A 1 283 ? -12.905 8.805 7.763 1.00 91.62 283 TYR A CA 1
ATOM 2223 C C . TYR A 1 283 ? -11.894 7.913 7.057 1.00 91.62 283 TYR A C 1
ATOM 2225 O O . TYR A 1 283 ? -12.054 6.695 7.018 1.00 91.62 283 TYR A O 1
ATOM 2233 N N . GLN A 1 284 ? -10.823 8.510 6.542 1.00 96.06 284 GLN A N 1
ATOM 2234 C CA . GLN A 1 284 ? -9.676 7.735 6.090 1.00 96.06 284 GLN A CA 1
ATOM 2235 C C . GLN A 1 284 ? -8.718 7.533 7.260 1.00 96.06 284 GLN A C 1
ATOM 2237 O O . GLN A 1 284 ? -8.233 8.507 7.840 1.00 96.06 284 GLN A O 1
ATOM 2242 N N . MET A 1 285 ? -8.445 6.277 7.599 1.00 96.56 285 MET A N 1
ATOM 2243 C CA . MET A 1 285 ? -7.418 5.904 8.560 1.00 96.56 285 MET A CA 1
ATOM 2244 C C . MET A 1 285 ? -6.172 5.422 7.821 1.00 96.56 285 MET A C 1
ATOM 2246 O O . MET A 1 285 ? -6.288 4.608 6.908 1.00 96.56 285 MET A O 1
ATOM 2250 N N . THR A 1 286 ? -4.991 5.870 8.242 1.00 97.81 286 THR A N 1
ATOM 2251 C CA . THR A 1 286 ? -3.722 5.240 7.870 1.00 97.81 286 THR A CA 1
ATOM 2252 C C . THR A 1 286 ? -3.034 4.649 9.093 1.00 97.81 286 THR A C 1
ATOM 2254 O O . THR A 1 286 ? -3.093 5.214 10.185 1.00 97.81 286 THR A O 1
ATOM 2257 N N . ALA A 1 287 ? -2.402 3.491 8.926 1.00 97.56 287 ALA A N 1
ATOM 2258 C CA . ALA A 1 287 ? -1.629 2.831 9.968 1.00 97.56 287 ALA A CA 1
ATOM 2259 C C . ALA A 1 287 ? -0.306 2.310 9.401 1.00 97.56 287 ALA A C 1
ATOM 2261 O O . ALA A 1 287 ? -0.295 1.622 8.380 1.00 97.56 287 ALA A O 1
ATOM 2262 N N . GLN A 1 288 ? 0.806 2.608 10.073 1.00 96.19 288 GLN A N 1
ATOM 2263 C CA . GLN A 1 288 ? 2.124 2.094 9.698 1.00 96.19 288 GLN A CA 1
ATOM 2264 C C . GLN A 1 288 ? 2.949 1.745 10.938 1.00 96.19 288 GLN A C 1
ATOM 2266 O O . GLN A 1 288 ? 3.056 2.540 11.878 1.00 96.19 288 GLN A O 1
ATOM 2271 N N . ALA A 1 289 ? 3.562 0.563 10.923 1.00 95.00 289 ALA A N 1
ATOM 2272 C CA . ALA A 1 289 ? 4.543 0.159 11.913 1.00 95.00 289 ALA A CA 1
ATOM 2273 C C . ALA A 1 289 ? 5.940 0.657 11.528 1.00 95.00 289 ALA A C 1
ATOM 2275 O O . ALA A 1 289 ? 6.362 0.559 10.377 1.00 95.00 289 ALA A O 1
ATOM 2276 N N . SER A 1 290 ? 6.676 1.163 12.508 1.00 93.25 290 SER A N 1
ATOM 2277 C CA . SER A 1 290 ? 8.065 1.610 12.374 1.00 93.25 290 SER A CA 1
ATOM 2278 C C . SER A 1 290 ? 8.833 1.300 13.658 1.00 93.25 290 SER A C 1
ATOM 2280 O O . SER A 1 290 ? 8.230 0.982 14.684 1.00 93.25 290 SER A O 1
ATOM 2282 N N . THR A 1 291 ? 10.157 1.396 13.626 1.00 90.12 291 THR A N 1
ATOM 2283 C CA . THR A 1 291 ? 10.959 1.481 14.851 1.00 90.12 291 THR A CA 1
ATOM 2284 C C . THR A 1 291 ? 11.025 2.934 15.316 1.00 90.12 291 THR A C 1
ATOM 2286 O O . THR A 1 291 ? 10.880 3.871 14.522 1.00 90.12 291 THR A O 1
ATOM 2289 N N . THR A 1 292 ? 11.220 3.160 16.614 1.00 84.38 292 THR A N 1
ATOM 2290 C CA . THR A 1 292 ? 11.510 4.511 17.108 1.00 84.38 292 THR A CA 1
ATOM 2291 C C . THR A 1 292 ? 12.825 5.037 16.515 1.00 84.38 292 THR A C 1
ATOM 2293 O O . THR A 1 292 ? 13.803 4.302 16.331 1.00 84.38 292 THR A O 1
ATOM 2296 N N . SER A 1 293 ? 12.834 6.331 16.174 1.00 63.44 293 SER A N 1
ATOM 2297 C CA . SER A 1 293 ? 13.939 7.000 15.482 1.00 63.44 293 SER A CA 1
ATOM 2298 C C . SER A 1 293 ? 15.273 6.788 16.205 1.00 63.44 293 SER A C 1
ATOM 2300 O O . SER A 1 293 ? 15.399 7.124 17.379 1.00 63.44 293 SER A O 1
ATOM 2302 N N . GLY A 1 294 ? 16.271 6.259 15.489 1.00 55.44 294 GLY A N 1
ATOM 2303 C CA . GLY A 1 294 ? 17.627 6.017 16.006 1.00 55.44 294 GLY A CA 1
ATOM 2304 C C . GLY A 1 294 ? 18.066 4.550 16.010 1.00 55.44 294 GLY A C 1
ATOM 2305 O O . GLY A 1 294 ? 19.243 4.283 16.232 1.00 55.44 294 GLY A O 1
ATOM 2306 N N . THR A 1 295 ? 17.164 3.604 15.716 1.00 56.34 295 THR A N 1
ATOM 2307 C CA . THR A 1 295 ? 17.496 2.173 15.599 1.00 56.34 295 THR A CA 1
ATOM 2308 C C . THR A 1 295 ? 17.083 1.619 14.228 1.00 56.34 295 THR A C 1
ATOM 2310 O O . THR A 1 295 ? 15.906 1.398 13.952 1.00 56.34 295 THR A O 1
ATOM 2313 N N . THR A 1 296 ? 18.052 1.378 13.338 1.00 62.00 296 THR A N 1
ATOM 2314 C CA . THR A 1 296 ? 17.849 0.695 12.040 1.00 62.00 296 THR A CA 1
ATOM 2315 C C . THR A 1 296 ? 17.833 -0.825 12.228 1.00 62.00 296 THR A C 1
ATOM 2317 O O . THR A 1 296 ? 18.631 -1.538 11.629 1.00 62.00 296 THR A O 1
ATOM 2320 N N . MET A 1 297 ? 16.995 -1.323 13.142 1.00 77.50 297 MET A N 1
ATOM 2321 C CA . MET A 1 297 ? 16.917 -2.760 13.456 1.00 77.50 297 MET A CA 1
ATOM 2322 C C . MET A 1 297 ? 15.852 -3.492 12.634 1.00 77.50 297 MET A C 1
ATOM 2324 O O . MET A 1 297 ? 15.934 -4.706 12.461 1.00 77.50 297 MET A O 1
ATOM 2328 N N . ALA A 1 298 ? 14.865 -2.761 12.116 1.00 87.25 298 ALA A N 1
ATOM 2329 C CA . ALA A 1 298 ? 13.801 -3.292 11.281 1.00 87.25 298 ALA A CA 1
ATOM 2330 C C . ALA A 1 298 ? 13.352 -2.247 10.254 1.00 87.25 298 ALA A C 1
ATOM 2332 O O . ALA A 1 298 ? 13.413 -1.041 10.502 1.00 87.25 298 ALA A O 1
ATOM 2333 N N . GLU A 1 299 ? 12.883 -2.727 9.110 1.00 90.00 299 GLU A N 1
ATOM 2334 C CA . GLU A 1 299 ? 12.217 -1.907 8.110 1.00 90.00 299 GLU A CA 1
ATOM 2335 C C . GLU A 1 299 ? 10.762 -1.648 8.511 1.00 90.00 299 GLU A C 1
ATOM 2337 O O . GLU A 1 299 ? 10.102 -2.493 9.124 1.00 90.00 299 GLU A O 1
ATOM 2342 N N . SER A 1 300 ? 10.247 -0.471 8.145 1.00 92.69 300 SER A N 1
ATOM 2343 C CA . SER A 1 300 ? 8.842 -0.129 8.397 1.00 92.69 300 SER A CA 1
ATOM 2344 C C . SER A 1 300 ? 7.902 -1.072 7.645 1.00 92.69 300 SER A C 1
ATOM 2346 O O . SER A 1 300 ? 8.252 -1.624 6.603 1.00 92.69 300 SER 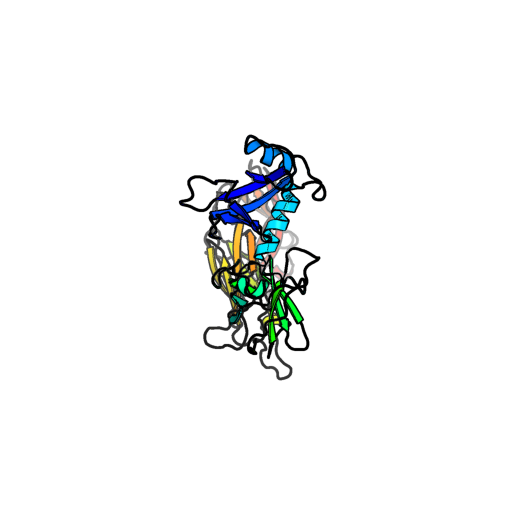A O 1
ATOM 2348 N N . SER A 1 301 ? 6.693 -1.256 8.163 1.00 93.62 301 SER A N 1
ATOM 2349 C CA . SER A 1 301 ? 5.660 -1.997 7.446 1.00 93.62 301 SER A CA 1
ATOM 2350 C C . SER A 1 301 ? 5.135 -1.192 6.259 1.00 93.62 301 SER A C 1
ATOM 2352 O O . SER A 1 301 ? 5.450 -0.008 6.068 1.00 93.62 301 SER A O 1
ATOM 2354 N N . LYS A 1 302 ? 4.230 -1.806 5.498 1.00 92.19 302 LYS A N 1
ATOM 2355 C CA . LYS A 1 302 ? 3.391 -1.052 4.568 1.00 92.19 302 LYS A CA 1
ATOM 2356 C C . LYS A 1 302 ? 2.516 -0.080 5.355 1.00 92.19 302 LYS A C 1
ATOM 2358 O O . LYS A 1 302 ? 2.105 -0.381 6.478 1.00 92.19 302 LYS A O 1
ATOM 2363 N N . GLU A 1 303 ? 2.236 1.073 4.759 1.00 93.75 303 GLU A N 1
ATOM 2364 C CA . GLU A 1 303 ? 1.162 1.934 5.242 1.00 93.75 303 GLU A CA 1
ATOM 2365 C C . GLU A 1 303 ? -0.164 1.355 4.743 1.00 93.75 303 GLU A C 1
ATOM 2367 O O . GLU A 1 303 ? -0.375 1.206 3.538 1.00 93.75 303 GLU A O 1
ATOM 2372 N N . ILE A 1 304 ? -1.033 0.990 5.679 1.00 94.88 304 ILE A N 1
ATOM 2373 C CA . ILE A 1 304 ? -2.370 0.477 5.393 1.00 94.88 304 ILE A CA 1
ATOM 2374 C C . ILE A 1 304 ? -3.339 1.645 5.462 1.00 94.88 304 ILE A C 1
ATOM 2376 O O . ILE A 1 304 ? -3.368 2.362 6.458 1.00 94.88 304 ILE A O 1
ATOM 2380 N N . SER A 1 305 ? -4.119 1.834 4.401 1.00 96.25 305 SER A N 1
ATOM 2381 C CA . SER A 1 305 ? -5.097 2.910 4.281 1.00 96.25 305 SER A CA 1
ATOM 2382 C C . SER A 1 305 ? -6.497 2.304 4.220 1.00 96.25 305 SER A C 1
ATOM 2384 O O . SER A 1 305 ? -6.830 1.614 3.258 1.00 96.25 305 SER A O 1
ATOM 2386 N N . THR A 1 306 ? -7.310 2.555 5.243 1.00 94.06 306 THR A N 1
ATOM 2387 C CA . THR A 1 306 ? -8.630 1.938 5.425 1.00 94.06 306 THR A CA 1
ATOM 2388 C C . THR A 1 306 ? -9.689 3.015 5.616 1.00 94.06 306 THR A C 1
ATOM 2390 O O . THR A 1 306 ? -9.529 3.917 6.439 1.00 94.06 306 THR A O 1
ATOM 2393 N N . ALA A 1 307 ? -10.790 2.919 4.869 1.00 92.94 307 ALA A N 1
ATOM 2394 C CA . ALA A 1 307 ? -11.975 3.722 5.140 1.00 92.94 307 ALA A CA 1
ATOM 2395 C C . ALA A 1 307 ? -12.662 3.180 6.399 1.00 92.94 307 ALA A C 1
ATOM 2397 O O . ALA A 1 307 ? -13.067 2.018 6.445 1.00 92.94 307 ALA A O 1
ATOM 2398 N N . THR A 1 308 ? -12.797 4.022 7.414 1.00 89.12 308 THR A N 1
ATOM 2399 C CA . THR A 1 308 ? -13.287 3.640 8.737 1.00 89.12 308 THR A CA 1
ATOM 2400 C C . THR A 1 308 ? -14.513 4.465 9.087 1.00 89.12 308 THR A C 1
ATOM 2402 O O . THR A 1 308 ? -14.484 5.695 9.028 1.00 89.12 308 THR A O 1
ATOM 2405 N N . GLN A 1 309 ? -15.590 3.796 9.494 1.00 87.38 309 GLN A N 1
ATOM 2406 C CA . GLN A 1 309 ? -16.790 4.462 9.984 1.00 87.38 309 GLN A CA 1
ATOM 2407 C C . GLN A 1 309 ? -16.700 4.641 11.502 1.00 87.38 309 GLN A C 1
ATOM 2409 O O . GLN A 1 309 ? -16.653 3.661 12.241 1.00 87.38 309 GLN A O 1
ATOM 2414 N N . LEU A 1 310 ? -16.686 5.889 11.967 1.00 87.00 310 LEU A N 1
ATOM 2415 C CA . LEU A 1 310 ? -16.634 6.246 13.387 1.00 87.00 310 LEU A CA 1
ATOM 2416 C C . LEU A 1 310 ? -17.848 7.118 13.740 1.00 87.00 310 LEU A C 1
ATOM 2418 O O . LEU A 1 310 ? -17.711 8.331 13.904 1.00 87.00 310 LEU A O 1
ATOM 2422 N N . PRO A 1 311 ? -19.068 6.550 13.799 1.00 79.50 311 PRO A N 1
ATOM 2423 C CA . PRO A 1 311 ? -20.257 7.330 14.105 1.00 79.50 311 PRO A CA 1
ATOM 2424 C C . PRO A 1 311 ? -20.264 7.826 15.552 1.00 79.50 311 PRO A C 1
ATOM 2426 O O . PRO A 1 311 ? -19.984 7.081 16.488 1.00 79.50 311 PRO A O 1
ATOM 2429 N N . GLY A 1 312 ? -20.667 9.073 15.777 1.00 71.69 312 GLY A N 1
ATOM 2430 C CA . GLY A 1 312 ? -21.148 9.439 17.106 1.00 71.69 312 GLY A CA 1
ATOM 2431 C C . GLY A 1 312 ? -22.494 8.752 17.304 1.00 71.69 312 GLY A C 1
ATOM 2432 O O . GLY A 1 312 ? -23.462 9.141 16.656 1.00 71.69 312 GLY A O 1
ATOM 2433 N N . TYR A 1 313 ? -22.586 7.712 18.137 1.00 69.31 313 TYR A N 1
ATOM 2434 C CA . TYR A 1 313 ? -23.887 7.094 18.380 1.00 69.31 313 TYR A CA 1
ATOM 2435 C C . TYR A 1 313 ? -24.747 8.043 19.217 1.00 69.31 313 TYR A C 1
ATOM 2437 O O . TYR A 1 313 ? -24.425 8.382 20.350 1.00 69.31 313 TYR A O 1
ATOM 2445 N N . ARG A 1 314 ? -25.878 8.473 18.667 1.00 72.19 314 ARG A N 1
ATOM 2446 C CA . ARG A 1 314 ? -26.943 9.110 19.437 1.00 72.19 314 ARG A CA 1
ATOM 2447 C C . ARG A 1 314 ? -28.173 8.220 19.311 1.00 72.19 314 ARG A C 1
ATOM 2449 O O . ARG A 1 314 ? -28.657 8.051 18.192 1.00 72.19 314 ARG A O 1
ATOM 2456 N N . PRO A 1 315 ? -28.684 7.635 20.410 1.00 73.88 315 PRO A N 1
ATOM 2457 C CA . PRO A 1 315 ? -29.909 6.862 20.320 1.00 73.88 315 PRO A CA 1
ATOM 2458 C C . PRO A 1 315 ? -31.054 7.791 19.876 1.00 73.88 315 PRO A C 1
ATOM 2460 O O . PRO A 1 315 ? -31.075 8.963 20.270 1.00 73.88 315 PRO A O 1
ATOM 2463 N N . PRO A 1 316 ? -32.002 7.299 19.057 1.00 77.50 316 PRO A N 1
ATOM 2464 C CA . PRO A 1 316 ? -33.065 8.124 18.474 1.00 77.50 316 PRO A CA 1
ATOM 2465 C C . PRO A 1 316 ? -34.011 8.720 19.525 1.00 77.50 316 PRO A C 1
ATOM 2467 O O . PRO A 1 316 ? -34.706 9.688 19.240 1.00 77.50 316 PRO A O 1
ATOM 2470 N N . ILE A 1 317 ? -34.006 8.171 20.739 1.00 84.25 317 ILE A N 1
ATOM 2471 C CA . ILE A 1 317 ? -34.602 8.724 21.953 1.00 84.25 317 ILE A CA 1
ATOM 2472 C C . ILE A 1 317 ? -33.591 8.543 23.086 1.00 84.25 317 ILE A C 1
ATOM 2474 O O . ILE A 1 317 ? -32.828 7.589 23.029 1.00 84.25 317 ILE A O 1
ATOM 2478 N N . THR A 1 318 ? -33.513 9.430 24.081 1.00 84.50 318 THR A N 1
ATOM 2479 C CA . THR A 1 318 ? -32.474 9.354 25.134 1.00 84.50 318 THR A CA 1
ATOM 2480 C C . THR A 1 318 ? -33.045 9.280 26.549 1.00 84.50 318 THR A C 1
ATOM 2482 O O . THR A 1 318 ? -34.216 9.574 26.768 1.00 84.50 318 THR A O 1
ATOM 2485 N N . LEU A 1 319 ? -32.224 8.903 27.537 1.00 84.19 319 LEU A N 1
ATOM 2486 C CA . LEU A 1 319 ? -32.646 8.847 28.945 1.00 84.19 319 LEU A CA 1
ATOM 2487 C C . LEU A 1 319 ? -32.507 10.180 29.698 1.00 84.19 319 LEU A C 1
ATOM 2489 O O . LEU A 1 319 ? -33.147 10.352 30.731 1.00 84.19 319 LEU A O 1
ATOM 2493 N N . LYS A 1 320 ? -31.670 11.127 29.245 1.00 76.38 320 LYS A N 1
ATOM 2494 C CA . LYS A 1 320 ? -31.300 12.285 30.083 1.00 76.38 320 LYS A CA 1
ATOM 2495 C C . LYS A 1 320 ? -31.267 13.627 29.363 1.00 76.38 320 LYS A C 1
ATOM 2497 O O . LYS A 1 320 ? -32.132 14.453 29.650 1.00 76.38 320 LYS A O 1
ATOM 2502 N N . GLU A 1 321 ? -30.265 13.855 28.519 1.00 67.88 321 GLU A N 1
ATOM 2503 C CA . GLU A 1 321 ? -29.861 15.213 28.114 1.00 67.88 321 GLU A CA 1
ATOM 2504 C C . GLU A 1 321 ? -30.455 15.677 26.779 1.00 67.88 321 GLU A C 1
ATOM 2506 O O . GLU A 1 321 ? -30.566 16.878 26.557 1.00 67.88 321 GLU A O 1
ATOM 2511 N N . TRP A 1 322 ? -30.907 14.764 25.916 1.00 72.19 322 TRP A N 1
ATOM 2512 C CA . TRP A 1 322 ? -31.277 15.100 24.539 1.00 72.19 322 TRP A CA 1
ATOM 2513 C C . TRP A 1 322 ? -32.741 14.808 24.227 1.00 72.19 322 TRP A C 1
ATOM 2515 O O . TRP A 1 322 ? -33.305 13.819 24.698 1.00 72.19 322 TRP A O 1
ATOM 2525 N N . THR A 1 323 ? -33.339 15.638 23.371 1.00 79.56 323 THR A N 1
ATOM 2526 C CA . THR A 1 323 ? -34.663 15.395 22.796 1.00 79.56 323 THR A CA 1
ATOM 2527 C C . THR A 1 323 ? -34.566 14.536 21.524 1.00 79.56 323 THR A C 1
ATOM 2529 O O . THR A 1 323 ? -33.628 14.710 20.740 1.00 79.56 323 THR A O 1
ATOM 2532 N N . PRO A 1 324 ? -35.513 13.610 21.301 1.00 83.62 324 PRO A N 1
ATOM 2533 C CA . PRO A 1 324 ? -36.582 13.237 22.223 1.00 83.62 324 PRO A CA 1
ATOM 2534 C C . PRO A 1 324 ? -36.050 12.435 23.425 1.00 83.62 324 PRO A C 1
ATOM 2536 O O . PRO A 1 324 ? -35.049 11.727 23.330 1.00 83.62 324 PRO A O 1
ATOM 2539 N N . LYS A 1 325 ? -36.722 12.567 24.572 1.00 88.00 325 LYS A N 1
ATOM 2540 C CA . LYS A 1 325 ? -36.332 11.948 25.844 1.00 88.00 325 LYS A CA 1
ATOM 2541 C C . LYS A 1 325 ? -37.420 10.979 26.300 1.00 88.00 325 LYS A C 1
ATOM 2543 O O . LYS A 1 325 ? -38.594 11.337 26.258 1.00 88.00 325 LYS A O 1
ATOM 2548 N N . LEU A 1 326 ? -37.023 9.789 26.744 1.00 89.81 326 LEU A N 1
ATOM 2549 C CA . LEU A 1 326 ? -37.914 8.843 27.411 1.00 89.81 326 LEU A CA 1
ATOM 2550 C C . LEU A 1 326 ? -38.396 9.434 28.736 1.00 89.81 326 LEU A C 1
ATOM 2552 O O . LEU A 1 326 ? -37.605 10.030 29.471 1.00 89.81 326 LEU A O 1
ATOM 2556 N N . GLU A 1 327 ? -39.660 9.219 29.076 1.00 91.62 327 GLU A N 1
ATOM 2557 C CA . GLU A 1 327 ? -40.102 9.367 30.461 1.00 91.62 327 GLU A CA 1
ATOM 2558 C C . GLU A 1 327 ? -39.812 8.074 31.221 1.00 91.62 327 GLU A C 1
ATOM 2560 O O . GLU A 1 327 ? -40.176 6.984 30.779 1.00 91.62 327 GLU A O 1
ATOM 2565 N N . GLN A 1 328 ? -39.108 8.197 32.346 1.00 91.56 328 GLN A N 1
ATOM 2566 C CA . GLN A 1 328 ? -38.824 7.083 33.243 1.00 91.56 328 GLN A CA 1
ATOM 2567 C C . GLN A 1 328 ? -39.859 7.079 34.363 1.00 91.56 328 GLN A C 1
ATOM 2569 O O . GLN A 1 328 ? -39.962 8.052 35.107 1.00 91.56 328 GLN A O 1
ATOM 2574 N N . ASN A 1 329 ? -40.575 5.971 34.520 1.00 93.06 329 ASN A N 1
ATOM 2575 C CA . ASN A 1 329 ? -41.471 5.758 35.649 1.00 93.06 329 ASN A CA 1
ATOM 2576 C C . ASN A 1 329 ? -41.025 4.517 36.415 1.00 93.06 329 ASN A C 1
ATOM 2578 O O . ASN A 1 329 ? -40.862 3.445 35.837 1.00 93.06 329 ASN A O 1
ATOM 2582 N N . VAL A 1 330 ? -40.840 4.661 37.726 1.00 92.62 330 VAL A N 1
ATOM 2583 C CA . VAL A 1 330 ? -40.515 3.543 38.616 1.00 92.62 330 VAL A CA 1
ATOM 2584 C C . VAL A 1 330 ? -41.680 3.340 39.567 1.00 92.62 330 VAL A C 1
ATOM 2586 O O . VAL A 1 330 ? -42.139 4.281 40.210 1.00 92.62 330 VAL A O 1
ATOM 2589 N N . THR A 1 331 ? -42.181 2.112 39.642 1.00 94.19 331 THR A N 1
ATOM 2590 C CA . THR A 1 331 ? -43.230 1.717 40.583 1.00 94.19 331 THR A CA 1
ATOM 2591 C C . THR A 1 331 ? -42.692 0.616 41.478 1.00 94.19 331 THR A C 1
ATOM 2593 O O . THR A 1 331 ? -42.235 -0.413 40.985 1.00 94.19 331 THR A O 1
ATOM 2596 N N . VAL A 1 332 ? -42.753 0.838 42.788 1.00 91.62 332 VAL A N 1
ATOM 2597 C CA . VAL A 1 332 ? -42.350 -0.139 43.801 1.00 91.62 332 VAL A CA 1
ATOM 2598 C C . VAL A 1 332 ? -43.599 -0.626 44.521 1.00 91.62 332 VAL A C 1
ATOM 2600 O O . VAL A 1 332 ? -44.416 0.180 44.967 1.00 91.62 332 VAL A O 1
ATOM 2603 N N . THR A 1 333 ? -43.750 -1.940 44.619 1.00 90.56 333 THR A N 1
ATOM 2604 C CA . THR A 1 333 ? -44.853 -2.609 45.317 1.00 90.56 333 THR A CA 1
ATOM 2605 C C . THR A 1 333 ? -44.315 -3.756 46.164 1.00 90.56 333 THR A C 1
ATOM 2607 O O . THR A 1 333 ? -43.243 -4.275 45.865 1.00 90.56 333 THR A O 1
ATOM 2610 N N . GLY A 1 334 ? -45.071 -4.173 47.177 1.00 86.75 334 GLY A N 1
ATOM 2611 C CA . GLY A 1 334 ? -44.646 -5.188 48.146 1.00 86.75 334 GLY A CA 1
ATOM 2612 C C . GLY A 1 334 ? -44.302 -4.576 49.500 1.00 86.75 334 GLY A C 1
ATOM 2613 O O . GLY A 1 334 ? -44.137 -3.360 49.627 1.00 86.75 334 GLY A O 1
ATOM 2614 N N . THR A 1 335 ? -44.252 -5.417 50.527 1.00 82.75 335 THR A N 1
ATOM 2615 C CA . THR A 1 335 ? -44.023 -5.004 51.927 1.00 82.75 335 THR A CA 1
ATOM 2616 C C . THR A 1 335 ? -42.871 -5.748 52.606 1.00 82.75 335 THR A C 1
ATOM 2618 O O . THR A 1 335 ? -42.415 -5.345 53.675 1.00 82.75 335 THR A O 1
ATOM 2621 N N . THR A 1 336 ? -42.369 -6.799 51.969 1.00 82.06 336 THR A N 1
ATOM 2622 C CA . THR A 1 336 ? -41.296 -7.703 52.384 1.00 82.06 336 THR A CA 1
ATOM 2623 C C . THR A 1 336 ? -40.337 -7.926 51.207 1.00 82.06 336 THR A C 1
ATOM 2625 O O . THR A 1 336 ? -40.624 -7.531 50.081 1.00 82.06 336 THR A O 1
ATOM 2628 N N . LEU A 1 337 ? -39.181 -8.555 51.435 1.00 77.06 337 LEU A N 1
ATOM 2629 C CA . LEU A 1 337 ? -38.250 -8.866 50.341 1.00 77.06 337 LEU A CA 1
ATOM 2630 C C . LEU A 1 337 ? -38.821 -9.916 49.367 1.00 77.06 337 LEU A C 1
ATOM 2632 O O . LEU A 1 337 ? -38.504 -9.880 48.182 1.00 77.06 337 LEU A O 1
ATOM 2636 N N . GLU A 1 338 ? -39.669 -10.821 49.860 1.00 79.94 338 GLU A N 1
ATOM 2637 C CA . GLU A 1 338 ? -40.262 -11.911 49.074 1.00 79.94 338 GLU A CA 1
ATOM 2638 C C . GLU A 1 338 ? -41.340 -11.417 48.097 1.00 79.94 338 GLU A C 1
ATOM 2640 O O . GLU A 1 338 ? -41.447 -11.938 46.989 1.00 79.94 338 GLU A O 1
ATOM 2645 N N . ASP A 1 339 ? -42.114 -10.395 48.478 1.00 85.44 339 ASP A N 1
ATOM 2646 C CA . ASP A 1 339 ? -43.157 -9.781 47.641 1.00 85.44 339 ASP A CA 1
ATOM 2647 C C . ASP A 1 339 ? -42.722 -8.446 47.006 1.00 85.44 339 ASP A C 1
ATOM 2649 O O . ASP A 1 339 ? -43.533 -7.781 46.355 1.00 85.44 339 ASP A O 1
ATOM 2653 N N . LEU A 1 340 ? -41.449 -8.054 47.164 1.00 87.12 340 LEU A N 1
ATOM 2654 C CA . LEU A 1 340 ? -40.906 -6.845 46.553 1.00 87.12 340 LEU A CA 1
ATOM 2655 C C . LEU A 1 340 ? -40.908 -6.977 45.026 1.00 87.12 340 LEU A C 1
ATOM 2657 O O . LEU A 1 340 ? -40.285 -7.866 44.442 1.00 87.12 340 LEU A O 1
ATOM 2661 N N . SER A 1 341 ? -41.569 -6.027 44.376 1.00 90.12 341 SER A N 1
ATOM 2662 C CA . SER A 1 341 ? -41.610 -5.888 42.928 1.00 90.12 341 SER A CA 1
ATOM 2663 C C . SER A 1 341 ? -41.263 -4.456 42.544 1.00 90.12 341 SER A C 1
ATOM 2665 O O . SER A 1 341 ? -41.913 -3.503 42.980 1.00 90.12 341 SER A O 1
ATOM 2667 N N . VAL A 1 342 ? -40.243 -4.305 41.701 1.00 92.25 342 VAL A N 1
ATOM 2668 C CA . VAL A 1 342 ? -39.818 -3.010 41.159 1.00 92.25 342 VAL A CA 1
ATOM 2669 C C . VAL A 1 342 ? -40.066 -3.017 39.660 1.00 92.25 342 VAL A C 1
ATOM 2671 O O . VAL A 1 342 ? -39.362 -3.686 38.908 1.00 92.25 342 VAL A O 1
ATOM 2674 N N . LYS A 1 343 ? -41.063 -2.261 39.204 1.00 94.00 343 LYS A N 1
ATOM 2675 C CA . LYS A 1 343 ? -41.336 -2.058 37.781 1.00 94.00 343 LYS A CA 1
ATOM 2676 C C . LYS A 1 343 ? -40.651 -0.785 37.302 1.00 94.00 343 LYS A C 1
ATOM 2678 O O . LYS A 1 343 ? -40.874 0.285 37.864 1.00 94.00 343 LYS A O 1
ATOM 2683 N N . VAL A 1 344 ? -39.872 -0.897 36.233 1.00 94.94 344 VAL A N 1
ATOM 2684 C CA . VAL A 1 344 ? -39.276 0.230 35.510 1.00 94.94 344 VAL A CA 1
ATOM 2685 C C . VAL A 1 344 ? -39.954 0.327 34.154 1.00 94.94 344 VAL A C 1
ATOM 2687 O O . VAL A 1 344 ? -39.929 -0.624 33.379 1.00 94.94 344 VAL A O 1
ATOM 2690 N N . GLU A 1 345 ? -40.568 1.468 33.867 1.00 95.50 345 GLU A N 1
ATOM 2691 C CA . GLU A 1 345 ? -41.224 1.778 32.601 1.00 95.50 345 GLU A CA 1
ATOM 2692 C C . GLU A 1 345 ? -40.485 2.920 31.893 1.00 95.50 345 GLU A C 1
ATOM 2694 O O . GLU A 1 345 ? -40.155 3.941 32.499 1.00 95.50 345 GLU A O 1
ATOM 2699 N N . LEU A 1 346 ? -40.234 2.726 30.601 1.00 94.38 346 LEU A N 1
ATOM 2700 C CA . LEU A 1 346 ? -39.669 3.695 29.675 1.00 94.38 346 LEU A CA 1
ATOM 2701 C C . LEU A 1 346 ? -40.750 4.059 28.653 1.00 94.38 346 LEU A C 1
ATOM 2703 O O . LEU A 1 346 ? -41.157 3.217 27.850 1.00 94.38 346 LEU A O 1
ATOM 2707 N N . ASP A 1 347 ? -41.219 5.304 28.695 1.00 93.81 347 ASP A N 1
ATOM 2708 C CA . ASP A 1 347 ? -42.282 5.812 27.829 1.00 93.81 347 ASP A CA 1
ATOM 2709 C C . ASP A 1 347 ? -41.711 6.707 26.721 1.00 93.81 347 ASP A C 1
ATOM 2711 O O . ASP A 1 347 ? -41.159 7.783 26.975 1.00 93.81 347 ASP A O 1
ATOM 2715 N N . ALA A 1 348 ? -41.839 6.243 25.477 1.00 90.81 348 ALA A N 1
ATOM 2716 C CA . ALA A 1 348 ? -41.464 6.965 24.267 1.00 90.81 348 ALA A CA 1
ATOM 2717 C C . ALA A 1 348 ? -42.561 7.924 23.775 1.00 90.81 348 ALA A C 1
ATOM 2719 O O . ALA A 1 348 ? -42.347 8.626 22.787 1.00 90.81 348 ALA A O 1
ATOM 2720 N N . LYS A 1 349 ? -43.722 7.986 24.438 1.00 90.69 349 LYS A N 1
ATOM 2721 C CA . LYS A 1 349 ? -44.886 8.790 24.039 1.00 90.69 349 LYS A CA 1
ATOM 2722 C C . LYS A 1 349 ? -45.245 8.548 22.572 1.00 90.69 349 LYS A C 1
ATOM 2724 O O . LYS A 1 349 ? -45.386 7.405 22.158 1.00 90.69 349 LYS A O 1
ATOM 2729 N N . ASP A 1 350 ? -45.315 9.607 21.770 1.00 90.25 350 ASP A N 1
ATOM 2730 C CA . ASP A 1 350 ? -45.624 9.554 20.340 1.00 90.25 350 ASP A CA 1
ATOM 2731 C C . ASP A 1 350 ? -44.365 9.500 19.447 1.00 90.25 350 ASP A C 1
ATOM 2733 O O . ASP A 1 350 ? -44.446 9.695 18.232 1.00 90.25 350 ASP A O 1
ATOM 2737 N N . GLN A 1 351 ? -43.177 9.269 20.025 1.00 87.31 351 GLN A N 1
ATOM 2738 C CA . GLN A 1 351 ? -41.907 9.309 19.294 1.00 87.31 351 GLN A CA 1
ATOM 2739 C C . GLN A 1 351 ? -41.730 8.069 18.422 1.00 87.31 351 GLN A C 1
ATOM 2741 O O . GLN A 1 351 ? -41.569 6.949 18.911 1.00 87.31 351 GLN A O 1
ATOM 2746 N N . LYS A 1 352 ? -41.730 8.283 17.106 1.00 87.12 352 LYS A N 1
ATOM 2747 C CA . LYS A 1 352 ? -41.547 7.220 16.118 1.00 87.12 352 LYS A CA 1
ATOM 2748 C C . LYS A 1 352 ? -40.066 6.954 15.880 1.00 87.12 352 LYS A C 1
ATOM 2750 O O . LYS A 1 352 ? -39.293 7.884 15.666 1.00 87.12 352 LYS A O 1
ATOM 2755 N N . MET A 1 353 ? -39.684 5.681 15.882 1.00 83.00 353 MET A N 1
ATOM 2756 C CA . MET A 1 353 ? -38.299 5.242 15.721 1.00 83.00 353 MET A CA 1
ATOM 2757 C C . MET A 1 353 ? -38.231 4.107 14.703 1.00 83.00 353 MET A C 1
ATOM 2759 O O . MET A 1 353 ? -38.928 3.108 14.848 1.00 83.00 353 MET A O 1
ATOM 2763 N N . ASN A 1 354 ? -37.354 4.233 13.706 1.00 80.56 354 ASN A N 1
ATOM 2764 C CA . ASN A 1 354 ? -37.108 3.149 12.747 1.00 80.56 354 ASN A CA 1
ATOM 2765 C C . ASN A 1 354 ? -36.350 1.981 13.397 1.00 80.56 354 ASN A C 1
ATOM 2767 O O . ASN A 1 354 ? -36.594 0.826 13.062 1.00 80.56 354 ASN A O 1
ATOM 2771 N N . THR A 1 355 ? -35.472 2.292 14.356 1.00 77.56 355 THR A N 1
ATOM 2772 C CA . THR A 1 355 ? -34.671 1.313 15.098 1.00 77.56 355 THR A CA 1
ATOM 2773 C C . THR A 1 355 ? -34.724 1.651 16.591 1.00 77.56 355 THR A C 1
ATOM 2775 O O . THR A 1 355 ? -33.917 2.460 17.056 1.00 77.56 355 THR A O 1
ATOM 2778 N N . PRO A 1 356 ? -35.695 1.112 17.349 1.00 83.69 356 PRO A N 1
ATOM 2779 C CA . PRO A 1 356 ? -35.800 1.365 18.783 1.00 83.69 356 PRO A CA 1
ATOM 2780 C C . PRO A 1 356 ? -34.564 0.848 19.544 1.00 83.69 356 PRO A C 1
ATOM 2782 O O . PRO A 1 356 ? -34.158 -0.297 19.329 1.00 83.69 356 PRO A O 1
ATOM 2785 N N . PRO A 1 357 ? -33.941 1.654 20.425 1.00 83.25 357 PRO A N 1
ATOM 2786 C CA . PRO A 1 357 ? -32.808 1.208 21.230 1.00 83.25 357 PRO A CA 1
ATOM 2787 C C . PRO A 1 357 ? -33.230 0.210 22.321 1.00 83.25 357 PRO A C 1
ATOM 2789 O O . PRO A 1 357 ? -34.380 0.185 22.767 1.00 83.25 357 PRO A O 1
ATOM 2792 N N . ILE A 1 358 ? -32.265 -0.57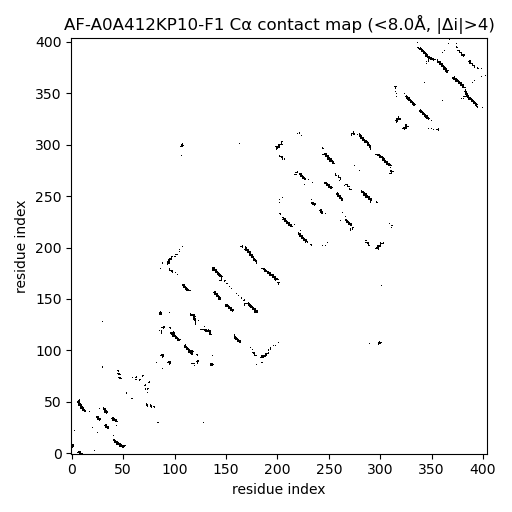2 22.803 1.00 88.06 358 ILE A N 1
ATOM 2793 C CA . ILE A 1 358 ? -32.396 -1.381 24.020 1.00 88.06 358 ILE A CA 1
ATOM 2794 C C . ILE A 1 358 ? -31.699 -0.631 25.155 1.00 88.06 358 ILE A C 1
ATOM 2796 O O . ILE A 1 358 ? -30.545 -0.224 25.010 1.00 88.06 358 ILE A O 1
ATOM 2800 N N . TYR A 1 359 ? -32.387 -0.457 26.281 1.00 88.00 359 TYR A N 1
ATOM 2801 C CA . TYR A 1 359 ? -31.808 0.091 27.507 1.00 88.00 359 TYR A CA 1
ATOM 2802 C C . TYR A 1 359 ? -31.731 -0.977 28.580 1.00 88.00 359 TYR A C 1
ATOM 2804 O O . TYR A 1 359 ? -32.672 -1.740 28.746 1.00 88.00 359 TYR A O 1
ATOM 2812 N N . ARG A 1 360 ? -30.651 -0.991 29.357 1.00 89.75 360 ARG A N 1
ATOM 2813 C CA . ARG A 1 360 ? -30.547 -1.843 30.540 1.00 89.75 360 ARG A CA 1
ATOM 2814 C C . ARG A 1 360 ? -30.995 -1.081 31.779 1.00 89.75 360 ARG A C 1
ATOM 2816 O O . ARG A 1 360 ? -30.498 0.015 32.035 1.00 89.75 360 ARG A O 1
ATOM 2823 N N . ALA A 1 361 ? -31.904 -1.671 32.546 1.00 90.19 361 ALA A N 1
ATOM 2824 C CA . ALA A 1 361 ? -32.206 -1.256 33.907 1.00 90.19 361 ALA A CA 1
ATOM 2825 C C . ALA A 1 361 ? -31.408 -2.137 34.875 1.00 90.19 361 ALA A C 1
ATOM 2827 O O . ALA A 1 361 ? -31.410 -3.360 34.746 1.00 90.19 361 ALA A O 1
ATOM 2828 N N . GLU A 1 362 ? -30.736 -1.522 35.842 1.00 90.50 362 GLU A N 1
ATOM 2829 C CA . GLU A 1 362 ? -29.988 -2.225 36.886 1.00 90.50 362 GLU A CA 1
ATOM 2830 C C . GLU A 1 362 ? -30.545 -1.814 38.247 1.00 90.50 362 GLU A C 1
ATOM 2832 O O . GLU A 1 362 ? -30.649 -0.624 38.552 1.00 90.50 362 GLU A O 1
ATOM 2837 N N . LEU A 1 363 ? -30.928 -2.802 39.056 1.00 89.00 363 LEU A N 1
ATOM 2838 C CA . LEU A 1 363 ? -31.264 -2.586 40.455 1.00 89.00 363 LEU A CA 1
ATOM 2839 C C . LEU A 1 363 ? -29.960 -2.595 41.248 1.00 89.00 363 LEU A C 1
ATOM 2841 O O . LEU A 1 363 ? -29.325 -3.642 41.382 1.00 89.00 363 LEU A O 1
ATOM 2845 N N . ILE A 1 364 ? -29.571 -1.430 41.754 1.00 87.88 364 ILE A N 1
ATOM 2846 C CA . ILE A 1 364 ? -28.318 -1.231 42.483 1.00 87.88 364 ILE A CA 1
ATOM 2847 C C . ILE A 1 364 ? -28.573 -0.846 43.938 1.00 87.88 364 ILE A C 1
ATOM 2849 O O . ILE A 1 364 ? -29.577 -0.206 44.253 1.00 87.88 364 ILE A O 1
ATOM 2853 N N . GLY A 1 365 ? -27.640 -1.187 44.819 1.00 83.56 365 GLY A N 1
ATOM 2854 C CA . GLY A 1 365 ? -27.615 -0.670 46.184 1.00 83.56 365 GLY A CA 1
ATOM 2855 C C . GLY A 1 365 ? -26.339 -1.044 46.926 1.00 83.56 365 GLY A C 1
ATOM 2856 O O . GLY A 1 365 ? -25.355 -1.462 46.318 1.00 83.56 365 GLY A O 1
ATOM 2857 N N . THR A 1 366 ? -26.352 -0.851 48.241 1.00 84.88 366 THR A N 1
ATOM 2858 C CA . THR A 1 366 ? -25.210 -1.136 49.116 1.00 84.88 366 THR A CA 1
ATOM 2859 C C . THR A 1 366 ? -25.331 -2.545 49.687 1.00 84.88 366 THR A C 1
ATOM 2861 O O . THR A 1 366 ? -26.377 -2.911 50.227 1.00 84.88 366 THR A O 1
ATOM 2864 N N . TRP A 1 367 ? -24.262 -3.335 49.597 1.00 81.12 367 TRP A N 1
ATOM 2865 C CA . TRP A 1 367 ? -24.197 -4.692 50.138 1.00 81.12 367 TRP A CA 1
ATOM 2866 C C . TRP A 1 367 ? -22.881 -4.908 50.882 1.00 81.12 367 TRP A C 1
ATOM 2868 O O . TRP A 1 367 ? -21.820 -4.636 50.337 1.00 81.12 367 TRP A O 1
ATOM 2878 N N . ASN A 1 368 ? -22.930 -5.387 52.130 1.00 82.75 368 ASN A N 1
ATOM 2879 C CA . ASN A 1 368 ? -21.739 -5.620 52.965 1.00 82.75 368 ASN A CA 1
ATOM 2880 C C . ASN A 1 368 ? -20.762 -4.426 53.059 1.00 82.75 368 ASN A C 1
ATOM 2882 O O . ASN A 1 368 ? -19.553 -4.610 53.167 1.00 82.75 368 ASN A O 1
ATOM 2886 N N . GLY A 1 369 ? -21.285 -3.197 53.037 1.00 82.31 369 GLY A N 1
ATOM 2887 C CA . GLY A 1 369 ? -20.472 -1.977 53.079 1.00 82.31 369 GLY A CA 1
ATOM 2888 C C . GLY A 1 369 ? -19.838 -1.582 51.740 1.00 82.31 369 GLY A C 1
ATOM 2889 O O . GLY A 1 369 ? -19.154 -0.565 51.690 1.00 82.31 369 GLY A O 1
ATOM 2890 N N . GLU A 1 370 ? -20.082 -2.336 50.663 1.00 79.25 370 GLU A N 1
ATOM 2891 C CA . GLU A 1 370 ? -19.731 -1.952 49.295 1.00 79.25 370 GLU A CA 1
ATOM 2892 C C . GLU A 1 370 ? -20.925 -1.277 48.608 1.00 79.25 370 GLU A C 1
ATOM 2894 O O . GLU A 1 370 ? -22.026 -1.832 48.545 1.00 79.25 370 GLU A O 1
ATOM 2899 N N . ASP A 1 371 ? -20.712 -0.067 48.094 1.00 85.62 371 ASP A N 1
ATOM 2900 C CA . ASP A 1 371 ? -21.718 0.699 47.354 1.00 85.62 371 ASP A CA 1
ATOM 2901 C C . ASP A 1 371 ? -21.780 0.293 45.871 1.00 85.62 371 ASP A C 1
ATOM 2903 O O . ASP A 1 371 ? -20.793 -0.148 45.285 1.00 85.62 371 ASP A O 1
ATOM 2907 N N . ASN A 1 372 ? -22.929 0.543 45.231 1.00 81.69 372 ASN A N 1
ATOM 2908 C CA . ASN A 1 372 ? -23.179 0.321 43.795 1.00 81.69 372 ASN A CA 1
ATOM 2909 C C . ASN A 1 372 ? -23.086 -1.145 43.334 1.00 81.69 372 ASN A C 1
ATOM 2911 O O . ASN A 1 372 ? -22.738 -1.421 42.184 1.00 81.69 372 ASN A O 1
ATOM 2915 N N . ILE A 1 373 ? -23.438 -2.091 44.202 1.00 82.25 373 ILE A N 1
ATOM 2916 C CA . ILE A 1 373 ? -23.562 -3.500 43.830 1.00 82.25 373 ILE A CA 1
ATOM 2917 C C . ILE A 1 373 ? -24.835 -3.697 42.999 1.00 82.25 373 ILE A C 1
ATOM 2919 O O . ILE A 1 373 ? -25.916 -3.255 43.388 1.00 82.25 373 ILE A O 1
ATOM 2923 N N . VAL A 1 374 ? -24.709 -4.373 41.852 1.00 85.06 374 VAL A N 1
ATOM 2924 C CA . VAL A 1 374 ? -25.833 -4.721 40.968 1.00 85.06 374 VAL A CA 1
ATOM 2925 C C . VAL A 1 374 ? -26.505 -5.995 41.479 1.00 85.06 374 VAL A C 1
ATOM 2927 O O . VAL A 1 374 ? -25.937 -7.082 41.397 1.00 85.06 374 VAL A O 1
ATOM 2930 N N . PHE A 1 375 ? -27.729 -5.868 41.983 1.00 85.38 375 PHE A N 1
ATOM 2931 C CA . PHE A 1 375 ? -28.529 -6.982 42.496 1.00 85.38 375 PHE A CA 1
ATOM 2932 C C . PHE A 1 375 ? -29.262 -7.747 41.397 1.00 85.38 375 PHE A C 1
ATOM 2934 O O . PHE A 1 375 ? -29.382 -8.968 41.456 1.00 85.38 375 PHE A O 1
ATOM 2941 N N . ALA A 1 376 ? -29.763 -7.024 40.400 1.00 87.19 376 ALA A N 1
ATOM 2942 C CA . ALA A 1 376 ? -30.462 -7.583 39.254 1.00 87.19 376 ALA A CA 1
ATOM 2943 C C . ALA A 1 376 ? -30.343 -6.630 38.062 1.00 87.19 376 ALA A C 1
ATOM 2945 O O . ALA A 1 376 ? -30.147 -5.425 38.234 1.00 87.19 376 ALA A O 1
ATOM 2946 N N . LYS A 1 377 ? -30.475 -7.165 36.849 1.00 91.19 377 LYS A N 1
ATOM 2947 C CA . LYS A 1 377 ? -30.463 -6.379 35.613 1.00 91.19 377 LYS A CA 1
ATOM 2948 C C . LYS A 1 377 ? -31.448 -6.951 34.610 1.00 91.19 377 LYS A C 1
ATOM 2950 O O . LYS A 1 377 ? -31.561 -8.166 34.502 1.00 91.19 377 LYS A O 1
ATOM 2955 N N . GLU A 1 378 ? -32.108 -6.070 33.877 1.00 90.75 378 GLU A N 1
ATOM 2956 C CA . GLU A 1 378 ? -33.064 -6.425 32.832 1.00 90.75 378 GLU A CA 1
ATOM 2957 C C . GLU A 1 378 ? -32.886 -5.505 31.626 1.00 90.75 378 GLU A C 1
ATOM 2959 O O . GLU A 1 378 ? -32.689 -4.294 31.775 1.00 90.75 378 GLU A O 1
ATOM 2964 N N . ASP A 1 379 ? -32.964 -6.079 30.427 1.00 90.50 379 ASP A N 1
ATOM 2965 C CA . ASP A 1 379 ? -32.892 -5.332 29.173 1.00 90.50 379 ASP A CA 1
ATOM 2966 C C . ASP A 1 379 ? -34.311 -4.973 28.701 1.00 90.50 379 ASP A C 1
ATOM 2968 O O . ASP A 1 379 ? -35.169 -5.829 28.497 1.00 90.50 379 ASP A O 1
ATOM 2972 N N . ILE A 1 380 ? -34.563 -3.680 28.511 1.00 90.50 380 ILE A N 1
ATOM 2973 C CA . ILE A 1 380 ? -35.822 -3.109 28.039 1.00 90.50 380 ILE A CA 1
ATOM 2974 C C . ILE A 1 380 ? -35.647 -2.725 26.570 1.00 90.50 380 ILE A C 1
ATOM 2976 O O . ILE A 1 380 ? -35.048 -1.695 26.244 1.00 90.50 380 ILE A O 1
ATOM 2980 N N . LEU A 1 381 ? -36.199 -3.540 25.670 1.00 88.50 381 LEU A N 1
ATOM 2981 C CA . LEU A 1 381 ? -36.374 -3.151 24.272 1.00 88.50 381 LEU A CA 1
ATOM 2982 C C . LEU A 1 381 ? -37.449 -2.062 24.201 1.00 88.50 381 LEU A C 1
ATOM 2984 O O . LEU A 1 381 ? -38.620 -2.319 24.482 1.00 88.50 381 LEU A O 1
ATOM 2988 N N . THR A 1 382 ? -37.054 -0.839 23.851 1.00 85.50 382 THR A N 1
ATOM 2989 C CA . THR A 1 382 ? -38.020 0.255 23.695 1.00 85.50 382 THR A CA 1
ATOM 2990 C C . THR A 1 382 ? -38.930 0.010 22.497 1.00 85.50 382 THR A C 1
ATOM 2992 O O . THR A 1 382 ? -38.581 -0.707 21.560 1.00 85.50 382 THR A O 1
ATOM 2995 N N . VAL A 1 383 ? -40.116 0.614 22.519 1.00 85.19 383 VAL A N 1
ATOM 2996 C CA . VAL A 1 383 ? -41.075 0.539 21.413 1.00 85.19 383 VAL A CA 1
ATOM 2997 C C . VAL A 1 383 ? -41.168 1.887 20.710 1.00 85.19 383 VAL A C 1
ATOM 2999 O O . VAL A 1 383 ? -41.089 2.939 21.343 1.00 85.19 383 VAL A O 1
ATOM 3002 N N . SER A 1 384 ? -41.333 1.861 19.387 1.00 85.06 384 SER A N 1
ATOM 3003 C CA . SER A 1 384 ? -41.668 3.065 18.625 1.00 85.06 384 SER A CA 1
ATOM 3004 C C . SER A 1 384 ? -43.069 3.517 19.022 1.00 85.06 384 SER A C 1
ATOM 3006 O O . SER A 1 384 ? -44.019 2.780 18.783 1.00 85.06 384 SER A O 1
ATOM 3008 N N . ALA A 1 385 ? -43.184 4.724 19.570 1.00 86.94 385 ALA A N 1
ATOM 3009 C CA . ALA A 1 385 ? -44.405 5.307 20.113 1.00 86.94 385 ALA A CA 1
ATOM 3010 C C . ALA A 1 385 ? -45.136 4.391 21.121 1.00 86.94 385 ALA A C 1
ATOM 3012 O O . ALA A 1 385 ? -45.998 3.590 20.757 1.00 86.94 385 ALA A O 1
ATOM 3013 N N . GLY A 1 386 ? -44.791 4.508 22.403 1.00 89.38 386 GLY A N 1
ATOM 3014 C CA . GLY A 1 386 ? -45.453 3.782 23.481 1.00 89.38 386 GLY A CA 1
ATOM 3015 C C . GLY A 1 386 ? -44.535 3.474 24.656 1.00 89.38 386 GLY A C 1
ATOM 3016 O O . GLY A 1 386 ? -43.461 4.053 24.806 1.00 89.38 386 GLY A O 1
ATOM 3017 N N . LYS A 1 387 ? -44.969 2.526 25.484 1.00 93.88 387 LYS A N 1
ATOM 3018 C CA . LYS A 1 387 ? -44.331 2.171 26.753 1.00 93.88 387 LYS A CA 1
ATOM 3019 C C . LYS A 1 387 ? -43.702 0.790 26.677 1.00 93.88 387 LYS A C 1
ATOM 3021 O O . LYS A 1 387 ? -44.336 -0.153 26.208 1.00 93.88 387 LYS A O 1
ATOM 3026 N N . ALA A 1 388 ? -42.492 0.666 27.202 1.00 92.69 388 ALA A N 1
ATOM 3027 C CA . ALA A 1 388 ? -41.841 -0.611 27.462 1.00 92.69 388 ALA A CA 1
ATOM 3028 C C . ALA A 1 388 ? -41.490 -0.697 28.947 1.00 92.69 388 ALA A C 1
ATOM 3030 O O . ALA A 1 388 ? -41.165 0.316 29.562 1.00 92.69 388 ALA A O 1
ATOM 3031 N N . SER A 1 389 ? -41.550 -1.886 29.544 1.00 93.19 389 SER A N 1
ATOM 3032 C CA . SER A 1 389 ? -41.234 -2.040 30.964 1.00 93.19 389 SER A CA 1
ATOM 3033 C C . SER A 1 389 ? -40.511 -3.337 31.277 1.00 93.19 389 SER A C 1
ATOM 3035 O O . SER A 1 389 ? -40.849 -4.369 30.705 1.00 93.19 389 SER A O 1
ATOM 3037 N N . ALA A 1 390 ? -39.610 -3.285 32.252 1.00 92.44 390 ALA A N 1
ATOM 3038 C CA . ALA A 1 390 ? -39.088 -4.451 32.956 1.00 92.44 390 ALA A CA 1
ATOM 3039 C C . ALA A 1 390 ? -39.633 -4.471 34.385 1.00 92.44 390 ALA A C 1
ATOM 3041 O O . ALA A 1 390 ? -39.965 -3.428 34.951 1.00 92.44 390 ALA A O 1
ATOM 3042 N N . THR A 1 391 ? -39.742 -5.660 34.970 1.00 92.31 391 THR A N 1
ATOM 3043 C CA . THR A 1 391 ? -40.140 -5.820 36.372 1.00 92.31 391 THR A CA 1
ATOM 3044 C C . THR A 1 391 ? -39.156 -6.745 37.065 1.00 92.31 391 THR A C 1
ATOM 3046 O O . THR A 1 391 ? -39.006 -7.896 36.670 1.00 92.31 391 THR A O 1
ATOM 3049 N N . PHE A 1 392 ? -38.507 -6.237 38.105 1.00 90.69 392 PHE A N 1
ATOM 3050 C CA . PHE A 1 392 ? -37.674 -7.020 39.002 1.00 90.69 392 PHE A CA 1
ATOM 3051 C C . PHE A 1 392 ? -38.571 -7.657 40.059 1.00 90.69 392 PHE A C 1
ATOM 3053 O O . PHE A 1 392 ? -39.249 -6.948 40.801 1.00 90.69 392 PHE A O 1
ATOM 3060 N N . THR A 1 393 ? -38.573 -8.983 40.110 1.00 87.06 393 THR A N 1
ATOM 3061 C CA . THR A 1 393 ? -39.264 -9.803 41.117 1.00 87.06 393 THR A CA 1
ATOM 3062 C C . THR A 1 393 ? -38.340 -10.943 41.527 1.00 87.06 393 THR A C 1
ATOM 3064 O O . THR A 1 393 ? -37.331 -11.172 40.857 1.00 87.06 393 THR A O 1
ATOM 3067 N N . ASN A 1 394 ? -38.668 -11.661 42.606 1.00 81.75 394 ASN A N 1
ATOM 3068 C CA . ASN A 1 394 ? -37.877 -12.800 43.090 1.00 81.75 394 ASN A CA 1
ATOM 3069 C C . ASN A 1 394 ? -36.396 -12.439 43.289 1.00 81.75 394 ASN A C 1
ATOM 3071 O O . ASN A 1 394 ? -35.499 -13.143 42.818 1.00 81.75 394 ASN A O 1
ATOM 3075 N N . LEU A 1 395 ? -36.143 -11.294 43.932 1.00 79.50 395 LEU A N 1
ATOM 3076 C CA . LEU A 1 395 ? -34.781 -10.828 44.161 1.00 79.50 395 LEU A CA 1
ATOM 3077 C C . LEU A 1 395 ? -33.993 -11.864 44.980 1.00 79.50 395 LEU A C 1
ATOM 3079 O O . LEU A 1 395 ? -34.572 -12.533 45.838 1.00 79.50 395 LEU A O 1
ATOM 3083 N N . PRO A 1 396 ? -32.680 -12.015 44.732 1.00 73.50 396 PRO A N 1
ATOM 3084 C CA . PRO A 1 396 ? -31.889 -13.036 45.401 1.00 73.50 396 PRO A CA 1
ATOM 3085 C C . PRO A 1 396 ? -31.987 -12.979 46.932 1.00 73.50 396 PRO A C 1
ATOM 3087 O O . PRO A 1 396 ? -31.737 -11.938 47.538 1.00 73.50 396 PRO A O 1
ATOM 3090 N N . GLU A 1 397 ? -32.256 -14.126 47.568 1.00 70.81 397 GLU A N 1
ATOM 3091 C CA . GLU A 1 397 ? -32.394 -14.234 49.032 1.00 70.81 397 GLU A CA 1
ATOM 3092 C C . GLU A 1 397 ? -31.191 -13.691 49.803 1.00 70.81 397 GLU A C 1
ATOM 3094 O O . GLU A 1 397 ? -31.330 -13.247 50.944 1.00 70.81 397 GLU A O 1
ATOM 3099 N N . TYR A 1 398 ? -29.994 -13.746 49.204 1.00 73.12 398 TYR A N 1
ATOM 3100 C CA . TYR A 1 398 ? -28.788 -13.288 49.877 1.00 73.12 398 TYR A CA 1
ATOM 3101 C C . TYR A 1 398 ? -28.888 -11.816 50.268 1.00 73.12 398 TYR A C 1
ATOM 3103 O O . TYR A 1 398 ? -28.329 -11.481 51.296 1.00 73.12 398 TYR A O 1
ATOM 3111 N N . ILE A 1 399 ? -29.663 -10.992 49.550 1.00 71.06 399 ILE A N 1
ATOM 3112 C CA . ILE A 1 399 ? -29.888 -9.564 49.838 1.00 71.06 399 ILE A CA 1
ATOM 3113 C C . ILE A 1 399 ? -30.614 -9.357 51.183 1.00 71.06 399 ILE A C 1
ATOM 3115 O O . ILE A 1 399 ? -30.489 -8.310 51.810 1.00 71.06 399 ILE A O 1
ATOM 3119 N N . GLY A 1 400 ? -31.361 -10.354 51.665 1.00 62.97 400 GLY A N 1
ATOM 3120 C CA . GLY A 1 400 ? -32.055 -10.296 52.955 1.00 62.97 400 GLY A CA 1
ATOM 3121 C C . GLY A 1 400 ? -31.229 -10.788 54.144 1.00 62.97 400 GLY A C 1
ATOM 3122 O O . GLY A 1 400 ? -31.653 -10.632 55.288 1.00 62.97 400 GLY A O 1
ATOM 3123 N N . ARG A 1 401 ? -30.063 -11.406 53.911 1.00 63.56 401 ARG A N 1
ATOM 3124 C CA . ARG A 1 401 ? -29.257 -12.005 54.983 1.00 63.56 401 ARG A CA 1
ATOM 3125 C C . ARG A 1 401 ? -28.311 -10.965 55.571 1.00 63.56 401 ARG A C 1
ATOM 3127 O O . ARG A 1 401 ? -27.248 -10.714 55.016 1.00 63.56 401 ARG A O 1
ATOM 3134 N N . GLN A 1 402 ? -28.666 -10.394 56.723 1.00 50.91 402 GLN A N 1
ATOM 3135 C CA . GLN A 1 402 ? -27.693 -9.672 57.545 1.00 50.91 402 GLN A CA 1
ATOM 3136 C C . GLN A 1 402 ? -26.500 -10.593 57.829 1.00 50.91 402 GLN A C 1
ATOM 3138 O O . GLN A 1 402 ? -26.655 -11.648 58.448 1.00 50.91 402 GLN A O 1
ATOM 3143 N N . VAL A 1 403 ? -25.310 -10.198 57.377 1.00 51.84 403 VAL A N 1
ATOM 3144 C CA . VAL A 1 403 ? -24.067 -10.777 57.888 1.00 51.84 403 VAL A CA 1
ATOM 3145 C C . VAL A 1 403 ? -23.977 -10.324 59.342 1.00 51.84 403 VAL A C 1
ATOM 3147 O O . VAL A 1 403 ? -23.985 -9.122 59.609 1.00 51.84 403 VAL A O 1
ATOM 3150 N N . THR A 1 404 ? -24.038 -11.285 60.264 1.00 42.09 404 THR A N 1
ATOM 3151 C CA . THR A 1 404 ? -23.996 -11.031 61.712 1.00 42.09 404 THR A CA 1
ATOM 3152 C C . THR A 1 404 ? -22.568 -10.799 62.167 1.00 42.09 404 THR A C 1
ATOM 3154 O O . THR A 1 404 ? -21.676 -11.490 61.618 1.00 42.09 404 THR A O 1
#

Radius of gyration: 36.73 Å; Cα contacts (8 Å, |Δi|>4): 857; chains: 1; bounding box: 71×45×116 Å